Protein AF-0000000072555065 (afdb_homodimer)

Structure (mmCIF, N/CA/C/O backbone):
data_AF-0000000072555065-model_v1
#
loop_
_entity.id
_entity.type
_entity.pdbx_description
1 polymer 'Predicted protein'
#
loop_
_atom_site.group_PDB
_atom_site.id
_atom_site.type_symbol
_atom_site.label_atom_id
_atom_site.label_alt_id
_atom_site.label_comp_id
_atom_site.label_asym_id
_atom_site.label_entity_id
_atom_site.label_seq_id
_atom_site.pdbx_PDB_ins_code
_atom_site.Cartn_x
_atom_site.Cartn_y
_atom_site.Cartn_z
_atom_site.occupancy
_atom_site.B_iso_or_equiv
_atom_site.auth_seq_id
_atom_site.auth_comp_id
_atom_site.auth_asym_id
_atom_site.auth_atom_id
_atom_site.pdbx_PDB_model_num
ATOM 1 N N . MET A 1 1 ? -29.547 -49.969 9.492 1 29.7 1 MET A N 1
ATOM 2 C CA . MET A 1 1 ? -28.203 -49.469 9.82 1 29.7 1 MET A CA 1
ATOM 3 C C . MET A 1 1 ? -27.922 -48.156 9.117 1 29.7 1 MET A C 1
ATOM 5 O O . MET A 1 1 ? -27.906 -48.094 7.891 1 29.7 1 MET A O 1
ATOM 9 N N . SER A 1 2 ? -28.453 -47 9.68 1 33.16 2 SER A N 1
ATOM 10 C CA . SER A 1 2 ? -28.375 -45.625 9.211 1 33.16 2 SER A CA 1
ATOM 11 C C . SER A 1 2 ? -26.922 -45.219 8.969 1 33.16 2 SER A C 1
ATOM 13 O O . SER A 1 2 ? -26.094 -45.25 9.883 1 33.16 2 SER A O 1
ATOM 15 N N . SER A 1 3 ? -26.375 -45.531 7.781 1 35.72 3 SER A N 1
ATOM 16 C CA . SER A 1 3 ? -25.047 -45.031 7.395 1 35.72 3 SER A CA 1
ATOM 17 C C . SER A 1 3 ? -24.875 -43.562 7.793 1 35.72 3 SER A C 1
ATOM 19 O O . SER A 1 3 ? -2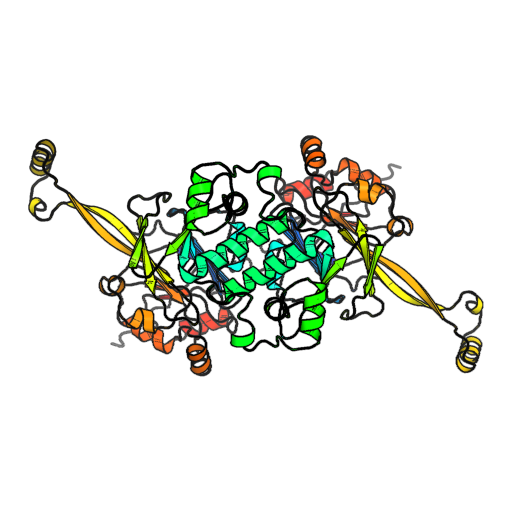5.594 -42.688 7.316 1 35.72 3 SER A O 1
ATOM 21 N N . SER A 1 4 ? -24.594 -43.312 9.031 1 38.88 4 SER A N 1
ATOM 22 C CA . SER A 1 4 ? -24.125 -42 9.461 1 38.88 4 SER A CA 1
ATOM 23 C C . SER A 1 4 ? -23.188 -41.375 8.438 1 38.88 4 SER A C 1
ATOM 25 O O . SER A 1 4 ? -22.078 -41.875 8.234 1 38.88 4 SER A O 1
ATOM 27 N N . SER A 1 5 ? -23.719 -41 7.32 1 40.94 5 SER A N 1
ATOM 28 C CA . SER A 1 5 ? -22.922 -40.219 6.375 1 40.94 5 SER A CA 1
ATOM 29 C C . SER A 1 5 ? -22.031 -39.219 7.102 1 40.94 5 SER A C 1
ATOM 31 O O . SER A 1 5 ? -22.516 -38.312 7.789 1 40.94 5 SER A O 1
ATOM 33 N N . SER A 1 6 ? -21.016 -39.562 7.793 1 44.91 6 SER A N 1
ATOM 34 C CA . SER A 1 6 ? -20 -38.719 8.391 1 44.91 6 SER A CA 1
ATOM 35 C C . SER A 1 6 ? -19.828 -37.438 7.586 1 44.91 6 SER A C 1
ATOM 37 O O . SER A 1 6 ? -19.406 -37.469 6.426 1 44.91 6 SER A O 1
ATOM 39 N N . SER A 1 7 ? -20.75 -36.469 7.691 1 54.56 7 SER A N 1
ATOM 40 C CA . SER A 1 7 ? -20.812 -35.156 7.035 1 54.56 7 SER A CA 1
ATOM 41 C C . SER A 1 7 ? -19.469 -34.438 7.098 1 54.56 7 SER A C 1
ATOM 43 O O . SER A 1 7 ? -18.969 -34.156 8.188 1 54.56 7 SER A O 1
ATOM 45 N N . SER A 1 8 ? -18.438 -34.594 6.215 1 71.56 8 SER A N 1
ATOM 46 C CA . SER A 1 8 ? -17.125 -34 6.102 1 71.56 8 SER A CA 1
ATOM 47 C C . SER A 1 8 ? -17.203 -32.469 6.211 1 71.56 8 SER A C 1
ATOM 49 O O . SER A 1 8 ? -18.125 -31.859 5.688 1 71.56 8 SER A O 1
ATOM 51 N N . LYS A 1 9 ? -16.656 -31.875 7.301 1 84.81 9 LYS A N 1
ATOM 52 C CA . LYS A 1 9 ? -16.578 -30.422 7.512 1 84.81 9 LYS A CA 1
ATOM 53 C C . LYS A 1 9 ? -15.555 -29.781 6.574 1 84.81 9 LYS A C 1
ATOM 55 O O . LYS A 1 9 ? -14.492 -30.359 6.324 1 84.81 9 LYS A O 1
ATOM 60 N N . PRO A 1 10 ? -15.945 -28.703 5.934 1 90.44 10 PRO A N 1
ATOM 61 C CA . PRO A 1 10 ? -14.984 -28 5.086 1 90.44 10 PRO A CA 1
ATOM 62 C C . PRO A 1 10 ? -13.727 -27.578 5.844 1 90.44 10 PRO A C 1
ATOM 64 O O . PRO A 1 10 ? -13.758 -27.438 7.066 1 90.44 10 PRO A O 1
ATOM 67 N N . ARG A 1 11 ? -12.648 -27.5 5.156 1 94.06 11 ARG A N 1
ATOM 68 C CA . ARG A 1 11 ? -11.391 -27.047 5.727 1 94.06 11 ARG A CA 1
ATOM 69 C C . ARG A 1 11 ? -11.219 -25.531 5.539 1 94.06 11 ARG A C 1
ATOM 71 O O . ARG A 1 11 ? -11.695 -24.969 4.555 1 94.06 11 ARG A O 1
ATOM 78 N N . PHE A 1 12 ? -10.594 -24.922 6.504 1 96.06 12 PHE A N 1
ATOM 79 C CA . PHE A 1 12 ? -10.328 -23.484 6.465 1 96.06 12 PHE A CA 1
ATOM 80 C C . PHE A 1 12 ? -8.844 -23.203 6.664 1 96.06 12 PHE A C 1
ATOM 82 O O . PHE A 1 12 ? -8.141 -23.984 7.316 1 96.06 12 PHE A O 1
ATOM 89 N N . ALA A 1 13 ? -8.344 -22.125 6.027 1 97 13 ALA A N 1
ATOM 90 C CA . ALA A 1 13 ? -7.02 -21.625 6.371 1 97 13 ALA A CA 1
ATOM 91 C C . ALA A 1 13 ? -6.977 -21.125 7.809 1 97 13 ALA A C 1
ATOM 93 O O . ALA A 1 13 ? -8.023 -20.906 8.43 1 97 13 ALA A O 1
ATOM 94 N N . THR A 1 14 ? -5.801 -20.938 8.32 1 96.12 14 THR A N 1
ATOM 95 C CA . THR A 1 14 ? -5.641 -20.625 9.734 1 96.12 14 THR A CA 1
ATOM 96 C C . THR A 1 14 ? -5.105 -19.203 9.914 1 96.12 14 THR A C 1
ATOM 98 O O . THR A 1 14 ? -4.102 -18.828 9.305 1 96.12 14 THR A O 1
ATOM 101 N N . PRO A 1 15 ? -5.816 -18.422 10.727 1 95.69 15 PRO A N 1
ATOM 102 C CA . PRO A 1 15 ? -5.258 -17.109 11.023 1 95.69 15 PRO A CA 1
ATOM 103 C C . PRO A 1 15 ? -3.918 -17.172 11.75 1 95.69 15 PRO A C 1
ATOM 105 O O . PRO A 1 15 ? -3.73 -18.031 12.625 1 95.69 15 PRO A O 1
ATOM 108 N N . LEU A 1 16 ? -3.027 -16.344 11.375 1 95.5 16 LEU A N 1
ATOM 109 C CA . LEU A 1 16 ? -1.791 -16.234 12.141 1 95.5 16 LEU A CA 1
ATOM 110 C C . LEU A 1 16 ? -2.055 -15.602 13.5 1 95.5 16 LEU A C 1
ATOM 112 O O . LEU A 1 16 ? -2.908 -14.719 13.633 1 95.5 16 LEU A O 1
ATOM 116 N N . PRO A 1 17 ? -1.352 -16.062 14.5 1 93.69 17 PRO A N 1
ATOM 117 C CA . PRO A 1 17 ? -1.475 -15.367 15.789 1 93.69 17 PRO A CA 1
ATOM 118 C C . PRO A 1 17 ? -0.908 -13.953 15.758 1 93.69 17 PRO A C 1
ATOM 120 O O . PRO A 1 17 ? 0.06 -13.688 15.039 1 93.69 17 PRO A O 1
ATOM 123 N N . GLN A 1 18 ? -1.598 -13.023 16.469 1 92.5 18 GLN A N 1
ATOM 124 C CA . GLN A 1 18 ? -1.058 -11.68 16.594 1 92.5 18 GLN A CA 1
ATOM 125 C C . GLN A 1 18 ? -1.424 -11.055 17.938 1 92.5 18 GLN A C 1
ATOM 127 O O . GLN A 1 18 ? -2.316 -11.539 18.625 1 92.5 18 GLN A O 1
ATOM 132 N N . SER A 1 19 ? -0.697 -9.977 18.297 1 91.44 19 SER A N 1
ATOM 133 C CA . SER A 1 19 ? -0.956 -9.242 19.531 1 91.44 19 SER A CA 1
ATOM 134 C C . SER A 1 19 ? -2.344 -8.609 19.516 1 91.44 19 SER A C 1
ATOM 136 O O . SER A 1 19 ? -2.779 -8.086 18.484 1 91.44 19 SER A O 1
ATOM 138 N N . PRO A 1 20 ? -3.033 -8.602 20.625 1 93.69 20 PRO A N 1
ATOM 139 C CA . PRO A 1 20 ? -4.309 -7.879 20.688 1 93.69 20 PRO A CA 1
ATOM 140 C C . PRO A 1 20 ? -4.125 -6.363 20.719 1 93.69 20 PRO A C 1
ATOM 142 O O . PRO A 1 20 ? -5.109 -5.621 20.688 1 93.69 20 PRO A O 1
ATOM 145 N N . ARG A 1 21 ? -2.871 -5.969 20.812 1 93.75 21 ARG A N 1
ATOM 146 C CA . ARG A 1 21 ? -2.521 -4.551 20.766 1 93.75 21 ARG A CA 1
ATOM 147 C C . ARG A 1 21 ? -2.037 -4.16 19.375 1 93.75 21 ARG A C 1
ATOM 149 O O . ARG A 1 21 ? -0.965 -4.59 18.938 1 93.75 21 ARG A O 1
ATOM 156 N N . SER A 1 22 ? -2.742 -3.318 18.766 1 94.44 22 SER A N 1
ATOM 157 C CA . SER A 1 22 ? -2.477 -2.955 17.375 1 94.44 22 SER A CA 1
ATOM 158 C C . SER A 1 22 ? -1.23 -2.086 17.25 1 94.44 22 SER A C 1
ATOM 160 O O . SER A 1 22 ? -0.883 -1.361 18.188 1 94.44 22 SER A O 1
ATOM 162 N N . ASP A 1 23 ? -0.651 -2.133 16.062 1 92.94 23 ASP A N 1
ATOM 163 C CA . ASP A 1 23 ? 0.418 -1.193 15.734 1 92.94 23 ASP A CA 1
ATOM 164 C C . ASP A 1 23 ? -0.148 0.177 15.367 1 92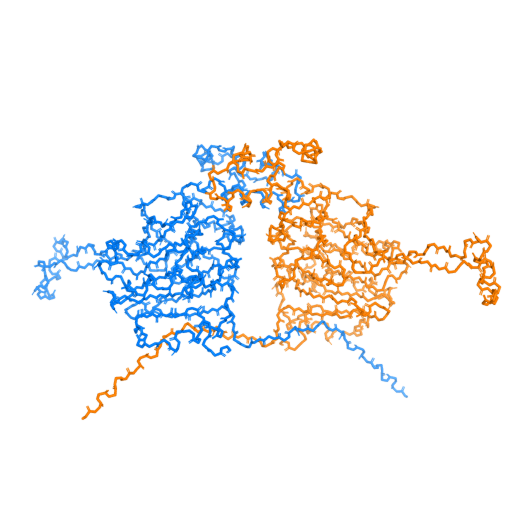.94 23 ASP A C 1
ATOM 166 O O . ASP A 1 23 ? 0.59 1.161 15.305 1 92.94 23 ASP A O 1
ATOM 170 N N . VAL A 1 24 ? -1.413 0.252 15.055 1 96.5 24 VAL A N 1
ATOM 171 C CA . VAL A 1 24 ? -2.098 1.531 14.898 1 96.5 24 VAL A CA 1
ATOM 172 C C . VAL A 1 24 ? -2.443 2.104 16.266 1 96.5 24 VAL A C 1
ATOM 174 O O . VAL A 1 24 ? -3.119 1.452 17.078 1 96.5 24 VAL A O 1
ATOM 177 N N . LEU A 1 25 ? -1.979 3.291 16.516 1 98 25 LEU A N 1
ATOM 178 C CA . LEU A 1 25 ? -2.166 3.926 17.812 1 98 25 LEU A CA 1
ATOM 179 C C . LEU A 1 25 ? -3.121 5.109 17.703 1 98 25 LEU A C 1
ATOM 181 O O . LEU A 1 25 ? -3.449 5.551 16.609 1 98 25 LEU A O 1
ATOM 185 N N . GLU A 1 26 ? -3.529 5.543 18.859 1 98.06 26 GLU A N 1
ATOM 186 C CA . GLU A 1 26 ? -4.441 6.676 18.953 1 98.06 26 GLU A CA 1
ATOM 187 C C . GLU A 1 26 ? -4.086 7.59 20.109 1 98.06 26 GLU A C 1
ATOM 189 O O . GLU A 1 26 ? -3.564 7.125 21.141 1 98.06 26 GLU A O 1
ATOM 194 N N . TRP A 1 27 ? -4.324 8.812 19.953 1 98.38 27 TRP A N 1
ATOM 195 C CA . TRP A 1 27 ? -4.137 9.805 21.016 1 98.38 27 TRP A CA 1
ATOM 196 C C . TRP A 1 27 ? -5.137 10.945 20.859 1 98.38 27 TRP A C 1
ATOM 198 O O . TRP A 1 27 ? -5.309 11.5 19.781 1 98.38 27 TRP A O 1
ATOM 208 N N . LYS A 1 28 ? -5.793 11.32 21.969 1 97.81 28 LYS A N 1
ATOM 209 C CA . LYS A 1 28 ? -6.773 12.406 22 1 97.81 28 LYS A CA 1
ATOM 210 C C . LYS A 1 28 ? -6.117 13.727 22.406 1 97.81 28 LYS A C 1
ATOM 212 O O . LYS A 1 28 ? -5.375 13.781 23.375 1 97.81 28 LYS A O 1
ATOM 217 N N . PHE A 1 29 ? -6.383 14.711 21.625 1 97.88 29 PHE A N 1
ATOM 218 C CA . PHE A 1 29 ? -5.832 16.031 21.922 1 97.88 29 PHE A CA 1
ATOM 219 C C . PHE A 1 29 ? -6.32 16.516 23.281 1 97.88 29 PHE A C 1
ATOM 221 O O . PHE A 1 29 ? -7.379 16.109 23.75 1 97.88 29 PHE A O 1
ATOM 228 N N . PRO A 1 30 ? -5.543 17.375 23.859 1 95.44 30 PRO A N 1
ATOM 229 C CA . PRO A 1 30 ? -5.992 17.953 25.125 1 95.44 30 PRO A CA 1
ATOM 230 C C . PRO A 1 30 ? -7.105 18.984 24.938 1 95.44 30 PRO A C 1
ATOM 232 O O . PRO A 1 30 ? -7.355 19.438 23.828 1 95.44 30 PRO A O 1
ATOM 235 N N . LYS A 1 31 ? -7.762 19.266 26.047 1 94 31 LYS A N 1
ATOM 236 C CA . LYS A 1 31 ? -8.727 20.359 26.016 1 94 31 LYS A CA 1
ATOM 237 C C . LYS A 1 31 ? -8.07 21.672 25.578 1 94 31 LYS A C 1
ATOM 239 O O . LYS A 1 31 ? -6.926 21.938 25.938 1 94 31 LYS A O 1
ATOM 244 N N . PRO A 1 32 ? -8.773 22.422 24.875 1 93.5 32 PRO A N 1
ATOM 245 C CA . PRO A 1 32 ? -10.18 22.375 24.453 1 93.5 32 PRO A CA 1
ATOM 246 C C . PRO A 1 32 ? -10.367 21.656 23.109 1 93.5 32 PRO A C 1
ATOM 248 O O . PRO A 1 32 ? -11.43 21.766 22.5 1 93.5 32 PRO A O 1
ATOM 251 N N . HIS A 1 33 ? -9.352 20.938 22.625 1 94.88 33 HIS A N 1
ATOM 252 C CA . HIS A 1 33 ? -9.398 20.297 21.312 1 94.88 33 HIS A CA 1
ATOM 253 C C . HIS A 1 33 ? -9.609 18.797 21.453 1 94.88 33 HIS A C 1
ATOM 255 O O . HIS A 1 33 ? -9.156 18.016 20.594 1 94.88 33 HIS A O 1
ATOM 261 N N . SER A 1 34 ? -10.281 18.328 22.453 1 94.88 34 SER A N 1
ATOM 262 C CA . SER A 1 34 ? -10.43 16.922 22.766 1 94.88 34 SER A CA 1
ATOM 263 C C . SER A 1 34 ? -11.289 16.203 21.719 1 94.88 34 SER A C 1
ATOM 265 O O . SER A 1 34 ? -11.344 14.977 21.672 1 94.88 34 SER A O 1
ATOM 267 N N . HIS A 1 35 ? -11.969 16.969 20.906 1 94.38 35 HIS A N 1
ATOM 268 C CA . HIS A 1 35 ? -12.742 16.359 19.812 1 94.38 35 HIS A CA 1
ATOM 269 C C . HIS A 1 35 ? -11.828 15.867 18.703 1 94.38 35 HIS A C 1
ATOM 271 O O . HIS A 1 35 ? -12.266 15.109 17.828 1 94.38 35 HIS A O 1
ATOM 277 N N . LEU A 1 36 ? -10.586 16.312 18.672 1 97.25 36 LEU A N 1
ATOM 278 C CA . LEU A 1 36 ? -9.602 15.844 17.703 1 97.25 36 LEU A CA 1
ATOM 279 C C . LEU A 1 36 ? -8.898 14.586 18.219 1 97.25 36 LEU A C 1
ATOM 281 O O . LEU A 1 36 ? -8.375 14.57 19.344 1 97.25 36 LEU A O 1
ATOM 285 N N . VAL A 1 37 ? -8.914 13.555 17.438 1 98.06 37 VAL A N 1
ATOM 286 C CA . VAL A 1 37 ? -8.25 12.297 17.734 1 98.06 37 VAL A CA 1
ATOM 287 C C . VAL A 1 37 ? -7.277 11.945 16.609 1 98.06 37 VAL A C 1
ATOM 289 O O . VAL A 1 37 ? -7.668 11.891 15.445 1 98.06 37 VAL A O 1
ATOM 292 N N . LEU A 1 38 ? -6.082 11.781 16.984 1 98.5 38 LEU A N 1
ATOM 293 C CA . LEU A 1 38 ? -5.059 11.328 16.047 1 98.5 38 LEU A CA 1
ATOM 294 C C . LEU A 1 38 ? -4.973 9.805 16.031 1 98.5 38 LEU A C 1
ATOM 296 O O . LEU A 1 38 ? -4.746 9.18 17.062 1 98.5 38 LEU A O 1
ATOM 300 N N . THR A 1 39 ? -5.191 9.195 14.883 1 98.62 39 THR A N 1
ATOM 301 C CA . THR A 1 39 ? -5.117 7.746 14.719 1 98.62 39 THR A CA 1
ATOM 302 C C . THR A 1 39 ? -4.188 7.375 13.562 1 98.62 39 THR A C 1
ATOM 304 O O . THR A 1 39 ? -4.348 7.871 12.453 1 98.62 39 THR A O 1
ATOM 307 N N . GLY A 1 40 ? -3.232 6.566 13.836 1 98.38 40 GLY A N 1
ATOM 308 C CA . GLY A 1 40 ? -2.355 6.203 12.734 1 98.38 40 GLY A CA 1
ATOM 309 C C . GLY A 1 40 ? -1.119 5.445 13.188 1 98.38 40 GLY A C 1
ATOM 310 O O . GLY A 1 40 ? -1.097 4.871 14.273 1 98.38 40 GLY A O 1
ATOM 311 N N . ARG A 1 41 ? -0.22 5.309 12.336 1 97.75 41 ARG A N 1
ATOM 312 C CA . ARG A 1 41 ? 1.065 4.648 12.539 1 97.75 41 ARG A CA 1
ATOM 313 C C . ARG A 1 41 ? 2.193 5.434 11.867 1 97.75 41 ARG A C 1
ATOM 315 O O . ARG A 1 41 ? 1.979 6.094 10.852 1 97.75 41 ARG A O 1
ATOM 322 N N . SER A 1 42 ? 3.314 5.348 12.5 1 98.06 42 SER A N 1
ATOM 323 C CA . SER A 1 42 ? 4.465 6.059 11.953 1 98.06 42 SER A CA 1
ATOM 324 C C . SER A 1 42 ? 5.773 5.395 12.367 1 98.06 42 SER A C 1
ATOM 326 O O . SER A 1 42 ? 6.129 5.398 13.547 1 98.06 42 SER A O 1
ATOM 328 N N . ARG A 1 43 ? 6.43 4.824 11.414 1 96.5 43 ARG A N 1
ATOM 329 C CA . ARG A 1 43 ? 7.766 4.25 11.562 1 96.5 43 ARG A CA 1
ATOM 330 C C . ARG A 1 43 ? 8.641 4.578 10.359 1 96.5 43 ARG A C 1
ATOM 332 O O . ARG A 1 43 ? 8.211 4.426 9.211 1 96.5 43 ARG A O 1
ATOM 339 N N . ALA A 1 44 ? 9.82 5.016 10.703 1 96 44 ALA A N 1
ATOM 340 C CA . ALA A 1 44 ? 10.734 5.426 9.641 1 96 44 ALA A CA 1
ATOM 341 C C . ALA A 1 44 ? 10.969 4.293 8.648 1 96 44 ALA A C 1
ATOM 343 O O . ALA A 1 44 ? 11.164 3.141 9.047 1 96 44 ALA A O 1
ATOM 344 N N . ALA A 1 45 ? 10.914 4.59 7.34 1 90.5 45 ALA A N 1
ATOM 345 C CA . ALA A 1 45 ? 11.195 3.695 6.219 1 90.5 45 ALA A CA 1
ATOM 346 C C . ALA A 1 45 ? 10.062 2.689 6.023 1 90.5 45 ALA A C 1
ATOM 348 O O . ALA A 1 45 ? 10.055 1.937 5.047 1 90.5 45 ALA A O 1
ATOM 349 N N . TRP A 1 46 ? 9.062 2.652 6.863 1 91.19 46 TRP A N 1
ATOM 350 C CA . TRP A 1 46 ? 7.938 1.733 6.703 1 91.19 46 TRP A CA 1
ATOM 351 C C . TRP A 1 46 ? 6.684 2.479 6.266 1 91.19 46 TRP A C 1
ATOM 353 O O . TRP A 1 46 ? 6.387 2.561 5.07 1 91.19 46 TRP A O 1
ATOM 363 N N . HIS A 1 47 ? 6.07 3.221 7.188 1 95.62 47 HIS A N 1
ATOM 364 C CA . HIS A 1 47 ? 4.934 4.035 6.77 1 95.62 47 HIS A CA 1
ATOM 365 C C . HIS A 1 47 ? 4.625 5.117 7.801 1 95.62 47 HIS A C 1
ATOM 367 O O . HIS A 1 47 ? 4.906 4.949 8.992 1 95.62 47 HIS A O 1
ATOM 373 N N . THR A 1 48 ? 4.145 6.211 7.383 1 98.44 48 THR A N 1
ATOM 374 C CA . THR A 1 48 ? 3.547 7.277 8.18 1 98.44 48 THR A CA 1
ATOM 375 C C . THR A 1 48 ? 2.188 7.684 7.609 1 98.44 48 THR A C 1
ATOM 377 O O . THR A 1 48 ? 2.086 8.062 6.441 1 98.44 48 THR A O 1
ATOM 380 N N . SER A 1 49 ? 1.215 7.492 8.359 1 98.69 49 SER A N 1
ATOM 381 C CA . SER A 1 49 ? -0.146 7.879 8.008 1 98.69 49 SER A CA 1
ATOM 382 C C . SER A 1 49 ? -0.997 8.117 9.25 1 98.69 49 SER A C 1
ATOM 384 O O . SER A 1 49 ? -1.019 7.285 10.156 1 98.69 49 SER A O 1
ATOM 386 N N . PHE A 1 50 ? -1.697 9.281 9.297 1 98.81 50 PHE A N 1
ATOM 387 C CA . PHE A 1 50 ? -2.6 9.609 10.398 1 98.81 50 PHE A CA 1
ATOM 388 C C . PHE A 1 50 ? -3.938 10.109 9.867 1 98.81 50 PHE A C 1
ATOM 390 O O . PHE A 1 50 ? -3.982 10.867 8.898 1 98.81 50 PHE A O 1
ATOM 397 N N . VAL A 1 51 ? -4.965 9.688 10.5 1 98.62 51 VAL A N 1
ATOM 398 C CA . VAL A 1 51 ? -6.297 10.219 10.219 1 98.62 51 VAL A CA 1
ATOM 399 C C . VAL A 1 51 ? -6.777 11.055 11.406 1 98.62 51 VAL A C 1
ATOM 401 O O . VAL A 1 51 ? -6.539 10.695 12.562 1 98.62 51 VAL A O 1
ATOM 404 N N . VAL A 1 52 ? -7.309 12.164 11.117 1 98.5 52 VAL A N 1
ATOM 405 C CA . VAL A 1 52 ? -8.086 12.969 12.055 1 98.5 52 VAL A CA 1
ATOM 406 C C . VAL A 1 52 ? -9.523 13.086 11.562 1 98.5 52 VAL A C 1
ATOM 408 O O . VAL A 1 52 ? -9.867 14.031 10.836 1 98.5 52 VAL A O 1
ATOM 411 N N . PRO A 1 53 ? -10.367 12.227 11.961 1 97.31 53 PRO A N 1
ATOM 412 C CA . PRO A 1 53 ? -11.695 12.07 11.359 1 97.31 53 PRO A CA 1
ATOM 413 C C . PRO A 1 53 ? -12.523 13.352 11.406 1 97.31 53 PRO A C 1
ATOM 415 O O . PRO A 1 53 ? -13.133 13.734 10.406 1 97.31 53 PRO A O 1
ATOM 418 N N . SER A 1 54 ? -12.523 14.07 12.508 1 96.5 54 SER A N 1
ATOM 419 C CA . SER A 1 54 ? -13.375 15.25 12.672 1 96.5 54 SER A CA 1
ATOM 420 C C . SER A 1 54 ? -12.992 16.344 11.695 1 96.5 54 SER A C 1
ATOM 422 O O . SER A 1 54 ? -13.773 17.266 11.445 1 96.5 54 SER A O 1
ATOM 424 N N . LEU A 1 55 ? -11.82 16.234 11.164 1 97.88 55 LEU A N 1
ATOM 425 C CA . LEU A 1 55 ? -11.359 17.219 10.195 1 97.88 55 LEU A CA 1
ATOM 426 C C . LEU A 1 55 ? -11.375 16.641 8.781 1 97.88 55 LEU A C 1
ATOM 428 O O . LEU A 1 55 ? -10.93 17.297 7.836 1 97.88 55 LEU A O 1
ATOM 432 N N . ASN A 1 56 ? -11.859 15.336 8.617 1 98.19 56 ASN A N 1
ATOM 433 C CA . ASN A 1 56 ? -11.805 14.664 7.316 1 98.19 56 ASN A CA 1
ATOM 434 C C . ASN A 1 56 ? -10.406 14.742 6.711 1 98.19 56 ASN A C 1
ATOM 436 O O . ASN A 1 56 ? -10.258 15.086 5.535 1 98.19 56 ASN A O 1
ATOM 440 N N . LEU A 1 57 ? -9.43 14.461 7.586 1 98.69 57 LEU A N 1
ATOM 441 C CA . LEU A 1 57 ? -8.039 14.805 7.297 1 98.69 57 LEU A CA 1
ATOM 442 C C . LEU A 1 57 ? -7.152 13.562 7.312 1 98.69 57 LEU A C 1
ATOM 444 O O . LEU A 1 57 ? -7.223 12.758 8.242 1 98.69 57 LEU A O 1
ATOM 448 N N . LEU A 1 58 ? -6.426 13.375 6.238 1 98.88 58 LEU A N 1
ATOM 449 C CA . LEU A 1 58 ? -5.328 12.414 6.172 1 98.88 58 LEU A CA 1
ATOM 450 C C . LEU A 1 58 ? -3.982 13.133 6.141 1 98.88 58 LEU A C 1
ATOM 452 O O . LEU A 1 58 ? -3.773 14.031 5.324 1 98.88 58 LEU A O 1
ATOM 456 N N . LEU A 1 59 ? -3.145 12.812 7.074 1 98.94 59 LEU A N 1
ATOM 457 C CA . LEU A 1 59 ? -1.767 13.297 7.102 1 98.94 59 LEU A CA 1
ATOM 458 C C . LEU A 1 59 ? -0.805 12.219 6.613 1 98.94 59 LEU A C 1
ATOM 460 O O . LEU A 1 59 ? -0.624 11.195 7.281 1 98.94 59 LEU A O 1
ATOM 464 N N . ASP A 1 60 ? -0.201 12.43 5.426 1 98.88 60 ASP A N 1
ATOM 465 C CA . ASP A 1 60 ? 0.624 11.469 4.699 1 98.88 60 ASP A CA 1
ATOM 466 C C . ASP A 1 60 ? -0.152 10.188 4.41 1 98.88 60 ASP A C 1
ATOM 468 O O . ASP A 1 60 ? -1.168 9.914 5.051 1 98.88 60 ASP A O 1
ATOM 472 N N . ALA A 1 61 ? 0.32 9.461 3.406 1 98.62 61 ALA A N 1
ATOM 473 C CA . ALA A 1 61 ? -0.423 8.328 2.869 1 98.62 61 ALA A CA 1
ATOM 474 C C . ALA A 1 61 ? 0.49 7.117 2.672 1 98.62 61 ALA A C 1
ATOM 476 O O . ALA A 1 61 ? 0.493 6.504 1.602 1 98.62 61 ALA A O 1
ATOM 477 N N . GLY A 1 62 ? 1.209 6.777 3.729 1 98 62 GLY A N 1
ATOM 478 C CA . GLY A 1 62 ? 2.092 5.625 3.658 1 98 62 GLY A CA 1
ATOM 479 C C . GLY A 1 62 ? 1.401 4.324 4.023 1 98 62 GLY A C 1
ATOM 480 O O . GLY A 1 62 ? 1.927 3.24 3.754 1 98 62 GLY A O 1
ATOM 481 N N . LEU A 1 63 ? 0.236 4.449 4.598 1 96.62 63 LEU A N 1
ATOM 482 C CA . LEU A 1 63 ? -0.534 3.314 5.094 1 96.62 63 LEU A CA 1
ATOM 483 C C . LEU A 1 63 ? -2.031 3.594 5.012 1 96.62 63 LEU A C 1
ATOM 485 O O . LEU A 1 63 ? -2.463 4.734 5.188 1 96.62 63 LEU A O 1
ATOM 489 N N . ILE A 1 64 ? -2.771 2.6 4.648 1 95.69 64 ILE A N 1
ATOM 490 C CA . ILE A 1 64 ? -4.215 2.67 4.863 1 95.69 64 ILE A CA 1
ATOM 491 C C . ILE A 1 64 ? -4.543 2.271 6.297 1 95.69 64 ILE A C 1
ATOM 493 O O . ILE A 1 64 ? -4.535 1.086 6.637 1 95.69 64 ILE A O 1
ATOM 497 N N . VAL A 1 65 ? -4.859 3.193 7.102 1 94.81 65 VAL A N 1
ATOM 498 C CA . VAL A 1 65 ? -5.012 3.012 8.539 1 94.81 65 VAL A CA 1
ATOM 499 C C . VAL A 1 65 ? -6.324 2.291 8.836 1 94.81 65 VAL A C 1
ATOM 501 O O . VAL A 1 65 ? -6.391 1.445 9.727 1 94.81 65 VAL A O 1
ATOM 504 N N . ASN A 1 66 ? -7.309 2.623 8.18 1 93.38 66 ASN A N 1
ATOM 505 C CA . ASN A 1 66 ? -8.656 2.08 8.352 1 93.38 66 ASN A CA 1
ATOM 506 C C . ASN A 1 66 ? -9.516 2.32 7.113 1 93.38 66 ASN A C 1
ATOM 508 O O . ASN A 1 66 ? -8.992 2.572 6.027 1 93.38 66 ASN A O 1
ATOM 512 N N . ASN A 1 67 ? -10.812 2.262 7.273 1 91.44 67 ASN A N 1
ATOM 513 C CA . ASN A 1 67 ? -11.688 2.297 6.105 1 91.44 67 ASN A CA 1
ATOM 514 C C . ASN A 1 67 ? -12.094 3.725 5.754 1 91.44 67 ASN A C 1
ATOM 516 O O . ASN A 1 67 ? -12.82 3.945 4.781 1 91.44 67 ASN A O 1
ATOM 520 N N . GLN A 1 68 ? -11.609 4.68 6.523 1 94.25 68 GLN A N 1
ATOM 521 C CA . GLN A 1 68 ? -11.938 6.07 6.227 1 94.25 68 GLN A CA 1
ATOM 522 C C . GLN A 1 68 ? -11.227 6.543 4.957 1 94.25 68 GLN A C 1
ATOM 524 O O . GLN A 1 68 ? -10.109 6.113 4.668 1 94.25 68 GLN A O 1
ATOM 529 N N . ARG A 1 69 ? -11.867 7.379 4.238 1 96.31 69 ARG A N 1
ATOM 530 C CA . ARG A 1 69 ? -11.352 7.996 3.023 1 96.31 69 ARG A CA 1
ATOM 531 C C . ARG A 1 69 ? -11.469 9.516 3.086 1 96.31 69 ARG A C 1
ATOM 533 O O . ARG A 1 69 ? -12.305 10.109 2.398 1 96.31 69 ARG A O 1
ATOM 540 N N . PRO A 1 70 ? -10.586 10.062 3.891 1 97.94 70 PRO A N 1
ATOM 541 C CA . PRO A 1 70 ? -10.664 11.508 4.113 1 97.94 70 PRO A CA 1
ATOM 542 C C . PRO A 1 70 ? -10.562 12.305 2.816 1 97.94 70 PRO A C 1
ATOM 544 O O . PRO A 1 70 ? -9.977 11.844 1.841 1 97.94 70 PRO A O 1
ATOM 547 N N . LYS A 1 71 ? -11.078 13.531 2.908 1 98.06 71 LYS A N 1
ATOM 548 C CA . LYS A 1 71 ? -11.195 14.344 1.704 1 98.06 71 LYS A CA 1
ATOM 549 C C . LYS A 1 71 ? -10.141 15.453 1.684 1 98.06 71 LYS A C 1
ATOM 551 O O . LYS A 1 71 ? -9.945 16.109 0.659 1 98.06 71 LYS A O 1
ATOM 556 N N . HIS A 1 72 ? -9.5 15.703 2.787 1 98.69 72 HIS A N 1
ATOM 557 C CA . HIS A 1 72 ? -8.32 16.547 2.861 1 98.69 72 HIS A CA 1
ATOM 558 C C . HIS A 1 72 ? -7.055 15.727 3.082 1 98.69 72 HIS A C 1
ATOM 560 O O . HIS A 1 72 ? -6.809 15.25 4.191 1 98.69 72 HIS A O 1
ATOM 566 N N . ILE A 1 73 ? -6.285 15.594 2.068 1 98.88 73 ILE A N 1
ATOM 567 C CA . ILE A 1 73 ? -5.059 14.812 2.166 1 98.88 73 ILE A CA 1
ATOM 568 C C . ILE A 1 73 ? -3.848 15.734 2.109 1 98.88 73 ILE A C 1
ATOM 570 O O . ILE A 1 73 ? -3.648 16.453 1.124 1 98.88 73 ILE A O 1
ATOM 574 N N . PHE A 1 74 ? -3.107 15.789 3.16 1 98.94 74 PHE A N 1
ATOM 575 C CA . PHE A 1 74 ? -1.896 16.594 3.213 1 98.94 74 PHE A CA 1
ATOM 576 C C . PHE A 1 74 ? -0.653 15.711 3.205 1 98.94 74 PHE A C 1
ATOM 578 O O . PHE A 1 74 ? -0.416 14.961 4.148 1 98.94 74 PHE A O 1
ATOM 585 N N . LEU A 1 75 ? 0.129 15.797 2.162 1 98.94 75 LEU A N 1
ATOM 586 C CA . LEU A 1 75 ? 1.378 15.055 2.02 1 98.94 75 LEU A CA 1
ATOM 587 C C . LEU A 1 75 ? 2.576 15.953 2.312 1 98.94 75 LEU A C 1
ATOM 589 O O . LEU A 1 75 ? 2.672 17.062 1.784 1 98.94 75 LEU A O 1
ATOM 593 N N . THR A 1 76 ? 3.477 15.453 3.133 1 98.88 76 THR A N 1
ATOM 594 C CA . THR A 1 76 ? 4.609 16.281 3.545 1 98.88 76 THR A CA 1
ATOM 595 C C . THR A 1 76 ? 5.703 16.266 2.48 1 98.88 76 THR A C 1
ATOM 597 O O . THR A 1 76 ? 6.309 17.297 2.197 1 98.88 76 THR A O 1
ATOM 600 N N . HIS A 1 77 ? 6.031 15.102 1.968 1 98.81 77 HIS A N 1
ATOM 601 C CA . HIS A 1 77 ? 7.062 14.953 0.946 1 98.81 77 HIS A CA 1
ATOM 602 C C . HIS A 1 77 ? 6.902 13.641 0.19 1 98.81 77 HIS A C 1
ATOM 604 O O . HIS A 1 77 ? 6.012 12.844 0.498 1 98.81 77 HIS A O 1
ATOM 610 N N . GLY A 1 78 ? 7.73 13.422 -0.771 1 98.69 78 GLY A N 1
ATOM 611 C CA . GLY A 1 78 ? 7.453 12.414 -1.788 1 98.69 78 GLY A CA 1
ATOM 612 C C . GLY A 1 78 ? 7.965 11.039 -1.42 1 98.69 78 GLY A C 1
ATOM 613 O O . GLY A 1 78 ? 7.684 10.055 -2.115 1 98.69 78 GLY A O 1
ATOM 614 N N . HIS A 1 79 ? 8.672 10.828 -0.302 1 98.62 79 HIS A N 1
ATOM 615 C CA . HIS A 1 79 ? 9.203 9.516 0.053 1 98.62 79 HIS A CA 1
ATOM 616 C C . HIS A 1 79 ? 8.094 8.477 0.141 1 98.62 79 HIS A C 1
ATOM 618 O O . HIS A 1 79 ? 6.965 8.797 0.526 1 98.62 79 HIS A O 1
ATOM 624 N N . SER A 1 80 ? 8.43 7.285 -0.122 1 97.69 80 SER A N 1
ATOM 625 C CA . SER A 1 80 ? 7.477 6.188 -0.24 1 97.69 80 SER A CA 1
ATOM 626 C C . SER A 1 80 ? 6.734 5.957 1.071 1 97.69 80 SER A C 1
ATOM 628 O O . SER A 1 80 ? 5.527 5.711 1.072 1 97.69 80 SER A O 1
ATOM 630 N N . ASP A 1 81 ? 7.441 6.02 2.168 1 97.5 81 ASP A N 1
ATOM 631 C CA . ASP A 1 81 ? 6.797 5.727 3.443 1 97.5 81 ASP A CA 1
ATOM 632 C C . ASP A 1 81 ? 5.812 6.832 3.828 1 97.5 81 ASP A C 1
ATOM 634 O O . ASP A 1 81 ? 5.105 6.719 4.832 1 97.5 81 ASP A O 1
ATOM 638 N N . HIS A 1 82 ? 5.66 7.848 3.02 1 98.69 82 HIS A N 1
ATOM 639 C CA . HIS A 1 82 ? 4.711 8.93 3.268 1 98.69 82 HIS A CA 1
ATOM 640 C C . HIS A 1 82 ? 3.686 9.023 2.145 1 98.69 82 HIS A C 1
ATOM 642 O O . HIS A 1 82 ? 2.658 9.695 2.295 1 98.69 82 HIS A O 1
ATOM 648 N N . THR A 1 83 ? 3.934 8.344 0.961 1 98.62 83 THR A N 1
ATOM 649 C CA . THR A 1 83 ? 3.072 8.633 -0.178 1 98.62 83 THR A CA 1
ATOM 650 C C . THR A 1 83 ? 2.705 7.352 -0.922 1 98.62 83 THR A C 1
ATOM 652 O O . THR A 1 83 ? 1.887 7.375 -1.844 1 98.62 83 THR A O 1
ATOM 655 N N . LEU A 1 84 ? 3.262 6.223 -0.583 1 98.25 84 LEU A N 1
ATOM 656 C CA . LEU A 1 84 ? 3.174 5.008 -1.388 1 98.25 84 LEU A CA 1
ATOM 657 C C . LEU A 1 84 ? 1.719 4.629 -1.646 1 98.25 84 LEU A C 1
ATOM 659 O O . LEU A 1 84 ? 1.386 4.121 -2.719 1 98.25 84 LEU A O 1
ATOM 663 N N . LEU A 1 85 ? 0.824 4.883 -0.705 1 98.19 85 LEU A N 1
ATOM 664 C CA . LEU A 1 85 ? -0.556 4.43 -0.84 1 98.19 85 LEU A CA 1
ATOM 665 C C . LEU A 1 85 ? -1.474 5.586 -1.219 1 98.19 85 LEU A C 1
ATOM 667 O O . LEU A 1 85 ? -2.697 5.449 -1.194 1 98.19 85 LEU A O 1
ATOM 671 N N . ALA A 1 86 ? -0.92 6.711 -1.629 1 98.44 86 ALA A N 1
ATOM 672 C CA . ALA A 1 86 ? -1.699 7.871 -2.051 1 98.44 86 ALA A CA 1
ATOM 673 C C . ALA A 1 86 ? -2.73 7.488 -3.107 1 98.44 86 ALA A C 1
ATOM 675 O O . ALA A 1 86 ? -3.889 7.898 -3.033 1 98.44 86 ALA A O 1
ATOM 676 N N . PRO A 1 87 ? -2.416 6.59 -4.109 1 97.94 87 PRO A N 1
ATOM 677 C CA . PRO A 1 87 ? -3.4 6.254 -5.145 1 97.94 87 PRO A CA 1
ATOM 678 C C . PRO A 1 87 ? -4.633 5.551 -4.578 1 97.94 87 PRO A C 1
ATOM 680 O O . PRO A 1 87 ? -5.676 5.5 -5.234 1 97.94 87 PRO A O 1
ATOM 683 N N . ALA A 1 88 ? -4.527 4.988 -3.42 1 97.12 88 ALA A N 1
ATOM 684 C CA . ALA A 1 88 ? -5.645 4.254 -2.83 1 97.12 88 ALA A CA 1
ATOM 685 C C . ALA A 1 88 ? -6.703 5.211 -2.293 1 97.12 88 ALA A C 1
ATOM 687 O O . ALA A 1 88 ? -7.82 4.793 -1.97 1 97.12 88 ALA A O 1
ATOM 688 N N . PHE A 1 89 ? -6.406 6.512 -2.209 1 97.94 89 PHE A N 1
ATOM 689 C CA . PHE A 1 89 ? -7.305 7.449 -1.549 1 97.94 89 PHE A CA 1
ATOM 690 C C . PHE A 1 89 ? -8.016 8.336 -2.57 1 97.94 89 PHE A C 1
ATOM 692 O O . PHE A 1 89 ? -8.727 9.266 -2.201 1 97.94 89 PHE A O 1
ATOM 699 N N . VAL A 1 90 ? -7.832 8.078 -3.879 1 97.44 90 VAL A N 1
ATOM 700 C CA . VAL A 1 90 ? -8.469 8.914 -4.891 1 97.44 90 VAL A CA 1
ATOM 701 C C . VAL A 1 90 ? -9.672 8.188 -5.484 1 97.44 90 VAL A C 1
ATOM 703 O O . VAL A 1 90 ? -9.68 6.957 -5.566 1 97.44 90 VAL A O 1
ATOM 706 N N . LYS A 1 91 ? -10.656 8.953 -5.867 1 95.31 91 LYS A N 1
ATOM 707 C CA . LYS A 1 91 ? -11.883 8.406 -6.441 1 95.31 91 LYS A CA 1
ATOM 708 C C . LYS A 1 91 ? -12.586 9.438 -7.316 1 95.31 91 LYS A C 1
ATOM 710 O O . LYS A 1 91 ? -12.609 10.625 -6.988 1 95.31 91 LYS A O 1
ATOM 715 N N . ARG A 1 92 ? -13.234 9.023 -8.359 1 93.25 92 ARG A N 1
ATOM 716 C CA . ARG A 1 92 ? -13.812 9.906 -9.359 1 93.25 92 ARG A CA 1
ATOM 717 C C . ARG A 1 92 ? -15.117 10.523 -8.867 1 93.25 92 ARG A C 1
ATOM 719 O O . ARG A 1 92 ? -15.391 11.695 -9.117 1 93.25 92 ARG A O 1
ATOM 726 N N . ASP A 1 93 ? -15.938 9.734 -8.18 1 93.56 93 ASP A N 1
ATOM 727 C CA . ASP A 1 93 ? -17.281 10.188 -7.844 1 93.56 93 ASP A CA 1
ATOM 728 C C . ASP A 1 93 ? -17.234 11.273 -6.773 1 93.56 93 ASP A C 1
ATOM 730 O O . ASP A 1 93 ? -18.141 12.102 -6.691 1 93.56 93 ASP A O 1
ATOM 734 N N . ASP A 1 94 ? -16.266 11.273 -5.855 1 96 94 ASP A N 1
ATOM 735 C CA . ASP A 1 94 ? -16.062 12.258 -4.805 1 96 94 ASP A CA 1
ATOM 736 C C . ASP A 1 94 ? -14.578 12.531 -4.578 1 96 94 ASP A C 1
ATOM 738 O O . ASP A 1 94 ? -14.016 12.133 -3.559 1 96 94 ASP A O 1
ATOM 742 N N . PRO A 1 95 ? -14 13.242 -5.555 1 97.5 95 PRO A N 1
ATOM 743 C CA . PRO A 1 95 ? -12.547 13.414 -5.551 1 97.5 95 PRO A CA 1
ATOM 744 C C . PRO A 1 95 ? -12.055 14.219 -4.355 1 97.5 95 PRO A C 1
ATOM 746 O O . PRO A 1 95 ? -12.586 15.297 -4.066 1 97.5 95 PRO A O 1
ATOM 749 N N . PRO A 1 96 ? -11.055 13.758 -3.598 1 98.44 96 PRO A N 1
ATOM 750 C CA . PRO A 1 96 ? -10.461 14.539 -2.512 1 98.44 96 PRO A CA 1
ATOM 751 C C . PRO A 1 96 ? -9.531 15.641 -3.016 1 98.44 96 PRO A C 1
ATOM 753 O O . PRO A 1 96 ? -9.117 15.625 -4.18 1 98.44 96 PRO A O 1
ATOM 756 N N . ASP A 1 97 ? -9.281 16.609 -2.107 1 98.31 97 ASP A N 1
ATOM 757 C CA . ASP A 1 97 ? -8.18 17.547 -2.289 1 98.31 97 ASP A CA 1
ATOM 758 C C . ASP A 1 97 ? -6.871 16.984 -1.743 1 98.31 97 ASP A C 1
ATOM 760 O O . ASP A 1 97 ? -6.809 16.547 -0.591 1 98.31 97 ASP A O 1
ATOM 764 N N . VAL A 1 98 ? -5.871 16.969 -2.572 1 98.75 98 VAL A N 1
ATOM 765 C CA . VAL A 1 98 ? -4.547 16.516 -2.16 1 98.75 98 VAL A CA 1
ATOM 766 C C . VAL A 1 98 ? -3.574 17.703 -2.166 1 98.75 98 VAL A C 1
ATOM 768 O O . VAL A 1 98 ? -3.338 18.312 -3.209 1 98.75 98 VAL A O 1
ATOM 771 N N . PHE A 1 99 ? -3.076 18.031 -1.014 1 98.88 99 PHE A N 1
ATOM 772 C CA . PHE A 1 99 ? -2.111 19.109 -0.853 1 98.88 99 PHE A CA 1
ATOM 773 C C . PHE A 1 99 ? -0.703 18.562 -0.676 1 98.88 99 PHE A C 1
ATOM 775 O O . PHE A 1 99 ? -0.489 17.625 0.097 1 98.88 99 PHE A O 1
ATOM 782 N N . CYS A 1 100 ? 0.259 19.094 -1.405 1 98.88 100 CYS A N 1
ATOM 783 C CA . CYS A 1 100 ? 1.638 18.609 -1.361 1 98.88 100 CYS A CA 1
ATOM 784 C C . CYS A 1 100 ? 2.607 19.719 -1.759 1 98.88 100 CYS A C 1
ATOM 786 O O . CYS A 1 100 ? 2.189 20.781 -2.223 1 98.88 100 CYS A O 1
ATOM 788 N N . PRO A 1 101 ? 3.916 19.547 -1.445 1 98.81 101 PRO A N 1
ATOM 789 C CA . PRO A 1 101 ? 4.871 20.516 -1.974 1 98.81 101 PRO A CA 1
ATOM 790 C C . PRO A 1 101 ? 4.734 20.719 -3.48 1 98.81 101 PRO A C 1
ATOM 792 O O . PRO A 1 101 ? 4.543 19.75 -4.223 1 98.81 101 PRO A O 1
ATOM 795 N N . ALA A 1 102 ? 4.812 21.969 -3.881 1 98.5 102 ALA A N 1
ATOM 796 C CA . ALA A 1 102 ? 4.629 22.312 -5.289 1 98.5 102 ALA A CA 1
ATOM 797 C C . ALA A 1 102 ? 5.602 21.547 -6.176 1 98.5 102 ALA A C 1
ATOM 799 O O . ALA A 1 102 ? 5.258 21.156 -7.293 1 98.5 102 ALA A O 1
ATOM 800 N N . GLN A 1 103 ? 6.797 21.281 -5.688 1 98.12 103 GLN A N 1
ATOM 801 C CA . GLN A 1 103 ? 7.867 20.656 -6.453 1 98.12 103 GLN A CA 1
ATOM 802 C C . GLN A 1 103 ? 7.52 19.203 -6.812 1 98.12 103 GLN A C 1
ATOM 804 O O . GLN A 1 103 ? 8.055 18.656 -7.777 1 98.12 103 GLN A O 1
ATOM 809 N N . MET A 1 104 ? 6.566 18.547 -6.066 1 98.19 104 MET A N 1
ATOM 810 C CA . MET A 1 104 ? 6.305 17.141 -6.32 1 98.19 104 MET A CA 1
ATOM 811 C C . MET A 1 104 ? 4.926 16.938 -6.941 1 98.19 104 MET A C 1
ATOM 813 O O . MET A 1 104 ? 4.496 15.805 -7.164 1 98.19 104 MET A O 1
ATOM 817 N N . ARG A 1 105 ? 4.242 18 -7.219 1 97.75 105 ARG A N 1
ATOM 818 C CA . ARG A 1 105 ? 2.861 17.938 -7.691 1 97.75 105 ARG A CA 1
ATOM 819 C C . ARG A 1 105 ? 2.76 17.078 -8.953 1 97.75 105 ARG A C 1
ATOM 821 O O . ARG A 1 105 ? 1.946 16.156 -9.023 1 97.75 105 ARG A O 1
ATOM 828 N N . ASP A 1 106 ? 3.621 17.359 -9.953 1 96.88 106 ASP A N 1
ATOM 829 C CA . ASP A 1 106 ? 3.568 16.656 -11.227 1 96.88 106 ASP A CA 1
ATOM 830 C C . ASP A 1 106 ? 3.924 15.172 -11.047 1 96.88 106 ASP A C 1
ATOM 832 O O . ASP A 1 106 ? 3.281 14.297 -11.633 1 96.88 106 ASP A O 1
ATOM 836 N N . ALA A 1 107 ? 4.949 14.93 -10.258 1 97.94 107 ALA A N 1
ATOM 837 C CA . ALA A 1 107 ? 5.359 13.547 -10.016 1 97.94 107 ALA A CA 1
ATOM 838 C C . ALA A 1 107 ? 4.254 12.758 -9.32 1 97.94 107 ALA A C 1
ATOM 840 O O . ALA A 1 107 ? 4.051 11.578 -9.602 1 97.94 107 ALA A O 1
ATOM 841 N N . LEU A 1 108 ? 3.547 13.391 -8.375 1 98.62 108 LEU A N 1
ATOM 842 C CA . LEU A 1 108 ? 2.43 12.75 -7.695 1 98.62 108 LEU A CA 1
ATOM 843 C C . LEU A 1 108 ? 1.324 12.391 -8.688 1 98.62 108 LEU A C 1
ATOM 845 O O . LEU A 1 108 ? 0.811 11.273 -8.672 1 98.62 108 LEU A O 1
ATOM 849 N N . ASP A 1 109 ? 0.954 13.32 -9.555 1 98.25 109 ASP A N 1
ATOM 850 C CA . ASP A 1 109 ? -0.071 13.07 -10.562 1 98.25 109 ASP A CA 1
ATOM 851 C C . ASP A 1 109 ? 0.363 11.969 -11.523 1 98.25 109 ASP A C 1
ATOM 853 O O . ASP A 1 109 ? -0.454 11.148 -11.945 1 98.25 109 ASP A O 1
ATOM 857 N N . ASP A 1 110 ? 1.661 11.992 -11.922 1 98 110 ASP A N 1
ATOM 858 C CA . ASP A 1 110 ? 2.18 10.93 -12.781 1 98 110 ASP A CA 1
ATOM 859 C C . ASP A 1 110 ? 2.039 9.57 -12.109 1 98 110 ASP A C 1
ATOM 861 O O . ASP A 1 110 ? 1.707 8.578 -12.766 1 98 110 ASP A O 1
ATOM 865 N N . PHE A 1 111 ? 2.314 9.516 -10.836 1 98.62 111 PHE A N 1
ATOM 866 C CA . PHE A 1 111 ? 2.203 8.289 -10.062 1 98.62 111 PHE A CA 1
ATOM 867 C C . PHE A 1 111 ? 0.767 7.777 -10.062 1 98.62 111 PHE A C 1
ATOM 869 O O . PHE A 1 111 ? 0.519 6.609 -10.375 1 98.62 111 PHE A O 1
ATOM 876 N N . VAL A 1 112 ? -0.184 8.656 -9.812 1 98.56 112 VAL A N 1
ATOM 877 C CA . VAL A 1 112 ? -1.598 8.289 -9.797 1 98.56 112 VAL A CA 1
ATOM 878 C C . VAL A 1 112 ? -2.043 7.883 -11.203 1 98.56 112 VAL A C 1
ATOM 880 O O . VAL A 1 112 ? -2.77 6.898 -11.367 1 98.56 112 VAL A O 1
ATOM 883 N N . LEU A 1 113 ? -1.617 8.617 -12.203 1 98.19 113 LEU A N 1
ATOM 884 C CA . LEU A 1 113 ? -1.991 8.32 -13.586 1 98.19 113 LEU A CA 1
ATOM 885 C C . LEU A 1 113 ? -1.484 6.938 -13.992 1 98.19 113 LEU A C 1
ATOM 887 O O . LEU A 1 113 ? -2.232 6.145 -14.57 1 98.19 113 LEU A O 1
ATOM 891 N N . ALA A 1 114 ? -0.192 6.652 -13.688 1 98.38 114 ALA A N 1
ATOM 892 C CA . ALA A 1 114 ? 0.384 5.359 -14.047 1 98.38 114 ALA A CA 1
ATOM 893 C C . ALA A 1 114 ? -0.375 4.219 -13.375 1 98.38 114 ALA A C 1
ATOM 895 O O . ALA A 1 114 ? -0.654 3.195 -14 1 98.38 114 ALA A O 1
ATOM 896 N N . LYS A 1 115 ? -0.665 4.426 -12.117 1 98.31 115 LYS A N 1
ATOM 897 C CA . LYS A 1 115 ? -1.464 3.438 -11.398 1 98.31 115 LYS A CA 1
ATOM 898 C C . LYS A 1 115 ? -2.816 3.229 -12.07 1 98.31 115 LYS A C 1
ATOM 900 O O . LYS A 1 115 ? -3.271 2.094 -12.227 1 98.31 115 LYS A O 1
ATOM 905 N N . THR A 1 116 ? -3.467 4.301 -12.469 1 97.62 116 THR A N 1
ATOM 906 C CA . THR A 1 116 ? -4.777 4.254 -13.102 1 97.62 116 THR A CA 1
ATOM 907 C C . THR A 1 116 ? -4.723 3.457 -14.398 1 97.62 116 THR A C 1
ATOM 909 O O . THR A 1 116 ? -5.57 2.594 -14.641 1 97.62 116 THR A O 1
ATOM 912 N N . LEU A 1 117 ? -3.734 3.682 -15.211 1 97.88 117 LEU A N 1
ATOM 913 C CA . LEU A 1 117 ? -3.604 3.004 -16.5 1 97.88 117 LEU A CA 1
ATOM 914 C C . LEU A 1 117 ? -3.277 1.526 -16.297 1 97.88 117 LEU A C 1
ATOM 916 O O . LEU A 1 117 ? -3.762 0.674 -17.047 1 97.88 117 LEU A O 1
ATOM 920 N N . LEU A 1 118 ? -2.469 1.238 -15.273 1 98.56 118 LEU A N 1
ATOM 921 C CA . LEU A 1 118 ? -2.193 -0.152 -14.93 1 98.56 118 LEU A CA 1
ATOM 922 C C . LEU A 1 118 ? -3.471 -0.869 -14.5 1 98.56 118 LEU A C 1
ATOM 924 O O . LEU A 1 118 ? -3.727 -1.997 -14.93 1 98.56 118 LEU A O 1
ATOM 928 N N . ASN A 1 119 ? -4.285 -0.166 -13.734 1 97.81 119 ASN A N 1
ATOM 929 C CA . ASN A 1 119 ? -5.543 -0.717 -13.242 1 97.81 119 ASN A CA 1
ATOM 930 C C . ASN A 1 119 ? -6.488 -1.057 -14.391 1 97.81 119 ASN A C 1
ATOM 932 O O . ASN A 1 119 ? -7.344 -1.934 -14.258 1 97.81 119 ASN A O 1
ATOM 936 N N . LEU A 1 120 ? -6.309 -0.418 -15.516 1 96.81 120 LEU A N 1
ATOM 937 C CA . LEU A 1 120 ? -7.148 -0.64 -16.688 1 96.81 120 LEU A CA 1
ATOM 938 C C . LEU A 1 120 ? -6.562 -1.73 -17.578 1 96.81 120 LEU A C 1
ATOM 940 O O . LEU A 1 120 ? -7.027 -1.939 -18.703 1 96.81 120 LEU A O 1
ATOM 944 N N . GLY A 1 121 ? -5.477 -2.367 -17.156 1 96.19 121 GLY A N 1
ATOM 945 C CA . GLY A 1 121 ? -4.961 -3.533 -17.859 1 96.19 121 GLY A CA 1
ATOM 946 C C . GLY A 1 121 ? -3.678 -3.25 -18.625 1 96.19 121 GLY A C 1
ATOM 947 O O . GLY A 1 121 ? -3.051 -4.168 -19.156 1 96.19 121 GLY A O 1
ATOM 948 N N . GLY A 1 122 ? -3.352 -1.952 -18.797 1 94.75 122 GLY A N 1
ATOM 949 C CA . GLY A 1 122 ? -2.059 -1.593 -19.359 1 94.75 122 GLY A CA 1
ATOM 950 C C . GLY A 1 122 ? -2.1 -1.348 -20.844 1 94.75 122 GLY A C 1
ATOM 951 O O . GLY A 1 122 ? -1.104 -0.93 -21.438 1 94.75 122 GLY A O 1
ATOM 952 N N . GLU A 1 123 ? -3.229 -1.597 -21.469 1 94.62 123 GLU A N 1
ATOM 953 C CA . GLU A 1 123 ? -3.316 -1.397 -22.906 1 94.62 123 GLU A CA 1
ATOM 954 C C . GLU A 1 123 ? -3.932 -0.041 -23.25 1 94.62 123 GLU A C 1
ATOM 956 O O . GLU A 1 123 ? -3.852 0.419 -24.391 1 94.62 123 GLU A O 1
ATOM 961 N N . ILE A 1 124 ? -4.496 0.523 -22.266 1 93.75 124 ILE A N 1
ATOM 962 C CA . ILE A 1 124 ? -5.059 1.862 -22.406 1 93.75 124 ILE A CA 1
ATOM 963 C C . ILE A 1 124 ? -3.973 2.906 -22.156 1 93.75 124 ILE A C 1
ATOM 965 O O . ILE A 1 124 ? -3.176 2.77 -21.219 1 93.75 124 ILE A O 1
ATOM 969 N N . ARG A 1 125 ? -3.996 3.941 -23.109 1 94.19 125 ARG A N 1
ATOM 970 C CA . ARG A 1 125 ? -2.996 5 -22.984 1 94.19 125 ARG A CA 1
ATOM 971 C C . ARG A 1 125 ? -3.629 6.301 -22.516 1 94.19 125 ARG A C 1
ATOM 973 O O . ARG A 1 125 ? -4.852 6.438 -22.516 1 94.19 125 ARG A O 1
ATOM 980 N N . ALA A 1 126 ? -2.748 7.242 -22.125 1 93.75 126 ALA A N 1
ATOM 981 C CA . ALA A 1 126 ? -3.189 8.523 -21.578 1 93.75 126 ALA A CA 1
ATOM 982 C C . ALA A 1 126 ? -4.051 9.281 -22.578 1 93.75 126 ALA A C 1
ATOM 984 O O . ALA A 1 126 ? -4.84 10.148 -22.203 1 93.75 126 ALA A O 1
ATOM 985 N N . ASP A 1 127 ? -3.955 8.898 -23.859 1 94.62 127 ASP A N 1
ATOM 986 C CA . ASP A 1 127 ? -4.691 9.609 -24.906 1 94.62 127 ASP A CA 1
ATOM 987 C C . ASP A 1 127 ? -6.016 8.914 -25.203 1 94.62 127 ASP A C 1
ATOM 989 O O . ASP A 1 127 ? -6.781 9.383 -26.047 1 94.62 127 ASP A O 1
ATOM 993 N N . ASP A 1 128 ? -6.367 7.906 -24.438 1 96.5 128 ASP A N 1
ATOM 994 C CA . ASP A 1 128 ? -7.523 7.086 -24.781 1 96.5 128 ASP A CA 1
ATOM 995 C C . ASP A 1 128 ? -8.719 7.434 -23.906 1 96.5 128 ASP A C 1
ATOM 997 O O . ASP A 1 128 ? -9.672 6.652 -23.797 1 96.5 128 ASP A O 1
ATOM 1001 N N . ALA A 1 129 ? -8.734 8.547 -23.281 1 96.12 129 ALA A N 1
ATOM 1002 C CA . ALA A 1 129 ? -9.773 8.898 -22.312 1 96.12 129 ALA A CA 1
ATOM 1003 C C . ALA A 1 129 ? -11.141 8.953 -22.969 1 96.12 129 ALA A C 1
ATOM 1005 O O . ALA A 1 129 ? -12.141 8.508 -22.391 1 96.12 129 ALA A O 1
ATOM 1006 N N . GLU A 1 130 ? -11.219 9.438 -24.188 1 94.56 130 GLU A N 1
ATOM 1007 C CA . GLU A 1 130 ? -12.492 9.539 -24.891 1 94.56 130 GLU A CA 1
ATOM 1008 C C . GLU A 1 130 ? -13.086 8.164 -25.172 1 94.56 130 GLU A C 1
ATOM 1010 O O . GLU A 1 130 ? -14.289 7.953 -25.016 1 94.56 130 GLU A O 1
ATOM 1015 N N . ALA A 1 131 ? -12.258 7.332 -25.594 1 93.44 131 ALA A N 1
ATOM 1016 C CA . ALA A 1 131 ? -12.688 5.969 -25.891 1 93.44 131 ALA A CA 1
ATOM 1017 C C . ALA A 1 131 ? -13.203 5.273 -24.641 1 93.44 131 ALA A C 1
ATOM 1019 O O . ALA A 1 131 ? -13.992 4.328 -24.719 1 93.44 131 ALA A O 1
ATOM 1020 N N . ARG A 1 132 ? -12.836 5.801 -23.484 1 93.69 132 ARG A N 1
ATOM 1021 C CA . ARG A 1 132 ? -13.25 5.223 -22.203 1 93.69 132 ARG A CA 1
ATOM 1022 C C . ARG A 1 132 ? -14.461 5.957 -21.641 1 93.69 132 ARG A C 1
ATOM 1024 O O . ARG A 1 132 ? -14.875 5.707 -20.516 1 93.69 132 ARG A O 1
ATOM 1031 N N . GLY A 1 133 ? -14.906 6.941 -22.422 1 94.25 133 GLY A N 1
ATOM 1032 C CA . GLY A 1 133 ? -16.109 7.648 -22.016 1 94.25 133 GLY A CA 1
ATOM 1033 C C . GLY A 1 133 ? -15.844 8.766 -21.016 1 94.25 133 GLY A C 1
ATOM 1034 O O . GLY A 1 133 ? -16.766 9.234 -20.344 1 94.25 133 GLY A O 1
ATOM 1035 N N . LEU A 1 134 ? -14.625 9.133 -20.906 1 95.31 134 LEU A N 1
ATOM 1036 C CA . LEU A 1 134 ? -14.289 10.219 -19.984 1 95.31 134 LEU A CA 1
ATOM 1037 C C . LEU A 1 134 ? -14.5 11.57 -20.656 1 95.31 134 LEU A C 1
ATOM 1039 O O . LEU A 1 134 ? -14.375 11.695 -21.875 1 95.31 134 LEU A O 1
ATOM 1043 N N . ALA A 1 135 ? -14.781 12.586 -19.875 1 92.25 135 ALA A N 1
ATOM 1044 C CA . ALA A 1 135 ? -15.133 13.914 -20.359 1 92.25 135 ALA A CA 1
ATOM 1045 C C . ALA A 1 135 ? -13.883 14.727 -20.688 1 92.25 135 ALA A C 1
ATOM 1047 O O . ALA A 1 135 ? -13.492 15.609 -19.922 1 92.25 135 ALA A O 1
ATOM 1048 N N . VAL A 1 136 ? -13.438 14.617 -21.875 1 95.06 136 VAL A N 1
ATOM 1049 C CA . VAL A 1 136 ? -12.195 15.273 -22.266 1 95.06 136 VAL A CA 1
ATOM 1050 C C . VAL A 1 136 ? -12.477 16.719 -22.672 1 95.06 136 VAL A C 1
ATOM 1052 O O . VAL A 1 136 ? -11.586 17.578 -22.625 1 95.06 136 VAL A O 1
ATOM 1055 N N . ASP A 1 137 ? -13.797 17.047 -22.938 1 94.56 137 ASP A N 1
ATOM 1056 C CA . ASP A 1 137 ? -14.156 18.359 -23.453 1 94.56 137 ASP A CA 1
ATOM 1057 C C . ASP A 1 137 ? -14.797 19.219 -22.359 1 94.56 137 ASP A C 1
ATOM 1059 O O . ASP A 1 137 ? -15.156 20.375 -22.594 1 94.56 137 ASP A O 1
ATOM 1063 N N . ASP A 1 138 ? -14.883 18.656 -21.25 1 94.62 138 ASP A N 1
ATOM 1064 C CA . ASP A 1 138 ? -15.422 19.406 -20.125 1 94.62 138 ASP A CA 1
ATOM 1065 C C . ASP A 1 138 ? -14.547 20.625 -19.812 1 94.62 138 ASP A C 1
ATOM 1067 O O . ASP A 1 138 ? -13.32 20.531 -19.844 1 94.62 138 ASP A O 1
ATOM 1071 N N . GLU A 1 139 ? -15.172 21.719 -19.547 1 95.62 139 GLU A N 1
ATOM 1072 C CA . GLU A 1 139 ? -14.477 22.969 -19.312 1 95.62 139 GLU A CA 1
ATOM 1073 C C . GLU A 1 139 ? -13.508 22.859 -18.141 1 95.62 139 GLU A C 1
ATOM 1075 O O . GLU A 1 139 ? -12.406 23.406 -18.172 1 95.62 139 GLU A O 1
ATOM 1080 N N . ALA A 1 140 ? -13.945 22.234 -17.141 1 92.69 140 ALA A N 1
ATOM 1081 C CA . ALA A 1 140 ? -13.094 22.062 -15.969 1 92.69 140 ALA A CA 1
ATOM 1082 C C . ALA A 1 140 ? -11.844 21.266 -16.312 1 92.69 140 ALA A C 1
ATOM 1084 O O . ALA A 1 140 ? -10.75 21.578 -15.836 1 92.69 140 ALA A O 1
ATOM 1085 N N . VAL A 1 141 ? -12 20.219 -17.078 1 95.25 141 VAL A N 1
ATOM 1086 C CA . VAL A 1 141 ? -10.883 19.391 -17.5 1 95.25 141 VAL A CA 1
ATOM 1087 C C . VAL A 1 141 ? -9.938 20.188 -18.391 1 95.25 141 VAL A C 1
ATOM 1089 O O . VAL A 1 141 ? -8.719 20.125 -18.219 1 95.25 141 VAL A O 1
ATOM 1092 N N . LEU A 1 142 ? -10.492 20.938 -19.266 1 96.06 142 LEU A N 1
ATOM 1093 C CA . LEU A 1 142 ? -9.68 21.75 -20.172 1 96.06 142 LEU A CA 1
ATOM 1094 C C . LEU A 1 142 ? -8.883 22.797 -19.406 1 96.06 142 LEU A C 1
ATOM 1096 O O . LEU A 1 142 ? -7.703 23 -19.672 1 96.06 142 LEU A O 1
ATOM 1100 N N . ALA A 1 143 ? -9.539 23.422 -18.531 1 95.25 143 ALA A N 1
ATOM 1101 C CA . ALA A 1 143 ? -8.859 24.422 -17.703 1 95.25 143 ALA A CA 1
ATOM 1102 C C . ALA A 1 143 ? -7.715 23.797 -16.922 1 95.25 143 ALA A C 1
ATOM 1104 O O . ALA A 1 143 ? -6.609 24.359 -16.875 1 95.25 143 ALA A O 1
ATOM 1105 N N . ARG A 1 144 ? -7.949 22.719 -16.359 1 93.69 144 ARG A N 1
ATOM 1106 C CA . ARG A 1 144 ? -6.938 22.016 -15.578 1 93.69 144 ARG A CA 1
ATOM 1107 C C . ARG A 1 144 ? -5.797 21.531 -16.469 1 93.69 144 ARG A C 1
ATOM 1109 O O . ARG A 1 144 ? -4.633 21.547 -16.062 1 93.69 144 ARG A O 1
ATOM 1116 N N . SER A 1 145 ? -6.215 21.016 -17.594 1 95.12 145 SER A N 1
ATOM 1117 C CA . SER A 1 145 ? -5.211 20.578 -18.547 1 95.12 145 SER A CA 1
ATOM 1118 C C . SER A 1 145 ? -4.219 21.688 -18.875 1 95.12 145 SER A C 1
ATOM 1120 O O . SER A 1 145 ? -3.01 21.453 -18.922 1 95.12 145 SER A O 1
ATOM 1122 N N . ARG A 1 146 ? -4.703 22.844 -19.047 1 94.81 146 ARG A N 1
ATOM 1123 C CA . ARG A 1 146 ? -3.852 24 -19.312 1 94.81 146 ARG A CA 1
ATOM 1124 C C . ARG A 1 146 ? -2.965 24.312 -18.109 1 94.81 146 ARG A C 1
ATOM 1126 O O . ARG A 1 146 ? -1.771 24.594 -18.266 1 94.81 146 ARG A O 1
ATOM 1133 N N . GLN A 1 147 ? -3.525 24.188 -16.984 1 90.12 147 GLN A N 1
ATOM 1134 C CA . GLN A 1 147 ? -2.799 24.484 -15.75 1 90.12 147 GLN A CA 1
ATOM 1135 C C . GLN A 1 147 ? -1.671 23.484 -15.523 1 90.12 147 GLN A C 1
ATOM 1137 O O . GLN A 1 147 ? -0.574 23.859 -15.102 1 90.12 147 GLN A O 1
ATOM 1142 N N . LEU A 1 148 ? -1.896 22.234 -15.867 1 89.69 148 LEU A N 1
ATOM 1143 C CA . LEU A 1 148 ? -0.965 21.141 -15.57 1 89.69 148 LEU A CA 1
ATOM 1144 C C . LEU A 1 148 ? 0.021 20.953 -16.719 1 89.69 148 LEU A C 1
ATOM 1146 O O . LEU A 1 148 ? 1.043 20.281 -16.562 1 89.69 148 LEU A O 1
ATOM 1150 N N . GLY A 1 149 ? -0.329 21.562 -17.859 1 92.38 149 GLY A N 1
ATOM 1151 C CA . GLY A 1 149 ? 0.471 21.281 -19.031 1 92.38 149 GLY A CA 1
ATOM 1152 C C . GLY A 1 149 ? 0.35 19.844 -19.516 1 92.38 149 GLY A C 1
ATOM 1153 O O . GLY A 1 149 ? 1.346 19.219 -19.891 1 92.38 149 GLY A O 1
ATOM 1154 N N . ARG A 1 150 ? -0.843 19.281 -19.344 1 94.31 150 ARG A N 1
ATOM 1155 C CA . ARG A 1 150 ? -1.153 17.906 -19.766 1 94.31 150 ARG A CA 1
ATOM 1156 C C . ARG A 1 150 ? -2.254 17.906 -20.812 1 94.31 150 ARG A C 1
ATOM 1158 O O . ARG A 1 150 ? -2.986 18.891 -20.969 1 94.31 150 ARG A O 1
ATOM 1165 N N . THR A 1 151 ? -2.33 16.844 -21.578 1 96.44 151 THR A N 1
ATOM 1166 C CA . THR A 1 151 ? -3.43 16.719 -22.531 1 96.44 151 THR A CA 1
ATOM 1167 C C . THR A 1 151 ? -4.766 16.609 -21.797 1 96.44 151 THR A C 1
ATOM 1169 O O . THR A 1 151 ? -4.824 16.125 -20.672 1 96.44 151 THR A O 1
ATOM 1172 N N . PRO A 1 152 ? -5.824 17.062 -22.438 1 96.75 152 PRO A N 1
ATOM 1173 C CA . PRO A 1 152 ? -7.148 16.875 -21.844 1 96.75 152 PRO A CA 1
ATOM 1174 C C . PRO A 1 152 ? -7.453 15.414 -21.516 1 96.75 152 PRO A C 1
ATOM 1176 O O . PRO A 1 152 ? -8.078 15.125 -20.484 1 96.75 152 PRO A O 1
ATOM 1179 N N . SER A 1 153 ? -7.02 14.602 -22.344 1 97.12 153 SER A N 1
ATOM 1180 C CA . SER A 1 153 ? -7.246 13.172 -22.125 1 97.12 153 SER A CA 1
ATOM 1181 C C . SER A 1 153 ? -6.574 12.688 -20.844 1 97.12 153 SER A C 1
ATOM 1183 O O . SER A 1 153 ? -7.227 12.102 -19.984 1 97.12 153 SER A O 1
ATOM 1185 N N . ALA A 1 154 ? -5.27 12.961 -20.672 1 96.69 154 ALA A N 1
ATOM 1186 C CA . ALA A 1 154 ? -4.555 12.594 -19.453 1 96.69 154 ALA A CA 1
ATOM 1187 C C . ALA A 1 154 ? -5.207 13.219 -18.219 1 96.69 154 ALA A C 1
ATOM 1189 O O . ALA A 1 154 ? -5.336 12.578 -17.172 1 96.69 154 ALA A O 1
ATOM 1190 N N . THR A 1 155 ? -5.617 14.477 -18.391 1 96.81 155 THR A N 1
ATOM 1191 C CA . THR A 1 155 ? -6.262 15.203 -17.312 1 96.81 155 THR A CA 1
ATOM 1192 C C . THR A 1 155 ? -7.586 14.547 -16.938 1 96.81 155 THR A C 1
ATOM 1194 O O . THR A 1 155 ? -7.938 14.484 -15.75 1 96.81 155 THR A O 1
ATOM 1197 N N . ALA A 1 156 ? -8.266 14.031 -17.922 1 97.44 156 ALA A N 1
ATOM 1198 C CA . ALA A 1 156 ? -9.539 13.359 -17.656 1 97.44 156 ALA A CA 1
ATOM 1199 C C . ALA A 1 156 ? -9.344 12.125 -16.781 1 97.44 156 ALA A C 1
ATOM 1201 O O . ALA A 1 156 ? -10.148 11.859 -15.891 1 97.44 156 ALA A O 1
ATOM 1202 N N . PHE A 1 157 ? -8.281 11.391 -17 1 97.25 157 PHE A N 1
ATOM 1203 C CA . PHE A 1 157 ? -7.977 10.227 -16.172 1 97.25 157 PHE A CA 1
ATOM 1204 C C . PHE A 1 157 ? -7.672 10.641 -14.75 1 97.25 157 PHE A C 1
ATOM 1206 O O . PHE A 1 157 ? -7.934 9.891 -13.805 1 97.25 157 PHE A O 1
ATOM 1213 N N . LEU A 1 158 ? -7.191 11.852 -14.523 1 96.88 158 LEU A N 1
ATOM 1214 C CA . LEU A 1 158 ? -6.762 12.352 -13.219 1 96.88 158 LEU A CA 1
ATOM 1215 C C . LEU A 1 158 ? -7.926 13 -12.469 1 96.88 158 LEU A C 1
ATOM 1217 O O . LEU A 1 158 ? -7.754 13.492 -11.352 1 96.88 158 LEU A O 1
ATOM 1221 N N . SER A 1 159 ? -9.164 12.969 -13.039 1 96.25 159 SER A N 1
ATOM 1222 C CA . SER A 1 159 ? -10.312 13.586 -12.383 1 96.25 159 SER A CA 1
ATOM 1223 C C . SER A 1 159 ? -10.766 12.766 -11.18 1 96.25 159 SER A C 1
ATOM 1225 O O . SER A 1 159 ? -11.953 12.758 -10.836 1 96.25 159 SER A O 1
ATOM 1227 N N . THR A 1 160 ? -9.867 12.07 -10.57 1 97.19 160 THR A N 1
ATOM 1228 C CA . THR A 1 160 ? -10.102 11.266 -9.375 1 97.19 160 THR A CA 1
ATOM 1229 C C . THR A 1 160 ? -9.688 12.031 -8.117 1 97.19 160 THR A C 1
ATOM 1231 O O . THR A 1 160 ? -10.008 11.617 -7 1 97.19 160 THR A O 1
ATOM 1234 N N . HIS A 1 161 ? -9.008 13.125 -8.203 1 98 161 HIS A N 1
ATOM 1235 C CA . HIS A 1 161 ? -8.523 14.008 -7.148 1 98 161 HIS A CA 1
ATOM 1236 C C . HIS A 1 161 ? -8.172 15.391 -7.695 1 98 161 HIS A C 1
ATOM 1238 O O . HIS A 1 161 ? -8.109 15.578 -8.914 1 98 161 HIS A O 1
ATOM 1244 N N . ILE A 1 162 ? -8.039 16.328 -6.785 1 96.75 162 ILE A N 1
ATOM 1245 C CA . ILE A 1 162 ? -7.52 17.641 -7.137 1 96.75 162 ILE A CA 1
ATOM 1246 C C . ILE A 1 162 ? -6.219 17.906 -6.383 1 96.75 162 ILE A C 1
ATOM 1248 O O . ILE A 1 162 ? -6.223 18.062 -5.16 1 96.75 162 ILE A O 1
ATOM 1252 N N . THR A 1 163 ? -5.129 17.938 -7.094 1 97.5 163 THR A N 1
ATOM 1253 C CA . THR A 1 163 ? -3.822 18.156 -6.48 1 97.5 163 THR A CA 1
ATOM 1254 C C . THR A 1 163 ? -3.516 19.656 -6.391 1 97.5 163 THR A C 1
ATOM 1256 O O . THR A 1 163 ? -3.639 20.375 -7.383 1 97.5 163 THR A O 1
ATOM 1259 N N . HIS A 1 164 ? -3.121 20.094 -5.227 1 97.69 164 HIS A N 1
ATOM 1260 C CA . HIS A 1 164 ? -2.715 21.469 -4.961 1 97.69 164 HIS A CA 1
ATOM 1261 C C . HIS A 1 164 ? -1.257 21.531 -4.52 1 97.69 164 HIS A C 1
ATOM 1263 O O . HIS A 1 164 ? -0.912 21.078 -3.43 1 97.69 164 HIS A O 1
ATOM 1269 N N . GLY A 1 165 ? -0.414 22.078 -5.383 1 98.25 165 GLY A N 1
ATOM 1270 C CA . GLY A 1 165 ? 0.959 22.344 -4.984 1 98.25 165 GLY A CA 1
ATOM 1271 C C . GLY A 1 165 ? 1.097 23.562 -4.09 1 98.25 165 GLY A C 1
ATOM 1272 O O . GLY A 1 165 ? 0.681 24.672 -4.465 1 98.25 165 GLY A O 1
ATOM 1273 N N . LEU A 1 166 ? 1.673 23.344 -2.941 1 98.81 166 LEU A N 1
ATOM 1274 C CA . LEU A 1 166 ? 1.812 24.438 -1.987 1 98.81 166 LEU A CA 1
ATOM 1275 C C . LEU A 1 166 ? 3.277 24.844 -1.823 1 98.81 166 LEU A C 1
ATOM 1277 O O . LEU A 1 166 ? 4.172 24.016 -2.057 1 98.81 166 LEU A O 1
ATOM 1281 N N . ARG A 1 167 ? 3.486 26.062 -1.514 1 98.62 167 ARG A N 1
ATOM 1282 C CA . ARG A 1 167 ? 4.766 26.594 -1.052 1 98.62 167 ARG A CA 1
ATOM 1283 C C . ARG A 1 167 ? 4.668 27.078 0.39 1 98.62 167 ARG A C 1
ATOM 1285 O O . ARG A 1 167 ? 3.568 27.297 0.904 1 98.62 167 ARG A O 1
ATOM 1292 N N . ALA A 1 168 ? 5.836 27.156 1.03 1 98.56 168 ALA A N 1
ATOM 1293 C CA . ALA A 1 168 ? 5.832 27.703 2.389 1 98.56 168 ALA A CA 1
ATOM 1294 C C . ALA A 1 168 ? 5.09 29.031 2.451 1 98.56 168 ALA A C 1
ATOM 1296 O O . ALA A 1 168 ? 5.281 29.906 1.597 1 98.56 168 ALA A O 1
ATOM 1297 N N . GLY A 1 169 ? 4.211 29.125 3.371 1 98.44 169 GLY A N 1
ATOM 1298 C CA . GLY A 1 169 ? 3.451 30.359 3.545 1 98.44 169 GLY A CA 1
ATOM 1299 C C . GLY A 1 169 ? 2.051 30.281 2.967 1 98.44 169 GLY A C 1
ATOM 1300 O O . GLY A 1 169 ? 1.182 31.078 3.32 1 98.44 169 GLY A O 1
ATOM 1301 N N . ASP A 1 170 ? 1.815 29.328 1.984 1 98.75 170 ASP A N 1
ATOM 1302 C CA . ASP A 1 170 ? 0.486 29.156 1.405 1 98.75 170 ASP A CA 1
ATOM 1303 C C . ASP A 1 170 ? -0.516 28.688 2.453 1 98.75 170 ASP A C 1
ATOM 1305 O O . ASP A 1 170 ? -0.195 27.828 3.279 1 98.75 170 ASP A O 1
ATOM 1309 N N . THR A 1 171 ? -1.706 29.25 2.469 1 98.62 171 THR A N 1
ATOM 1310 C CA . THR A 1 171 ? -2.785 28.859 3.369 1 98.62 171 THR A CA 1
ATOM 1311 C C . THR A 1 171 ? -3.994 28.359 2.582 1 98.62 171 THR A C 1
ATOM 1313 O O . THR A 1 171 ? -4.379 28.969 1.581 1 98.62 171 THR A O 1
ATOM 1316 N N . VAL A 1 172 ? -4.555 27.203 3.014 1 98.62 172 VAL A N 1
ATOM 1317 C CA . VAL A 1 172 ? -5.719 26.641 2.336 1 98.62 172 VAL A CA 1
ATOM 1318 C C . VAL A 1 172 ? -6.781 26.266 3.365 1 98.62 172 VAL A C 1
ATOM 1320 O O . VAL A 1 172 ? -6.461 25.797 4.461 1 98.62 172 VAL A O 1
ATOM 1323 N N . PRO A 1 173 ? -8.039 26.438 3.029 1 97.69 173 PRO A N 1
ATOM 1324 C CA . PRO A 1 173 ? -9.109 26.047 3.953 1 97.69 173 PRO A CA 1
ATOM 1325 C C . PRO A 1 173 ? -9.43 24.562 3.893 1 97.69 173 PRO A C 1
ATOM 1327 O O . PRO A 1 173 ? -9.25 23.938 2.848 1 97.69 173 PRO A O 1
ATOM 1330 N N . LEU A 1 174 ? -9.797 23.969 4.953 1 98 174 LEU A N 1
ATOM 1331 C CA . LEU A 1 174 ? -10.398 22.656 4.977 1 98 174 LEU A CA 1
ATOM 1332 C C . LEU A 1 174 ? -11.914 22.734 4.84 1 98 174 LEU A C 1
ATOM 1334 O O . LEU A 1 174 ? -12.641 22.672 5.836 1 98 174 LEU A O 1
ATOM 1338 N N . ARG A 1 175 ? -12.383 22.766 3.656 1 94.62 175 ARG A N 1
ATOM 1339 C CA . ARG A 1 175 ? -13.766 23.125 3.348 1 94.62 175 ARG A CA 1
ATOM 1340 C C . ARG A 1 175 ? -14.719 22 3.742 1 94.62 175 ARG A C 1
ATOM 1342 O O . ARG A 1 175 ? -15.914 22.234 3.936 1 94.62 175 ARG A O 1
ATOM 1349 N N . ARG A 1 176 ? -14.195 20.812 3.846 1 94.25 176 ARG A N 1
ATOM 1350 C CA . ARG A 1 176 ? -15.062 19.656 4.074 1 94.25 176 ARG A CA 1
ATOM 1351 C C . ARG A 1 176 ? -14.898 19.109 5.488 1 94.25 176 ARG A C 1
ATOM 1353 O O . ARG A 1 176 ? -15.266 17.969 5.77 1 94.25 176 ARG A O 1
ATOM 1360 N N . ALA A 1 177 ? -14.297 19.906 6.344 1 94 177 ALA A N 1
ATOM 1361 C CA . ALA A 1 177 ? -14.195 19.547 7.754 1 94 177 ALA A CA 1
ATOM 1362 C C . ALA A 1 177 ? -15.523 19.766 8.469 1 94 177 ALA A C 1
ATOM 1364 O O . ALA A 1 177 ? -16.344 20.578 8.047 1 94 177 ALA A O 1
ATOM 1365 N N . GLN A 1 178 ? -15.758 19.016 9.523 1 88.81 178 GLN A N 1
ATOM 1366 C CA . GLN A 1 178 ? -16.969 19.172 10.312 1 88.81 178 GLN A CA 1
ATOM 1367 C C . GLN A 1 178 ? -17.031 20.547 10.961 1 88.81 178 GLN A C 1
ATOM 1369 O O . GLN A 1 178 ? -18.078 21.203 10.945 1 88.81 178 GLN A O 1
ATOM 1374 N N . ALA A 1 179 ? -15.867 20.922 11.531 1 87.19 179 ALA A N 1
ATOM 1375 C CA . ALA A 1 179 ? -15.781 22.25 12.133 1 87.19 179 ALA A CA 1
ATOM 1376 C C . ALA A 1 179 ? -15.508 23.312 11.078 1 87.19 179 ALA A C 1
ATOM 1378 O O . ALA A 1 179 ? -14.727 23.094 10.156 1 87.19 179 ALA A O 1
ATOM 1379 N N . GLN A 1 180 ? -16.109 24.391 11.25 1 89.38 180 GLN A N 1
ATOM 1380 C CA . GLN A 1 180 ? -15.898 25.516 10.336 1 89.38 180 GLN A CA 1
ATOM 1381 C C . GLN A 1 180 ? -14.688 26.344 10.742 1 89.38 180 GLN A C 1
ATOM 1383 O O . GLN A 1 180 ? -14.266 26.312 11.898 1 89.38 180 GLN A O 1
ATOM 1388 N N . GLY A 1 181 ? -14.094 26.984 9.82 1 94.31 181 GLY A N 1
ATOM 1389 C CA . GLY A 1 181 ? -13.055 27.969 10.102 1 94.31 181 GLY A CA 1
ATOM 1390 C C . GLY A 1 181 ? -11.68 27.344 10.25 1 94.31 181 GLY A C 1
ATOM 1391 O O . GLY A 1 181 ? -10.766 27.969 10.812 1 94.31 181 GLY A O 1
ATOM 1392 N N . ILE A 1 182 ? -11.57 26.078 9.805 1 97.19 182 ILE A N 1
ATOM 1393 C CA . ILE A 1 182 ? -10.266 25.438 9.891 1 97.19 182 ILE A CA 1
ATOM 1394 C C . ILE A 1 182 ? -9.484 25.672 8.602 1 97.19 182 ILE A C 1
ATOM 1396 O O . ILE A 1 182 ? -10.039 25.562 7.5 1 97.19 182 ILE A O 1
ATOM 1400 N N . ALA A 1 183 ? -8.242 26.047 8.758 1 98.44 183 ALA A N 1
ATOM 1401 C CA . ALA A 1 183 ? -7.332 26.219 7.625 1 98.44 183 ALA A CA 1
ATOM 1402 C C . ALA A 1 183 ? -5.957 25.625 7.941 1 98.44 183 ALA A C 1
ATOM 1404 O O . ALA A 1 183 ? -5.652 25.344 9.102 1 98.44 183 ALA A O 1
ATOM 1405 N N . ALA A 1 184 ? -5.195 25.359 6.918 1 98.81 184 ALA A N 1
ATOM 1406 C CA . ALA A 1 184 ? -3.824 24.875 7.051 1 98.81 184 ALA A CA 1
ATOM 1407 C C . ALA A 1 184 ? -2.838 25.812 6.359 1 98.81 184 ALA A C 1
ATOM 1409 O O . ALA A 1 184 ? -3.086 26.266 5.246 1 98.81 184 ALA A O 1
ATOM 1410 N N . THR A 1 185 ? -1.809 26.125 7.023 1 98.81 185 THR A N 1
ATOM 1411 C CA . THR A 1 185 ? -0.714 26.891 6.438 1 98.81 185 THR A CA 1
ATOM 1412 C C . THR A 1 185 ? 0.546 26.047 6.328 1 98.81 185 THR A C 1
ATOM 1414 O O . THR A 1 185 ? 0.97 25.422 7.309 1 98.81 185 THR A O 1
ATOM 1417 N N . ALA A 1 186 ? 1.097 26.031 5.125 1 98.81 186 ALA A N 1
ATOM 1418 C CA . ALA A 1 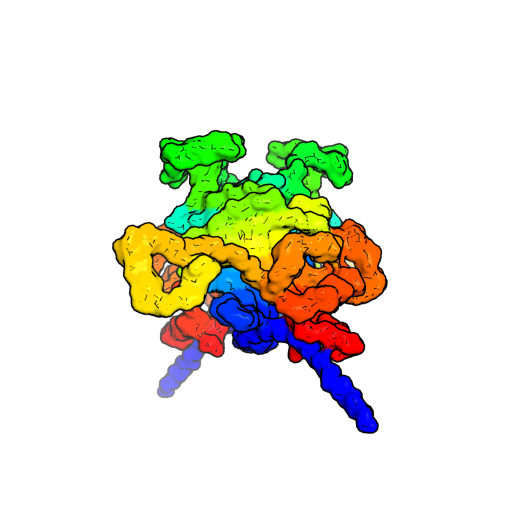186 ? 2.309 25.25 4.883 1 98.81 186 ALA A CA 1
ATOM 1419 C C . ALA A 1 186 ? 3.547 26 5.371 1 98.81 186 ALA A C 1
ATOM 1421 O O . ALA A 1 186 ? 3.604 27.234 5.305 1 98.81 186 ALA A O 1
ATOM 1422 N N . PHE A 1 187 ? 4.523 25.297 5.879 1 98.62 187 PHE A N 1
ATOM 1423 C CA . PHE A 1 187 ? 5.828 25.844 6.211 1 98.62 187 PHE A CA 1
ATOM 1424 C C . PHE A 1 187 ? 6.945 24.906 5.797 1 98.62 187 PHE A C 1
ATOM 1426 O O . PHE A 1 187 ? 6.723 23.703 5.652 1 98.62 187 PHE A O 1
ATOM 1433 N N . ALA A 1 188 ? 8.141 25.406 5.586 1 98.19 188 ALA A N 1
ATOM 1434 C CA . ALA A 1 188 ? 9.266 24.625 5.082 1 98.19 188 ALA A CA 1
ATOM 1435 C C . ALA A 1 188 ? 9.859 23.75 6.176 1 98.19 188 ALA A C 1
ATOM 1437 O O . ALA A 1 188 ? 9.984 24.172 7.324 1 98.19 188 ALA A O 1
ATOM 1438 N N . CYS A 1 189 ? 10.172 22.516 5.824 1 98.25 189 CYS A N 1
ATOM 1439 C CA . CYS A 1 189 ? 10.906 21.609 6.691 1 98.25 189 CYS A CA 1
ATOM 1440 C C . CYS A 1 189 ? 12.281 21.297 6.113 1 98.25 189 CYS A C 1
ATOM 1442 O O . CYS A 1 189 ? 12.445 21.219 4.895 1 98.25 189 CYS A O 1
ATOM 1444 N N . ASP A 1 190 ? 13.242 21.156 6.953 1 97.94 190 ASP A N 1
ATOM 1445 C CA . ASP A 1 190 ? 14.617 20.828 6.57 1 97.94 190 ASP A CA 1
ATOM 1446 C C . ASP A 1 190 ? 14.773 19.344 6.293 1 97.94 190 ASP A C 1
ATOM 1448 O O . ASP A 1 190 ? 14.906 18.531 7.219 1 97.94 190 ASP A O 1
ATOM 1452 N N . HIS A 1 191 ? 14.805 18.906 5.051 1 98.19 191 HIS A N 1
ATOM 1453 C CA . HIS A 1 191 ? 14.883 17.516 4.641 1 98.19 191 HIS A CA 1
ATOM 1454 C C . HIS A 1 191 ? 15.625 17.359 3.318 1 98.19 191 HIS A C 1
ATOM 1456 O O . HIS A 1 191 ? 16.031 18.359 2.713 1 98.19 191 HIS A O 1
ATOM 1462 N N . THR A 1 192 ? 15.93 16.156 2.898 1 97.44 192 THR A N 1
ATOM 1463 C CA . THR A 1 192 ? 16.781 15.883 1.748 1 97.44 192 THR A CA 1
ATOM 1464 C C . THR A 1 192 ? 16.031 16.141 0.444 1 97.44 192 THR A C 1
ATOM 1466 O O . THR A 1 192 ? 16.656 16.328 -0.607 1 97.44 192 THR A O 1
ATOM 1469 N N . VAL A 1 193 ? 14.719 16.188 0.442 1 98.12 193 VAL A N 1
ATOM 1470 C CA . VAL A 1 193 ? 13.852 16.516 -0.682 1 98.12 193 VAL A CA 1
ATOM 1471 C C . VAL A 1 193 ? 12.883 17.625 -0.277 1 98.12 193 VAL A C 1
ATOM 1473 O O . VAL A 1 193 ? 12.758 17.938 0.908 1 98.12 193 VAL A O 1
ATOM 1476 N N . PRO A 1 194 ? 12.211 18.266 -1.266 1 98.31 194 PRO A N 1
ATOM 1477 C CA . PRO A 1 194 ? 11.203 19.266 -0.871 1 98.31 194 PRO A CA 1
ATOM 1478 C C . PRO A 1 194 ? 10.203 18.719 0.142 1 98.31 194 PRO A C 1
ATOM 1480 O O . PRO A 1 194 ? 9.609 17.656 -0.084 1 98.31 194 PRO A O 1
ATOM 1483 N N . CYS A 1 195 ? 10.07 19.375 1.219 1 98.75 195 CYS A N 1
ATOM 1484 C CA . CYS A 1 195 ? 9.273 18.906 2.338 1 98.75 195 CYS A CA 1
ATOM 1485 C C . CYS A 1 195 ? 8.547 20.047 3.027 1 98.75 195 CYS A C 1
ATOM 1487 O O . CYS A 1 195 ? 9.141 21.109 3.275 1 98.75 195 CYS A O 1
ATOM 1489 N N . LEU A 1 196 ? 7.297 19.859 3.254 1 98.81 196 LEU A N 1
ATOM 1490 C CA . LEU A 1 196 ? 6.484 20.844 3.965 1 98.81 196 LEU A CA 1
ATOM 1491 C C . LEU A 1 196 ? 5.91 20.25 5.246 1 98.81 196 LEU A C 1
ATOM 1493 O O . LEU A 1 196 ? 5.613 19.047 5.301 1 98.81 196 LEU A O 1
ATOM 1497 N N . GLY A 1 197 ? 5.805 21.062 6.297 1 98.81 197 GLY A N 1
ATOM 1498 C CA . GLY A 1 197 ? 4.879 20.844 7.395 1 98.81 197 GLY A CA 1
ATOM 1499 C C . GLY A 1 197 ? 3.613 21.672 7.277 1 98.81 197 GLY A C 1
ATOM 1500 O O . GLY A 1 197 ? 3.514 22.547 6.406 1 98.81 197 GLY A O 1
ATOM 1501 N N . TYR A 1 198 ? 2.678 21.406 8.094 1 98.94 198 TYR A N 1
ATOM 1502 C CA . TYR A 1 198 ? 1.391 22.094 8.031 1 98.94 198 TYR A CA 1
ATOM 1503 C C . TYR A 1 198 ? 0.926 22.5 9.43 1 98.94 198 TYR A C 1
ATOM 1505 O O . TYR A 1 198 ? 0.93 21.688 10.352 1 98.94 198 TYR A O 1
ATOM 1513 N N . VAL A 1 199 ? 0.592 23.75 9.57 1 98.75 199 VAL A N 1
ATOM 1514 C CA . VAL A 1 199 ? -0.038 24.234 10.789 1 98.75 199 VAL A CA 1
ATOM 1515 C C . VAL A 1 199 ? -1.537 24.422 10.562 1 98.75 199 VAL A C 1
ATOM 1517 O O . VAL A 1 199 ? -1.948 25.125 9.641 1 98.75 199 VAL A O 1
ATOM 1520 N N . PHE A 1 200 ? -2.279 23.75 11.336 1 98.62 200 PHE A N 1
ATOM 1521 C CA . PHE A 1 200 ? -3.73 23.859 11.273 1 98.62 200 PHE A CA 1
ATOM 1522 C C . PHE A 1 200 ? -4.234 24.875 12.297 1 98.62 200 PHE A C 1
ATOM 1524 O O . PHE A 1 200 ? -3.832 24.844 13.469 1 98.62 200 PHE A O 1
ATOM 1531 N N . HIS A 1 201 ? -5.051 25.797 11.891 1 97.25 201 HIS A N 1
ATOM 1532 C CA . HIS A 1 201 ? -5.566 26.859 12.75 1 97.25 201 HIS A CA 1
ATOM 1533 C C . HIS A 1 201 ? -7.082 26.984 12.617 1 97.25 201 HIS A C 1
ATOM 1535 O O . HIS A 1 201 ? -7.664 26.516 11.633 1 97.25 201 HIS A O 1
ATOM 1541 N N . LYS A 1 202 ? -7.648 27.547 13.547 1 96.44 202 LYS A N 1
ATOM 1542 C CA . LYS A 1 202 ? -9.086 27.781 13.586 1 96.44 202 LYS A CA 1
ATOM 1543 C C . LYS A 1 202 ? -9.398 29.266 13.75 1 96.44 202 LYS A C 1
ATOM 1545 O O . LYS A 1 202 ? -8.82 29.938 14.602 1 96.44 202 LYS A O 1
ATOM 1550 N N . THR A 1 203 ? -10.25 29.734 12.93 1 95.94 203 THR A N 1
ATOM 1551 C CA . THR A 1 203 ? -10.742 31.109 13.039 1 95.94 203 THR A CA 1
ATOM 1552 C C . THR A 1 203 ? -12.133 31.125 13.664 1 95.94 203 THR A C 1
ATOM 1554 O O . THR A 1 203 ? -13.039 30.438 13.203 1 95.94 203 THR A O 1
ATOM 1557 N N . THR A 1 204 ? -12.227 31.875 14.711 1 93.25 204 THR A N 1
ATOM 1558 C CA . THR A 1 204 ? -13.5 32.062 15.391 1 93.25 204 THR A CA 1
ATOM 1559 C C . THR A 1 204 ? -13.828 33.562 15.5 1 93.25 204 THR A C 1
ATOM 1561 O O . THR A 1 204 ? -12.969 34.406 15.273 1 93.25 204 THR A O 1
ATOM 1564 N N . GLN A 1 205 ? -15.094 33.844 15.695 1 91.62 205 GLN A N 1
ATOM 1565 C CA . GLN A 1 205 ? -15.531 35.219 15.945 1 91.62 205 GLN A CA 1
ATOM 1566 C C . GLN A 1 205 ? -15.492 35.531 17.438 1 91.62 205 GLN A C 1
ATOM 1568 O O . GLN A 1 205 ? -16.109 34.844 18.25 1 91.62 205 GLN A O 1
ATOM 1573 N N . ARG A 1 206 ? -14.75 36.531 17.703 1 91.5 206 ARG A N 1
ATOM 1574 C CA . ARG A 1 206 ? -14.641 36.906 19.109 1 91.5 206 ARG A CA 1
ATOM 1575 C C . ARG A 1 206 ? -15.094 38.344 19.297 1 91.5 206 ARG A C 1
ATOM 1577 O O . ARG A 1 206 ? -14.938 39.188 18.406 1 91.5 206 ARG A O 1
ATOM 1584 N N . LEU A 1 207 ? -15.695 38.562 20.484 1 91.62 207 LEU A N 1
ATOM 1585 C CA . LEU A 1 207 ? -16.109 39.906 20.828 1 91.62 207 LEU A CA 1
ATOM 1586 C C . LEU A 1 207 ? -14.938 40.875 20.781 1 91.62 207 LEU A C 1
ATOM 1588 O O . LEU A 1 207 ? -13.867 40.562 21.312 1 91.62 207 LEU A O 1
ATOM 1592 N N . ARG A 1 208 ? -15.258 41.906 20.156 1 92.62 208 ARG A N 1
ATOM 1593 C CA . ARG A 1 208 ? -14.219 42.938 20.109 1 92.62 208 ARG A CA 1
ATOM 1594 C C . ARG A 1 208 ? -13.93 43.469 21.516 1 92.62 208 ARG A C 1
ATOM 1596 O O . ARG A 1 208 ? -14.844 43.625 22.312 1 92.62 208 ARG A O 1
ATOM 1603 N N . PRO A 1 209 ? -12.648 43.75 21.688 1 89.75 209 PRO A N 1
ATOM 1604 C CA . PRO A 1 209 ? -12.258 44.219 23.031 1 89.75 209 PRO A CA 1
ATOM 1605 C C . PRO A 1 209 ? -12.992 45.469 23.469 1 89.75 209 PRO A C 1
ATOM 1607 O O . PRO A 1 209 ? -13.289 45.656 24.656 1 89.75 209 PRO A O 1
ATOM 1610 N N . GLU A 1 210 ? -13.383 46.312 22.516 1 90.44 210 GLU A N 1
ATOM 1611 C CA . GLU A 1 210 ? -14.016 47.594 22.844 1 90.44 210 GLU A CA 1
ATOM 1612 C C . GLU A 1 210 ? -15.414 47.375 23.422 1 90.44 210 GLU A C 1
ATOM 1614 O O . GLU A 1 210 ? -15.945 48.25 24.094 1 90.44 210 GLU A O 1
ATOM 1619 N N . PHE A 1 211 ? -15.844 46.156 23.172 1 91.38 211 PHE A N 1
ATOM 1620 C CA . PHE A 1 211 ? -17.203 45.906 23.641 1 91.38 211 PHE A CA 1
ATOM 1621 C C . PHE A 1 211 ? -17.188 44.938 24.828 1 91.38 211 PHE A C 1
ATOM 1623 O O . PHE A 1 211 ? -18.25 44.562 25.328 1 91.38 211 PHE A O 1
ATOM 1630 N N . ALA A 1 212 ? -16.016 44.438 25.266 1 87.44 212 ALA A N 1
ATOM 1631 C CA . ALA A 1 212 ? -15.852 43.344 26.234 1 87.44 212 ALA A CA 1
ATOM 1632 C C . ALA A 1 212 ? -16.469 43.719 27.578 1 87.44 212 ALA A C 1
ATOM 1634 O O . ALA A 1 212 ? -16.922 42.844 28.312 1 87.44 212 ALA A O 1
ATOM 1635 N N . SER A 1 213 ? -16.578 45.031 27.828 1 90.06 213 SER A N 1
ATOM 1636 C CA . SER A 1 213 ? -17.047 45.469 29.125 1 90.06 213 SER A CA 1
ATOM 1637 C C . SER A 1 213 ? -18.531 45.781 29.109 1 90.06 213 SER A C 1
ATOM 1639 O O . SER A 1 213 ? -19.141 46 30.156 1 90.06 213 SER A O 1
ATOM 1641 N N . LEU A 1 214 ? -19.047 45.688 27.969 1 90.12 214 LEU A N 1
ATOM 1642 C CA . LEU A 1 214 ? -20.453 46.062 27.859 1 90.12 214 LEU A CA 1
ATOM 1643 C C . LEU A 1 214 ? -21.359 44.938 28.312 1 90.12 214 LEU A C 1
ATOM 1645 O O . LEU A 1 214 ? -21.094 43.781 28.062 1 90.12 214 LEU A O 1
ATOM 1649 N N . PRO A 1 215 ? -22.406 45.344 29.094 1 90.69 215 PRO A N 1
ATOM 1650 C CA . PRO A 1 215 ? -23.359 44.312 29.547 1 90.69 215 PRO A CA 1
ATOM 1651 C C . PRO A 1 215 ? -24.172 43.75 28.391 1 90.69 215 PRO A C 1
ATOM 1653 O O . PRO A 1 215 ? -24.25 44.344 27.312 1 90.69 215 PRO A O 1
ATOM 1656 N N . GLY A 1 216 ? -24.75 42.594 28.5 1 88.62 216 GLY A N 1
ATOM 1657 C CA . GLY A 1 216 ? -25.5 41.812 27.531 1 88.62 216 GLY A CA 1
ATOM 1658 C C . GLY A 1 216 ? -26.547 42.625 26.781 1 88.62 216 GLY A C 1
ATOM 1659 O O . GLY A 1 216 ? -26.531 42.656 25.562 1 88.62 216 GLY A O 1
ATOM 1660 N N . PRO A 1 217 ? -27.406 43.25 27.531 1 90.69 217 PRO A N 1
ATOM 1661 C CA . PRO A 1 217 ? -28.469 44.031 26.875 1 90.69 217 PRO A CA 1
ATOM 1662 C C . PRO A 1 217 ? -27.906 45.094 25.953 1 90.69 217 PRO A C 1
ATOM 1664 O O . PRO A 1 217 ? -28.484 45.375 24.906 1 90.69 217 PRO A O 1
ATOM 1667 N N . GLU A 1 218 ? -26.828 45.688 26.375 1 91.69 218 GLU A N 1
ATOM 1668 C CA . GLU A 1 218 ? -26.203 46.688 25.547 1 91.69 218 GLU A CA 1
ATOM 1669 C C . GLU A 1 218 ? -25.578 46.094 24.297 1 91.69 218 GLU A C 1
ATOM 1671 O O . GLU A 1 218 ? -25.656 46.688 23.219 1 91.69 218 GLU A O 1
ATOM 1676 N N . LEU A 1 219 ? -24.953 44.969 24.5 1 91.44 219 LEU A N 1
ATOM 1677 C CA . LEU A 1 219 ? -24.391 44.25 23.359 1 91.44 219 LEU A CA 1
ATOM 1678 C C . LEU A 1 219 ? -25.469 43.906 22.344 1 91.44 219 LEU A C 1
ATOM 1680 O O . LEU A 1 219 ? -25.266 44.031 21.141 1 91.44 219 LEU A O 1
ATOM 1684 N N . GLN A 1 220 ? -26.594 43.531 22.844 1 91.38 220 GLN A N 1
ATOM 1685 C CA . GLN A 1 220 ? -27.734 43.188 21.984 1 91.38 220 GLN A CA 1
ATOM 1686 C C . GLN A 1 220 ? -28.234 44.406 21.203 1 91.38 220 GLN A C 1
ATOM 1688 O O . GLN A 1 220 ? -28.578 44.312 20.031 1 91.38 220 GLN A O 1
ATOM 1693 N N . ALA A 1 221 ? -28.281 45.438 21.891 1 90.94 221 ALA A N 1
ATOM 1694 C CA . ALA A 1 221 ? -28.719 46.688 21.25 1 90.94 221 ALA A CA 1
ATOM 1695 C C . ALA A 1 221 ? -27.766 47.094 20.125 1 90.94 221 ALA A C 1
ATOM 1697 O O . ALA A 1 221 ? -28.203 47.531 19.062 1 90.94 221 ALA A O 1
ATOM 1698 N N . LEU A 1 222 ? -26.547 46.969 20.438 1 91.5 222 LEU A N 1
ATOM 1699 C CA . LEU A 1 222 ? -25.531 47.312 19.438 1 91.5 222 LEU A CA 1
ATOM 1700 C C . LEU A 1 222 ? -25.625 46.406 18.234 1 91.5 222 LEU A C 1
ATOM 1702 O O . LEU A 1 222 ? -25.5 46.844 17.094 1 91.5 222 LEU A O 1
ATOM 1706 N N . ARG A 1 223 ? -25.812 45.062 18.516 1 90.19 223 ARG A N 1
ATOM 1707 C CA . ARG A 1 223 ? -25.969 44.094 17.438 1 90.19 223 ARG A CA 1
ATOM 1708 C C . ARG A 1 223 ? -27.172 44.438 16.562 1 90.19 223 ARG A C 1
ATOM 1710 O O . ARG A 1 223 ? -27.094 44.375 15.336 1 90.19 223 ARG A O 1
ATOM 1717 N N . ARG A 1 224 ? -28.234 44.938 17.125 1 91.25 224 ARG A N 1
ATOM 1718 C CA . ARG A 1 224 ? -29.453 45.312 16.422 1 91.25 224 ARG A CA 1
ATOM 1719 C C . ARG A 1 224 ? -29.219 46.562 15.57 1 91.25 224 ARG A C 1
ATOM 1721 O O . ARG A 1 224 ? -29.844 46.719 14.516 1 91.25 224 ARG A O 1
ATOM 1728 N N . ALA A 1 225 ? -28.328 47.312 16.016 1 92.44 225 ALA A N 1
ATOM 1729 C CA . ALA A 1 225 ? -28.031 48.562 15.312 1 92.44 225 ALA A CA 1
ATOM 1730 C C . ALA A 1 225 ? -27.078 48.312 14.141 1 92.44 225 ALA A C 1
ATOM 1732 O O . ALA A 1 225 ? -26.766 49.25 13.383 1 92.44 225 ALA A O 1
ATOM 1733 N N . GLY A 1 226 ? -26.562 47.062 14.047 1 90.25 226 GLY A N 1
ATOM 1734 C CA . GLY A 1 226 ? -25.734 46.688 12.906 1 90.25 226 GLY A CA 1
ATOM 1735 C C . GLY A 1 226 ? -24.25 46.812 13.18 1 90.25 226 GLY A C 1
ATOM 1736 O O . GLY A 1 226 ? -23.438 46.75 12.25 1 90.25 226 GLY A O 1
ATOM 1737 N N . THR A 1 227 ? -23.969 47.062 14.461 1 89.88 227 THR A N 1
ATOM 1738 C CA . THR A 1 227 ? -22.562 47.188 14.828 1 89.88 227 THR A CA 1
ATOM 1739 C C . THR A 1 227 ? -21.875 45.812 14.828 1 89.88 227 THR A C 1
ATOM 1741 O O . THR A 1 227 ? -22.406 44.844 15.375 1 89.88 227 THR A O 1
ATOM 1744 N N . ALA A 1 228 ? -20.703 45.75 14.172 1 89.75 228 ALA A N 1
ATOM 1745 C CA . ALA A 1 228 ? -19.922 44.531 14.188 1 89.75 228 ALA A CA 1
ATOM 1746 C C . ALA A 1 228 ? -19.266 44.312 15.555 1 89.75 228 ALA A C 1
ATOM 1748 O O . ALA A 1 228 ? -18.203 44.875 15.828 1 89.75 228 ALA A O 1
ATOM 1749 N N . LEU A 1 229 ? -19.906 43.438 16.375 1 91 229 LEU A N 1
ATOM 1750 C CA . LEU A 1 229 ? -19.469 43.25 17.75 1 91 229 LEU A CA 1
ATOM 1751 C C . LEU A 1 229 ? -18.281 42.281 17.812 1 91 229 LEU A C 1
ATOM 1753 O O . LEU A 1 229 ? -17.516 42.281 18.766 1 91 229 LEU A O 1
ATOM 1757 N N . THR A 1 230 ? -18.203 41.469 16.766 1 91.5 230 THR A N 1
ATOM 1758 C CA . THR A 1 230 ? -17.172 40.406 16.812 1 91.5 230 THR A CA 1
ATOM 1759 C C . THR A 1 230 ? -16.141 40.625 15.711 1 91.5 230 THR A C 1
ATOM 1761 O O . THR A 1 230 ? -16.391 41.375 14.75 1 91.5 230 THR A O 1
ATOM 1764 N N . ALA A 1 231 ? -14.922 40.219 15.984 1 92.69 231 ALA A N 1
ATOM 1765 C CA . ALA A 1 231 ? -13.844 40.188 15.008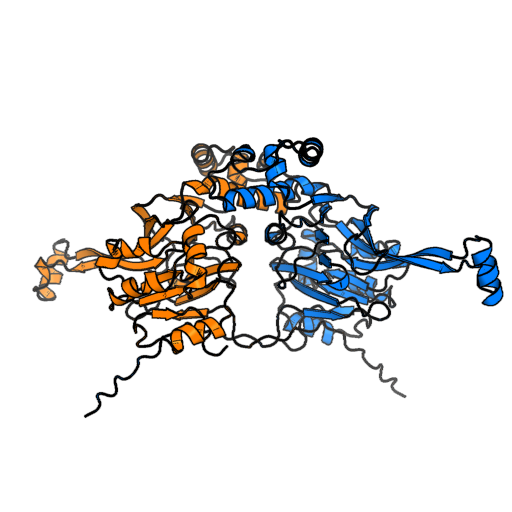 1 92.69 231 ALA A CA 1
ATOM 1766 C C . ALA A 1 231 ? -13.258 38.781 14.883 1 92.69 231 ALA A C 1
ATOM 1768 O O . ALA A 1 231 ? -13.289 38 15.836 1 92.69 231 ALA A O 1
ATOM 1769 N N . PRO A 1 232 ? -12.758 38.469 13.672 1 93.12 232 PRO A N 1
ATOM 1770 C CA . PRO A 1 232 ? -12.141 37.156 13.508 1 93.12 232 PRO A CA 1
ATOM 1771 C C . PRO A 1 232 ? -10.859 37 14.328 1 93.12 232 PRO A C 1
ATOM 1773 O O . PRO A 1 232 ? -10.062 37.938 14.414 1 93.12 232 PRO A O 1
ATOM 1776 N N . PHE A 1 233 ? -10.812 35.875 15.031 1 93.88 233 PHE A N 1
ATOM 1777 C CA . PHE A 1 233 ? -9.609 35.5 15.766 1 93.88 233 PHE A CA 1
ATOM 1778 C C . PHE A 1 233 ? -9.094 34.156 15.305 1 93.88 233 PHE A C 1
ATOM 1780 O O . PHE A 1 233 ? -9.828 33.156 15.352 1 93.88 233 PHE A O 1
ATOM 1787 N N . THR A 1 234 ? -7.824 34.125 14.859 1 95.31 234 THR A N 1
ATOM 1788 C CA . THR A 1 234 ? -7.227 32.906 14.375 1 95.31 234 THR A CA 1
ATOM 1789 C C . THR A 1 234 ? -6.199 32.375 15.367 1 95.31 234 THR A C 1
ATOM 1791 O O . THR A 1 234 ? -5.273 33.094 15.758 1 95.31 234 THR A O 1
ATOM 1794 N N . ALA A 1 235 ? -6.355 31.188 15.828 1 95.25 235 ALA A N 1
ATOM 1795 C CA . ALA A 1 235 ? -5.43 30.547 16.75 1 95.25 235 ALA A CA 1
ATOM 1796 C C . ALA A 1 235 ? -4.895 29.234 16.172 1 95.25 235 ALA A C 1
ATOM 1798 O O . ALA A 1 235 ? -5.641 28.484 15.555 1 95.25 235 ALA A O 1
ATOM 1799 N N . PRO A 1 236 ? -3.611 29.016 16.359 1 97 236 PRO A N 1
ATOM 1800 C CA . PRO A 1 236 ? -3.096 27.719 15.93 1 97 236 PRO A CA 1
ATOM 1801 C C . PRO A 1 236 ? -3.631 26.562 16.781 1 97 236 PRO A C 1
ATOM 1803 O O . PRO A 1 236 ? -3.818 26.719 17.984 1 97 236 PRO A O 1
ATOM 1806 N N . VAL A 1 237 ? -3.904 25.453 16.156 1 97.5 237 VAL A N 1
ATOM 1807 C CA . VAL A 1 237 ? -4.457 24.281 16.844 1 97.5 237 VAL A CA 1
ATOM 1808 C C . VAL A 1 237 ? -3.391 23.203 16.953 1 97.5 237 VAL A C 1
ATOM 1810 O O . VAL A 1 237 ? -3.07 22.75 18.047 1 97.5 237 VAL A O 1
ATOM 1813 N N . PHE A 1 238 ? -2.832 22.75 15.828 1 98.62 238 PHE A N 1
ATOM 1814 C CA . PHE A 1 238 ? -1.735 21.797 15.852 1 98.62 238 PHE A CA 1
ATOM 1815 C C . PHE A 1 238 ? -0.897 21.891 14.586 1 98.62 238 PHE A C 1
ATOM 1817 O O . PHE A 1 238 ? -1.348 22.438 13.578 1 98.62 238 PHE A O 1
ATOM 1824 N N . ALA A 1 239 ? 0.312 21.438 14.672 1 98.88 239 ALA A N 1
ATOM 1825 C CA . ALA A 1 239 ? 1.234 21.375 13.539 1 98.88 239 ALA A CA 1
ATOM 1826 C C . ALA A 1 239 ? 1.675 19.938 13.273 1 98.88 239 ALA A C 1
ATOM 1828 O O . ALA A 1 239 ? 1.814 19.141 14.203 1 98.88 239 ALA A O 1
ATOM 1829 N N . PHE A 1 240 ? 1.887 19.641 12.008 1 98.88 240 PHE A N 1
ATOM 1830 C CA . PHE A 1 240 ? 2.402 18.359 11.555 1 98.88 240 PHE A CA 1
ATOM 1831 C C . PHE A 1 240 ? 3.641 18.547 10.688 1 98.88 240 PHE A C 1
ATOM 1833 O O . PHE A 1 240 ? 3.576 19.188 9.633 1 98.88 240 PHE A O 1
ATOM 1840 N N . LEU A 1 241 ? 4.848 18.109 10.992 1 97.31 241 LEU A N 1
ATOM 1841 C CA . LEU A 1 241 ? 6.094 18.359 10.281 1 97.31 241 LEU A CA 1
ATOM 1842 C C . LEU A 1 241 ? 6.508 17.141 9.453 1 97.31 241 LEU A C 1
ATOM 1844 O O . LEU A 1 241 ? 7.227 17.281 8.461 1 97.31 241 LEU A O 1
ATOM 1848 N N . GLY A 1 242 ? 6.066 16.047 9.445 1 90.62 242 GLY A N 1
ATOM 1849 C CA . GLY A 1 242 ? 6.66 14.906 8.781 1 90.62 242 GLY A CA 1
ATOM 1850 C C . GLY A 1 242 ? 8.141 14.742 9.078 1 90.62 242 GLY A C 1
ATOM 1851 O O . GLY A 1 242 ? 8.562 14.883 10.227 1 90.62 242 GLY A O 1
ATOM 1852 N N . ASP A 1 243 ? 9.047 14.469 7.969 1 98 243 ASP A N 1
ATOM 1853 C CA . ASP A 1 243 ? 10.484 14.258 8.125 1 98 243 ASP A CA 1
ATOM 1854 C C . ASP A 1 243 ? 11.234 15.594 8.117 1 98 243 ASP A C 1
ATOM 1856 O O . ASP A 1 243 ? 11.039 16.406 7.219 1 98 243 ASP A O 1
ATOM 1860 N N . THR A 1 244 ? 12.055 15.812 9.086 1 98.56 244 THR A N 1
ATOM 1861 C CA . THR A 1 244 ? 12.82 17.047 9.203 1 98.56 244 THR A CA 1
ATOM 1862 C C . THR A 1 244 ? 13.875 16.938 10.297 1 98.56 244 THR A C 1
ATOM 1864 O O . THR A 1 244 ? 13.969 15.914 10.969 1 98.56 244 THR A O 1
ATOM 1867 N N . THR A 1 245 ? 14.68 17.969 10.422 1 98.19 245 THR A N 1
ATOM 1868 C CA . THR A 1 245 ? 15.602 18.078 11.539 1 98.19 245 THR A CA 1
ATOM 1869 C C . THR A 1 245 ? 15 18.922 12.656 1 98.19 245 THR A C 1
ATOM 1871 O O . THR A 1 245 ? 13.961 19.562 12.469 1 98.19 245 THR A O 1
ATOM 1874 N N . ALA A 1 246 ? 15.648 18.906 13.797 1 97.62 246 ALA A N 1
ATOM 1875 C CA . ALA A 1 246 ? 15.195 19.703 14.93 1 97.62 246 ALA A CA 1
ATOM 1876 C C . ALA A 1 246 ? 15.312 21.203 14.633 1 97.62 246 ALA A C 1
ATOM 1878 O O . ALA A 1 246 ? 14.727 22.031 15.336 1 97.62 246 ALA A O 1
ATOM 1879 N N . ARG A 1 247 ? 16.078 21.516 13.594 1 97.25 247 ARG A N 1
ATOM 1880 C CA . ARG A 1 247 ? 16.312 22.906 13.242 1 97.25 247 ARG A CA 1
ATOM 1881 C C . ARG A 1 247 ? 15 23.625 12.922 1 97.25 247 ARG A C 1
ATOM 1883 O O . ARG A 1 247 ? 14.844 24.812 13.203 1 97.25 247 ARG A O 1
ATOM 1890 N N . THR A 1 248 ? 14.094 22.922 12.305 1 98.12 248 THR A N 1
ATOM 1891 C CA . THR A 1 248 ? 12.812 23.5 11.922 1 98.12 248 THR A CA 1
ATOM 1892 C C . THR A 1 248 ? 12.086 24.062 13.148 1 98.12 248 THR A C 1
ATOM 1894 O O . THR A 1 248 ? 11.594 25.188 13.125 1 98.12 248 THR A O 1
ATOM 1897 N N . LEU A 1 249 ? 12.086 23.328 14.227 1 98.5 249 LEU A N 1
ATOM 1898 C CA . LEU A 1 249 ? 11.422 23.766 15.445 1 98.5 249 LEU A CA 1
ATOM 1899 C C . LEU A 1 249 ? 12.312 24.703 16.234 1 98.5 249 LEU A C 1
ATOM 1901 O O . LEU A 1 249 ? 11.828 25.641 16.891 1 98.5 249 LEU A O 1
ATOM 1905 N N . ALA A 1 250 ? 13.609 24.484 16.156 1 97.94 250 ALA A N 1
ATOM 1906 C CA . ALA A 1 250 ? 14.555 25.328 16.875 1 97.94 250 ALA A CA 1
ATOM 1907 C C . ALA A 1 250 ? 14.531 26.75 16.344 1 97.94 250 ALA A C 1
ATOM 1909 O O . ALA A 1 250 ? 14.906 27.688 17.062 1 97.94 250 ALA A O 1
ATOM 1910 N N . ALA A 1 251 ? 14.07 26.875 15.125 1 98 251 ALA A N 1
ATOM 1911 C CA . ALA A 1 251 ? 13.945 28.203 14.531 1 98 251 ALA A CA 1
ATOM 1912 C C . ALA A 1 251 ? 12.781 28.984 15.148 1 98 251 ALA A C 1
ATOM 1914 O O . ALA A 1 251 ? 12.609 30.172 14.875 1 98 251 ALA A O 1
ATOM 1915 N N . GLU A 1 252 ? 12 28.391 15.945 1 97.75 252 GLU A N 1
ATOM 1916 C CA . GLU A 1 252 ? 10.914 29 16.703 1 97.75 252 GLU A CA 1
ATOM 1917 C C . GLU A 1 252 ? 9.922 29.703 15.789 1 97.75 252 GLU A C 1
ATOM 1919 O O . GLU A 1 252 ? 9.672 30.906 15.953 1 97.75 252 GLU A O 1
ATOM 1924 N N . PRO A 1 253 ? 9.367 28.969 14.852 1 97.56 253 PRO A N 1
ATOM 1925 C CA . PRO A 1 253 ? 8.359 29.594 13.992 1 97.56 253 PRO A CA 1
ATOM 1926 C C . PRO A 1 253 ? 7.27 30.297 14.797 1 97.56 253 PRO A C 1
ATOM 1928 O O . PRO A 1 253 ? 7.059 29.984 15.969 1 97.56 253 PRO A O 1
ATOM 1931 N N . GLU A 1 254 ? 6.57 31.234 14.211 1 96.75 254 GLU A N 1
ATOM 1932 C CA . GLU A 1 254 ? 5.605 32.094 14.883 1 96.75 254 GLU A CA 1
ATOM 1933 C C . GLU A 1 254 ? 4.547 31.281 15.617 1 96.75 254 GLU A C 1
ATOM 1935 O O . GLU A 1 254 ? 4.18 31.609 16.75 1 96.75 254 GLU A O 1
ATOM 1940 N N . TRP A 1 255 ? 4.074 30.25 14.961 1 96.81 255 TRP A N 1
ATOM 1941 C CA . TRP A 1 255 ? 3.02 29.453 15.586 1 96.81 255 TRP A CA 1
ATOM 1942 C C . TRP A 1 255 ? 3.525 28.766 16.844 1 96.81 255 TRP A C 1
ATOM 1944 O O . TRP A 1 255 ? 2.752 28.516 17.781 1 96.81 255 TRP A O 1
ATOM 1954 N N . LEU A 1 256 ? 4.766 28.375 16.891 1 97.44 256 LEU A N 1
ATOM 1955 C CA . LEU A 1 256 ? 5.34 27.812 18.109 1 97.44 256 LEU A CA 1
ATOM 1956 C C . LEU A 1 256 ? 5.516 28.891 19.172 1 97.44 256 LEU A C 1
ATOM 1958 O O . LEU A 1 256 ? 5.234 28.656 20.344 1 97.44 256 LEU A O 1
ATOM 1962 N N . ARG A 1 257 ? 5.914 30.078 18.797 1 96.81 257 ARG A N 1
ATOM 1963 C CA . ARG A 1 257 ? 6.047 31.203 19.719 1 96.81 257 ARG A CA 1
ATOM 1964 C C . ARG A 1 257 ? 4.695 31.562 20.328 1 96.81 257 ARG A C 1
ATOM 1966 O O . ARG A 1 257 ? 4.633 32.062 21.453 1 96.81 257 ARG A O 1
ATOM 1973 N N . ARG A 1 258 ? 3.73 31.312 19.578 1 94.94 258 ARG A N 1
ATOM 1974 C CA . ARG A 1 258 ? 2.379 31.578 20.047 1 94.94 258 ARG A CA 1
ATOM 1975 C C . ARG A 1 258 ? 1.847 30.438 20.891 1 94.94 258 ARG A C 1
ATOM 1977 O O . ARG A 1 258 ? 0.662 30.391 21.219 1 94.94 258 ARG A O 1
ATOM 1984 N N . GLU A 1 259 ? 2.639 29.469 21.141 1 95 259 GLU A N 1
ATOM 1985 C CA . GLU A 1 259 ? 2.371 28.344 22.031 1 95 259 GLU A CA 1
ATOM 1986 C C . GLU A 1 259 ? 1.257 27.469 21.484 1 95 259 GLU A C 1
ATOM 1988 O O . GLU A 1 259 ? 0.29 27.156 22.188 1 95 259 GLU A O 1
ATOM 1993 N N . ILE A 1 260 ? 1.412 27.031 20.312 1 97.94 260 ILE A N 1
ATOM 1994 C CA . ILE A 1 260 ? 0.491 26.094 19.703 1 97.94 260 ILE A CA 1
ATOM 1995 C C . ILE A 1 260 ? 0.27 24.906 20.641 1 97.94 260 ILE A C 1
ATOM 1997 O O . ILE A 1 260 ? 1.208 24.438 21.281 1 97.94 260 ILE A O 1
ATOM 2001 N N . PRO A 1 261 ? -0.94 24.422 20.781 1 98.25 261 PRO A N 1
ATOM 2002 C CA . PRO A 1 261 ? -1.249 23.375 21.75 1 98.25 261 PRO A CA 1
ATOM 2003 C C . PRO A 1 261 ? -0.525 22.062 21.453 1 98.25 261 PRO A C 1
ATOM 2005 O O . PRO A 1 261 ? -0.037 21.406 22.375 1 98.25 261 PRO A O 1
ATOM 2008 N N . VAL A 1 262 ? -0.448 21.641 20.156 1 98.75 262 VAL A N 1
ATOM 2009 C CA . VAL A 1 262 ? 0.078 20.328 19.828 1 98.75 262 VAL A CA 1
ATOM 2010 C C . VAL A 1 262 ? 1.004 20.422 18.625 1 98.75 262 VAL A C 1
ATOM 2012 O O . VAL A 1 262 ? 0.697 21.125 17.656 1 98.75 262 VAL A O 1
ATOM 2015 N N . VAL A 1 263 ? 2.096 19.797 18.703 1 98.81 263 VAL A N 1
ATOM 2016 C CA . VAL A 1 263 ? 3.025 19.641 17.594 1 98.81 263 VAL A CA 1
ATOM 2017 C C . VAL A 1 263 ? 3.32 18.156 17.375 1 98.81 263 VAL A C 1
ATOM 2019 O O . VAL A 1 263 ? 3.791 17.469 18.297 1 98.81 263 VAL A O 1
ATOM 2022 N N . VAL A 1 264 ? 3.006 17.609 16.203 1 98.88 264 VAL A N 1
ATOM 2023 C CA . VAL A 1 264 ? 3.398 16.25 15.812 1 98.88 264 VAL A CA 1
ATOM 2024 C C . VAL A 1 264 ? 4.703 16.312 15.023 1 98.88 264 VAL A C 1
ATOM 2026 O O . VAL A 1 264 ? 4.773 16.938 13.969 1 98.88 264 VAL A O 1
ATOM 2029 N N . THR A 1 265 ? 5.719 15.68 15.508 1 98.69 265 THR A N 1
ATOM 2030 C CA . THR A 1 265 ? 7.027 15.773 14.875 1 98.69 265 THR A CA 1
ATOM 2031 C C . THR A 1 265 ? 7.754 14.43 14.938 1 98.69 265 THR A C 1
ATOM 2033 O O . THR A 1 265 ? 7.41 13.57 15.75 1 98.69 265 THR A O 1
ATOM 2036 N N . GLU A 1 266 ? 8.742 14.281 14.094 1 98.56 266 GLU A N 1
ATOM 2037 C CA . GLU A 1 266 ? 9.523 13.047 14.109 1 98.56 266 GLU A CA 1
ATOM 2038 C C . GLU A 1 266 ? 10.578 13.086 15.219 1 98.56 266 GLU A C 1
ATOM 2040 O O . GLU A 1 266 ? 10.953 14.156 15.688 1 98.56 266 GLU A O 1
ATOM 2045 N N . CYS A 1 267 ? 10.938 11.961 15.672 1 98.06 267 CYS A N 1
ATOM 2046 C CA . CYS A 1 267 ? 12.078 11.672 16.531 1 98.06 267 CYS A CA 1
ATOM 2047 C C . CYS A 1 267 ? 12.766 10.375 16.094 1 98.06 267 CYS A C 1
ATOM 2049 O O . CYS A 1 267 ? 12.766 9.391 16.844 1 98.06 267 CYS A O 1
ATOM 2051 N N . SER A 1 268 ? 13.391 10.383 14.992 1 98.38 268 SER A N 1
ATOM 2052 C CA . SER A 1 268 ? 13.844 9.195 14.289 1 98.38 268 SER A CA 1
ATOM 2053 C C . SER A 1 268 ? 14.969 8.492 15.039 1 98.38 268 SER A C 1
ATOM 2055 O O . SER A 1 268 ? 14.977 7.262 15.148 1 98.38 268 SER A O 1
ATOM 2057 N N . PHE A 1 269 ? 15.859 9.344 15.625 1 98.69 269 PHE A N 1
ATOM 2058 C CA . PHE A 1 269 ? 17.047 8.727 16.219 1 98.69 269 PHE A CA 1
ATOM 2059 C C . PHE A 1 269 ? 17.156 9.07 17.688 1 98.69 269 PHE A C 1
ATOM 2061 O O . PHE A 1 269 ? 17.031 10.234 18.078 1 98.69 269 PHE A O 1
ATOM 2068 N N . LEU A 1 270 ? 17.453 8.07 18.531 1 98.19 270 LEU A N 1
ATOM 2069 C CA . LEU A 1 270 ? 17.422 8.227 19.969 1 98.19 270 LEU A CA 1
ATOM 2070 C C . LEU A 1 270 ? 18.828 8.273 20.547 1 98.19 270 LEU A C 1
ATOM 2072 O O . LEU A 1 270 ? 19.094 9.008 21.5 1 98.19 270 LEU A O 1
ATOM 2076 N N . TYR A 1 271 ? 19.734 7.582 19.906 1 97.62 271 TYR A N 1
ATOM 2077 C CA . TYR A 1 271 ? 21.016 7.34 20.562 1 97.62 271 TYR A CA 1
ATOM 2078 C C . TYR A 1 271 ? 22.125 8.117 19.875 1 97.62 271 TYR A C 1
ATOM 2080 O O . TYR A 1 271 ? 22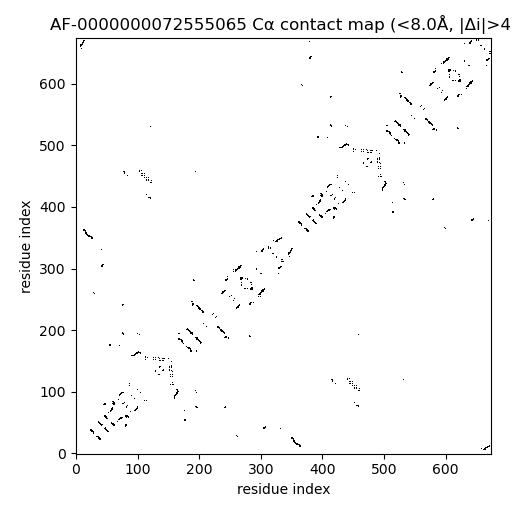.094 8.336 18.656 1 97.62 271 TYR A O 1
ATOM 2088 N N . ALA A 1 272 ? 23.172 8.391 20.609 1 97.44 272 ALA A N 1
ATOM 2089 C CA . ALA A 1 272 ? 24.281 9.219 20.156 1 97.44 272 ALA A CA 1
ATOM 2090 C C . ALA A 1 272 ? 25 8.562 18.969 1 97.44 272 ALA A C 1
ATOM 2092 O O . ALA A 1 272 ? 25.469 9.258 18.062 1 97.44 272 ALA A O 1
ATOM 2093 N N . GLU A 1 273 ? 25.062 7.266 18.938 1 97.5 273 GLU A N 1
ATOM 2094 C CA . GLU A 1 273 ? 25.766 6.543 17.875 1 97.5 273 GLU A CA 1
ATOM 2095 C C . GLU A 1 273 ? 25.094 6.758 16.531 1 97.5 273 GLU A C 1
ATOM 2097 O O . GLU A 1 273 ? 25.703 6.539 15.484 1 97.5 273 GLU A O 1
ATOM 2102 N N . HIS A 1 274 ? 23.812 7.262 16.531 1 97.44 274 HIS A N 1
ATOM 2103 C CA . HIS A 1 274 ? 23.078 7.422 15.281 1 97.44 274 HIS A CA 1
ATOM 2104 C C . HIS A 1 274 ? 23.047 8.883 14.844 1 97.44 274 HIS A C 1
ATOM 2106 O O . HIS A 1 274 ? 22.406 9.219 13.844 1 97.44 274 HIS A O 1
ATOM 2112 N N . GLU A 1 275 ? 23.719 9.75 15.555 1 97.12 275 GLU A N 1
ATOM 2113 C CA . GLU A 1 275 ? 23.734 11.18 15.25 1 97.12 275 GLU A CA 1
ATOM 2114 C C . GLU A 1 275 ? 24.281 11.445 13.852 1 97.12 275 GLU A C 1
ATOM 2116 O O . GLU A 1 275 ? 23.688 12.211 13.086 1 97.12 275 GLU A O 1
ATOM 2121 N N . PRO A 1 276 ? 25.391 10.758 13.406 1 97.69 276 PRO A N 1
ATOM 2122 C CA . PRO A 1 276 ? 25.875 11.008 12.047 1 97.69 276 PRO A CA 1
ATOM 2123 C C . PRO A 1 276 ? 24.859 10.641 10.977 1 97.69 276 PRO A C 1
ATOM 2125 O O . PRO A 1 276 ? 24.719 11.344 9.977 1 97.69 276 PRO A O 1
ATOM 2128 N N . GLN A 1 277 ? 24.141 9.578 11.203 1 97.19 277 GLN A N 1
ATOM 2129 C CA . GLN A 1 277 ? 23.109 9.164 10.266 1 97.19 277 GLN A CA 1
ATOM 2130 C C . GLN A 1 277 ? 21.969 10.172 10.234 1 97.19 277 GLN A C 1
ATOM 2132 O O . GLN A 1 277 ? 21.422 10.469 9.164 1 97.19 277 GLN A O 1
ATOM 2137 N N . ALA A 1 278 ? 21.562 10.625 11.391 1 97.94 278 ALA A N 1
ATOM 2138 C CA . ALA A 1 278 ? 20.516 11.648 11.484 1 97.94 278 ALA A CA 1
ATOM 2139 C C . ALA A 1 278 ? 20.891 12.883 10.672 1 97.94 278 ALA A C 1
ATOM 2141 O O . ALA A 1 278 ? 20.062 13.406 9.922 1 97.94 278 ALA A O 1
ATOM 2142 N N . ALA A 1 279 ? 22.125 13.312 10.805 1 97.69 279 ALA A N 1
ATOM 2143 C CA . ALA A 1 279 ? 22.609 14.492 10.094 1 97.69 279 ALA A CA 1
ATOM 2144 C C . ALA A 1 279 ? 22.641 14.242 8.586 1 97.69 279 ALA A C 1
ATOM 2146 O O . ALA A 1 279 ? 22.172 15.078 7.805 1 97.69 279 ALA A O 1
ATOM 2147 N N . LYS A 1 280 ? 23.109 13.117 8.203 1 97.5 280 LYS A N 1
ATOM 2148 C CA . LYS A 1 280 ? 23.266 12.766 6.789 1 97.5 280 LYS A CA 1
ATOM 2149 C C . LYS A 1 280 ? 21.906 12.688 6.102 1 97.5 280 LYS A C 1
ATOM 2151 O O . LYS A 1 280 ? 21.734 13.164 4.977 1 97.5 280 LYS A O 1
ATOM 2156 N N . THR A 1 281 ? 20.922 12.133 6.77 1 97.38 281 THR A N 1
ATOM 2157 C CA . THR A 1 281 ? 19.625 11.875 6.156 1 97.38 281 THR A CA 1
ATOM 2158 C C . THR A 1 281 ? 18.641 12.977 6.5 1 97.38 281 THR A C 1
ATOM 2160 O O . THR A 1 281 ? 17.484 12.961 6.039 1 97.38 281 THR A O 1
ATOM 2163 N N . LYS A 1 282 ? 19.062 13.953 7.359 1 98.38 282 LYS A N 1
ATOM 2164 C CA . LYS A 1 282 ? 18.266 15.102 7.781 1 98.38 282 LYS A CA 1
ATOM 2165 C C . LYS A 1 282 ? 17 14.656 8.492 1 98.38 282 LYS A C 1
ATOM 2167 O O . LYS A 1 282 ? 15.898 15.086 8.141 1 98.38 282 LYS A O 1
ATOM 2172 N N . HIS A 1 283 ? 17.172 13.852 9.477 1 98.69 283 HIS A N 1
ATOM 2173 C CA . HIS A 1 283 ? 16.125 13.438 10.398 1 98.69 283 HIS A CA 1
ATOM 2174 C C . HIS A 1 283 ? 16.406 13.922 11.812 1 98.69 283 HIS A C 1
ATOM 2176 O O . HIS A 1 283 ? 17.547 14.25 12.148 1 98.69 283 HIS A O 1
ATOM 2182 N N . THR A 1 284 ? 15.422 14.008 12.633 1 98.62 284 THR A N 1
ATOM 2183 C CA . THR A 1 284 ? 15.523 14.547 13.984 1 98.62 284 THR A CA 1
ATOM 2184 C C . THR A 1 284 ? 16.234 13.555 14.906 1 98.62 284 THR A C 1
ATOM 2186 O O . THR A 1 284 ? 15.93 12.359 14.898 1 98.62 284 THR A O 1
ATOM 2189 N N . PHE A 1 285 ? 17.188 14.102 15.609 1 98.19 285 PHE A N 1
ATOM 2190 C CA . PHE A 1 285 ? 17.906 13.414 16.672 1 98.19 285 PHE A CA 1
ATOM 2191 C C . PHE A 1 285 ? 17.438 13.891 18.047 1 98.19 285 PHE A C 1
ATOM 2193 O O . PHE A 1 285 ? 17.359 15.102 18.297 1 98.19 285 PHE A O 1
ATOM 2200 N N . TRP A 1 286 ? 17.141 12.969 18.953 1 98.12 286 TRP A N 1
ATOM 2201 C CA . TRP A 1 286 ? 16.5 13.25 20.234 1 98.12 286 TRP A CA 1
ATOM 2202 C C . TRP A 1 286 ? 17.234 14.344 20.984 1 98.12 286 TRP A C 1
ATOM 2204 O O . TRP A 1 286 ? 16.625 15.289 21.5 1 98.12 286 TRP A O 1
ATOM 2214 N N . ARG A 1 287 ? 18.5 14.297 21.094 1 97.44 287 ARG A N 1
ATOM 2215 C CA . ARG A 1 287 ? 19.281 15.234 21.891 1 97.44 287 ARG A CA 1
ATOM 2216 C C . ARG A 1 287 ? 19.094 16.672 21.391 1 97.44 287 ARG A C 1
ATOM 2218 O O . ARG A 1 287 ? 19.25 17.625 22.156 1 97.44 287 ARG A O 1
ATOM 2225 N N . GLU A 1 288 ? 18.828 16.766 20.109 1 98.06 288 GLU A N 1
ATOM 2226 C CA . GLU A 1 288 ? 18.609 18.094 19.531 1 98.06 288 GLU A CA 1
ATOM 2227 C C . GLU A 1 288 ? 17.156 18.547 19.734 1 98.06 288 GLU A C 1
ATOM 2229 O O . GLU A 1 288 ? 16.875 19.734 19.719 1 98.06 288 GLU A O 1
ATOM 2234 N N . LEU A 1 289 ? 16.266 17.641 19.891 1 98.25 289 LEU A N 1
ATOM 2235 C CA . LEU A 1 289 ? 14.852 17.922 20 1 98.25 289 LEU A CA 1
ATOM 2236 C C . LEU A 1 289 ? 14.477 18.25 21.438 1 98.25 289 LEU A C 1
ATOM 2238 O O . LEU A 1 289 ? 13.625 19.109 21.688 1 98.25 289 LEU A O 1
ATOM 2242 N N . GLU A 1 290 ? 15.109 17.609 22.391 1 97.94 290 GLU A N 1
ATOM 2243 C CA . GLU A 1 290 ? 14.766 17.719 23.812 1 97.94 290 GLU A CA 1
ATOM 2244 C C . GLU A 1 290 ? 14.781 19.172 24.281 1 97.94 290 GLU A C 1
ATOM 2246 O O . GLU A 1 290 ? 13.828 19.641 24.906 1 97.94 290 GLU A O 1
ATOM 2251 N N . PRO A 1 291 ? 15.828 19.891 23.953 1 98 291 PRO A N 1
ATOM 2252 C CA . PRO A 1 291 ? 15.844 21.281 24.406 1 98 291 PRO A CA 1
ATOM 2253 C C . PRO A 1 291 ? 14.672 22.094 23.844 1 98 291 PRO A C 1
ATOM 2255 O O . PRO A 1 291 ? 14.18 23 24.516 1 98 291 PRO A O 1
ATOM 2258 N N . VAL A 1 292 ? 14.25 21.797 22.625 1 98.19 292 VAL A N 1
ATOM 2259 C CA . VAL A 1 292 ? 13.109 22.484 22.031 1 98.19 292 VAL A CA 1
ATOM 2260 C C . VAL A 1 292 ? 11.844 22.188 22.828 1 98.19 292 VAL A C 1
ATOM 2262 O O . VAL A 1 292 ? 11.086 23.094 23.172 1 98.19 292 VAL A O 1
ATOM 2265 N N . ILE A 1 293 ? 11.641 20.969 23.172 1 98.06 293 ILE A N 1
ATOM 2266 C CA . ILE A 1 29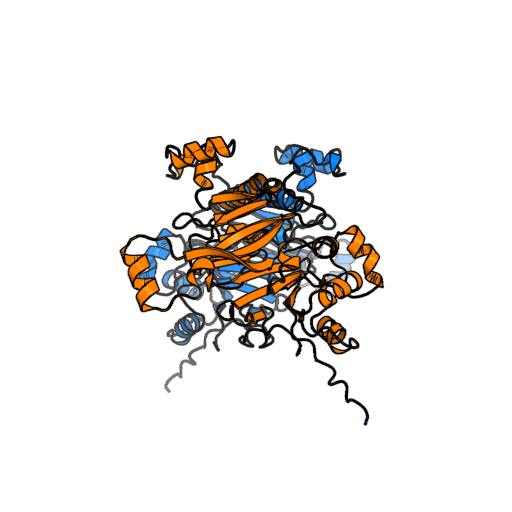3 ? 10.461 20.531 23.906 1 98.06 293 ILE A CA 1
ATOM 2267 C C . ILE A 1 293 ? 10.43 21.219 25.281 1 98.06 293 ILE A C 1
ATOM 2269 O O . ILE A 1 293 ? 9.391 21.75 25.688 1 98.06 293 ILE A O 1
ATOM 2273 N N . ARG A 1 294 ? 11.531 21.297 25.953 1 97.62 294 ARG A N 1
ATOM 2274 C CA . ARG A 1 294 ? 11.625 21.891 27.281 1 97.62 294 ARG A CA 1
ATOM 2275 C C . ARG A 1 294 ? 11.391 23.391 27.234 1 97.62 294 ARG A C 1
ATOM 2277 O O . ARG A 1 294 ? 10.867 23.984 28.203 1 97.62 294 ARG A O 1
ATOM 2284 N N . LYS A 1 295 ? 11.695 23.984 26.141 1 97.88 295 LYS A N 1
ATOM 2285 C CA . LYS A 1 295 ? 11.555 25.422 25.984 1 97.88 295 LYS A CA 1
ATOM 2286 C C . LYS A 1 295 ? 10.086 25.828 25.891 1 97.88 295 LYS A C 1
ATOM 2288 O O . LYS A 1 295 ? 9.719 26.953 26.203 1 97.88 295 LYS A O 1
ATOM 2293 N N . TRP A 1 296 ? 9.266 24.938 25.406 1 97.88 296 TRP A N 1
ATOM 2294 C CA . TRP A 1 296 ? 7.852 25.25 25.188 1 97.88 296 TRP A CA 1
ATOM 2295 C C . TRP A 1 296 ? 6.965 24.328 26.016 1 97.88 296 TRP A C 1
ATOM 2297 O O . TRP A 1 296 ? 6.23 23.5 25.469 1 97.88 296 TRP A O 1
ATOM 2307 N N . PRO A 1 297 ? 6.898 24.5 27.312 1 96.25 297 PRO A N 1
ATOM 2308 C CA . PRO A 1 297 ? 6.246 23.547 28.219 1 96.25 297 PRO A CA 1
ATOM 2309 C C . PRO A 1 297 ? 4.727 23.516 28.047 1 96.25 297 PRO A C 1
ATOM 2311 O O . PRO A 1 297 ? 4.07 22.578 28.484 1 96.25 297 PRO A O 1
ATOM 2314 N N . ARG A 1 298 ? 4.145 24.531 27.391 1 96.5 298 ARG A N 1
ATOM 2315 C CA . ARG A 1 298 ? 2.695 24.578 27.234 1 96.5 298 ARG A CA 1
ATOM 2316 C C . ARG A 1 298 ? 2.262 23.859 25.969 1 96.5 298 ARG A C 1
ATOM 2318 O O . ARG A 1 298 ? 1.069 23.625 25.75 1 96.5 298 ARG A O 1
ATOM 2325 N N . THR A 1 299 ? 3.174 23.562 25.109 1 98.06 299 THR A N 1
ATOM 2326 C CA . THR A 1 299 ? 2.928 22.828 23.875 1 98.06 299 THR A CA 1
ATOM 2327 C C . THR A 1 299 ? 3.164 21.328 24.094 1 98.06 299 THR A C 1
ATOM 2329 O O . THR A 1 299 ? 4.172 20.938 24.688 1 98.06 299 THR A O 1
ATOM 2332 N N . THR A 1 300 ? 2.227 20.484 23.703 1 98.38 300 THR A N 1
ATOM 2333 C CA . THR A 1 300 ? 2.426 19.031 23.75 1 98.38 300 THR A CA 1
ATOM 2334 C C . THR A 1 300 ? 3.086 18.547 22.453 1 98.38 300 THR A C 1
ATOM 2336 O O . THR A 1 300 ? 2.586 18.812 21.359 1 98.38 300 THR A O 1
ATOM 2339 N N . PHE A 1 301 ? 4.184 17.891 22.547 1 98.44 301 PHE A N 1
ATOM 2340 C CA . PHE A 1 301 ? 4.895 17.359 21.406 1 98.44 301 PHE A CA 1
ATOM 2341 C C . PHE A 1 301 ? 4.633 15.859 21.25 1 98.44 301 PHE A C 1
ATOM 2343 O O . PHE A 1 301 ? 4.938 15.078 22.156 1 98.44 301 PHE A O 1
ATOM 2350 N N . VAL A 1 302 ? 4.047 15.445 20.156 1 98.75 302 VAL A N 1
ATOM 2351 C CA . VAL A 1 302 ? 3.84 14.039 19.812 1 98.75 302 VAL A CA 1
ATOM 2352 C C . VAL A 1 302 ? 5.008 13.531 18.969 1 98.75 302 VAL A C 1
ATOM 2354 O O . VAL A 1 302 ? 5.219 14 17.844 1 98.75 302 VAL A O 1
ATOM 2357 N N . LEU A 1 303 ? 5.723 12.586 19.484 1 98.5 303 LEU A N 1
ATOM 2358 C CA . LEU A 1 303 ? 6.941 12.094 18.844 1 98.5 303 LEU A CA 1
ATOM 2359 C C . LEU A 1 303 ? 6.652 10.859 18 1 98.5 303 LEU A C 1
ATOM 2361 O O . LEU A 1 303 ? 6.191 9.836 18.516 1 98.5 303 LEU A O 1
ATOM 2365 N N . THR A 1 304 ? 6.988 10.93 16.703 1 98.38 304 THR A N 1
ATOM 2366 C CA . THR A 1 304 ? 6.656 9.875 15.75 1 98.38 304 THR A CA 1
ATOM 2367 C C . THR A 1 304 ? 7.871 9.5 14.906 1 98.38 304 THR A C 1
ATOM 2369 O O . THR A 1 304 ? 8.984 9.945 15.188 1 98.38 304 THR A O 1
ATOM 2372 N N . HIS A 1 305 ? 7.695 8.57 13.945 1 98.62 305 HIS A N 1
ATOM 2373 C CA . HIS A 1 305 ? 8.641 8.234 12.891 1 98.62 305 HIS A CA 1
ATOM 2374 C C . HIS A 1 305 ? 9.953 7.711 13.469 1 98.62 305 HIS A C 1
ATOM 2376 O O . HIS A 1 305 ? 11.031 8.094 13.016 1 98.62 305 HIS A O 1
ATOM 2382 N N . PHE A 1 306 ? 9.891 6.957 14.555 1 98.38 306 PHE A N 1
ATOM 2383 C CA . PHE A 1 306 ? 11.07 6.332 15.133 1 98.38 306 PHE A CA 1
ATOM 2384 C C . PHE A 1 306 ? 11.711 5.363 14.141 1 98.38 306 PHE A C 1
ATOM 2386 O O . PHE A 1 306 ? 11 4.648 13.422 1 98.38 306 PHE A O 1
ATOM 2393 N N . SER A 1 307 ? 12.977 5.27 14.195 1 97.5 307 SER A N 1
ATOM 2394 C CA . SER A 1 307 ? 13.734 4.387 13.312 1 97.5 307 SER A CA 1
ATOM 2395 C C . SER A 1 307 ? 13.312 2.932 13.492 1 97.5 307 SER A C 1
ATOM 2397 O O . SER A 1 307 ? 13.078 2.479 14.617 1 97.5 307 SER A O 1
ATOM 2399 N N . MET A 1 308 ? 13.297 2.203 12.406 1 94.06 308 MET A N 1
ATOM 2400 C CA . MET A 1 308 ? 12.945 0.787 12.43 1 94.06 308 MET A CA 1
ATOM 2401 C C . MET A 1 308 ? 14.016 -0.026 13.148 1 94.06 308 MET A C 1
ATOM 2403 O O . MET A 1 308 ? 13.797 -1.192 13.484 1 94.06 308 MET A O 1
ATOM 2407 N N . ARG A 1 309 ? 15.07 0.608 13.406 1 94.44 309 ARG A N 1
ATOM 2408 C CA . ARG A 1 309 ? 16.125 -0.046 14.172 1 94.44 309 ARG A CA 1
ATOM 2409 C C . ARG A 1 309 ? 15.672 -0.344 15.594 1 94.44 309 ARG A C 1
ATOM 2411 O O . ARG A 1 309 ? 16.234 -1.213 16.266 1 94.44 309 ARG A O 1
ATOM 2418 N N . TYR A 1 310 ? 14.68 0.473 16.062 1 95.75 310 TYR A N 1
ATOM 2419 C CA . TYR A 1 310 ? 14.156 0.308 17.406 1 95.75 310 TYR A CA 1
ATOM 2420 C C . TYR A 1 310 ? 12.82 -0.417 17.391 1 95.75 310 TYR A C 1
ATOM 2422 O O . TYR A 1 310 ? 11.953 -0.111 16.578 1 95.75 310 TYR A O 1
ATOM 2430 N N . ASP A 1 311 ? 12.656 -1.362 18.219 1 92.56 311 ASP A N 1
ATOM 2431 C CA . ASP A 1 311 ? 11.297 -1.854 18.438 1 92.56 311 ASP A CA 1
ATOM 2432 C C . ASP A 1 311 ? 10.57 -1.019 19.484 1 92.56 311 ASP A C 1
ATOM 2434 O O . ASP A 1 311 ? 11.156 -0.112 20.078 1 92.56 311 ASP A O 1
ATOM 2438 N N . ASP A 1 312 ? 9.367 -1.232 19.641 1 93.38 312 ASP A N 1
ATOM 2439 C CA . ASP A 1 312 ? 8.555 -0.421 20.547 1 93.38 312 ASP A CA 1
ATOM 2440 C C . ASP A 1 312 ? 9.047 -0.529 21.984 1 93.38 312 ASP A C 1
ATOM 2442 O O . ASP A 1 312 ? 9 0.447 22.734 1 93.38 312 ASP A O 1
ATOM 2446 N N . ALA A 1 313 ? 9.469 -1.681 22.375 1 93.81 313 ALA A N 1
ATOM 2447 C CA . ALA A 1 313 ? 9.969 -1.882 23.734 1 93.81 313 ALA A CA 1
ATOM 2448 C C . ALA A 1 313 ? 11.203 -1.028 24 1 93.81 313 ALA A C 1
ATOM 2450 O O . ALA A 1 313 ? 11.344 -0.44 25.078 1 93.81 313 ALA A O 1
ATOM 2451 N N . GLU A 1 314 ? 12.016 -0.992 23.031 1 95.81 314 GLU A N 1
ATOM 2452 C CA . GLU A 1 314 ? 13.227 -0.189 23.156 1 95.81 314 GLU A CA 1
ATOM 2453 C C . GLU A 1 314 ? 12.898 1.3 23.234 1 95.81 314 GLU A C 1
ATOM 2455 O O . GLU A 1 314 ? 13.477 2.031 24.031 1 95.81 314 GLU A O 1
ATOM 2460 N N . ILE A 1 315 ? 11.992 1.767 22.406 1 97.06 315 ILE A N 1
ATOM 2461 C CA . ILE A 1 315 ? 11.562 3.162 22.422 1 97.06 315 ILE A CA 1
ATOM 2462 C C . ILE A 1 315 ? 10.969 3.508 23.781 1 97.06 315 ILE A C 1
ATOM 2464 O O . ILE A 1 315 ? 11.328 4.52 24.391 1 97.06 315 ILE A O 1
ATOM 2468 N N . ALA A 1 316 ? 10.117 2.627 24.25 1 94.5 316 ALA A N 1
ATOM 2469 C CA . ALA A 1 316 ? 9.477 2.84 25.547 1 94.5 316 ALA A CA 1
ATOM 2470 C C . ALA A 1 316 ? 10.516 2.891 26.672 1 94.5 316 ALA A C 1
ATOM 2472 O O . ALA A 1 316 ? 10.461 3.764 27.531 1 94.5 316 ALA A O 1
ATOM 2473 N N . ARG A 1 317 ? 11.414 1.994 26.625 1 95.06 317 ARG A N 1
ATOM 2474 C CA . ARG A 1 317 ? 12.461 1.942 27.641 1 95.06 317 ARG A CA 1
ATOM 2475 C C . ARG A 1 317 ? 13.289 3.221 27.641 1 95.06 317 ARG A C 1
ATOM 2477 O O . ARG A 1 317 ? 13.609 3.76 28.703 1 95.06 317 ARG A O 1
ATOM 2484 N N . PHE A 1 318 ? 13.633 3.68 26.5 1 96.62 318 PHE A N 1
ATOM 2485 C CA . PHE A 1 318 ? 14.438 4.887 26.391 1 96.62 318 PHE A CA 1
ATOM 2486 C C . PHE A 1 318 ? 13.789 6.051 27.125 1 96.62 318 PHE A C 1
ATOM 2488 O O . PHE A 1 318 ? 14.438 6.711 27.938 1 96.62 318 PHE A O 1
ATOM 2495 N N . PHE A 1 319 ? 12.516 6.277 26.891 1 96.38 319 PHE A N 1
ATOM 2496 C CA . PHE A 1 319 ? 11.844 7.441 27.453 1 96.38 319 PHE A CA 1
ATOM 2497 C C . PHE A 1 319 ? 11.445 7.195 28.906 1 96.38 319 PHE A C 1
ATOM 2499 O O . PHE A 1 319 ? 11.438 8.125 29.719 1 96.38 319 PHE A O 1
ATOM 2506 N N . ASN A 1 320 ? 11.141 5.961 29.281 1 92.25 320 ASN A N 1
ATOM 2507 C CA . ASN A 1 320 ? 10.773 5.625 30.656 1 92.25 320 ASN A CA 1
ATOM 2508 C C . ASN A 1 320 ? 11.969 5.75 31.594 1 92.25 320 ASN A C 1
ATOM 2510 O O . ASN A 1 320 ? 11.805 6.062 32.781 1 92.25 320 ASN A O 1
ATOM 2514 N N . GLU A 1 321 ? 13.062 5.492 31.094 1 92.38 321 GLU A N 1
ATOM 2515 C CA . GLU A 1 321 ? 14.25 5.492 31.938 1 92.38 321 GLU A CA 1
ATOM 2516 C C . GLU A 1 321 ? 14.969 6.84 31.891 1 92.38 321 GLU A C 1
ATOM 2518 O O . GLU A 1 321 ? 15.961 7.047 32.594 1 92.38 321 GLU A O 1
ATOM 2523 N N . MET A 1 322 ? 14.469 7.668 31.047 1 91.06 322 MET A N 1
ATOM 2524 C CA . MET A 1 322 ? 15.039 9.008 30.953 1 91.06 322 MET A CA 1
ATOM 2525 C C . MET A 1 322 ? 14.93 9.742 32.281 1 91.06 322 MET A C 1
ATOM 2527 O O . MET A 1 322 ? 13.875 9.75 32.906 1 91.06 322 MET A O 1
ATOM 2531 N N . PRO A 1 323 ? 16.047 10.344 32.719 1 90.31 323 PRO A N 1
ATOM 2532 C CA . PRO A 1 323 ? 15.945 11.18 33.906 1 90.31 323 PRO A CA 1
ATOM 2533 C C . PRO A 1 323 ? 15.141 12.453 33.656 1 90.31 323 PRO A C 1
ATOM 2535 O O . PRO A 1 323 ? 15.344 13.141 32.656 1 90.31 323 PRO A O 1
ATOM 2538 N N . ASP A 1 324 ? 14.172 12.734 34.438 1 91.56 324 ASP A N 1
ATOM 2539 C CA . ASP A 1 324 ? 13.383 13.961 34.375 1 91.56 324 ASP A CA 1
ATOM 2540 C C . ASP A 1 324 ? 12.719 14.148 33.031 1 91.56 324 ASP A C 1
ATOM 2542 O O . ASP A 1 324 ? 12.938 15.164 32.344 1 91.56 324 ASP A O 1
ATOM 2546 N N . PRO A 1 325 ? 12.078 13.188 32.531 1 93.25 325 PRO A N 1
ATOM 2547 C CA . PRO A 1 325 ? 11.43 13.328 31.219 1 93.25 325 PRO A CA 1
ATOM 2548 C C . PRO A 1 325 ? 10.492 14.523 31.156 1 93.25 325 PRO A C 1
ATOM 2550 O O . PRO A 1 325 ? 9.773 14.805 32.125 1 93.25 325 PRO A O 1
ATOM 2553 N N . PRO A 1 326 ? 10.555 15.273 30.016 1 95 326 PRO A N 1
ATOM 2554 C CA . PRO A 1 326 ? 9.578 16.359 29.875 1 95 326 PRO A CA 1
ATOM 2555 C C . PRO A 1 326 ? 8.133 15.875 30 1 95 326 PRO A C 1
ATOM 2557 O O . PRO A 1 326 ? 7.781 14.828 29.453 1 95 326 PRO A O 1
ATOM 2560 N N . ALA A 1 327 ? 7.301 16.656 30.641 1 94.62 327 ALA A N 1
ATOM 2561 C CA . ALA A 1 327 ? 5.918 16.25 30.891 1 94.62 327 ALA A CA 1
ATOM 2562 C C . ALA A 1 327 ? 5.035 16.516 29.672 1 94.62 327 ALA A C 1
ATOM 2564 O O . ALA A 1 327 ? 3.918 16 29.594 1 94.62 327 ALA A O 1
ATOM 2565 N N . ASN A 1 328 ? 5.508 17.312 28.75 1 97.19 328 ASN A N 1
ATOM 2566 C CA . ASN A 1 328 ? 4.672 17.75 27.641 1 97.19 328 ASN A CA 1
ATOM 2567 C C . ASN A 1 328 ? 5.004 17 26.359 1 97.19 328 ASN A C 1
ATOM 2569 O O . ASN A 1 328 ? 5.035 17.578 25.281 1 97.19 328 ASN A O 1
ATOM 2573 N N . MET A 1 329 ? 5.301 15.719 26.422 1 97 329 MET A N 1
ATOM 2574 C CA . MET A 1 329 ? 5.535 14.906 25.234 1 97 329 MET A CA 1
ATOM 2575 C C . MET A 1 329 ? 4.652 13.664 25.234 1 97 329 MET A C 1
ATOM 2577 O O . MET A 1 329 ? 4.262 13.18 26.297 1 97 329 MET A O 1
ATOM 2581 N N . VAL A 1 330 ? 4.27 13.203 24.156 1 98 330 VAL A N 1
ATOM 2582 C CA . VAL A 1 330 ? 3.572 11.945 23.906 1 98 330 VAL A CA 1
ATOM 2583 C C . VAL A 1 330 ? 4.379 11.086 22.938 1 98 330 VAL A C 1
ATOM 2585 O O . VAL A 1 330 ? 4.66 11.5 21.812 1 98 330 VAL A O 1
ATOM 2588 N N . VAL A 1 331 ? 4.785 9.93 23.406 1 97.88 331 VAL A N 1
ATOM 2589 C CA . VAL A 1 331 ? 5.586 9.023 22.594 1 97.88 331 VAL A CA 1
ATOM 2590 C C . VAL A 1 331 ? 4.668 8.117 21.766 1 97.88 331 VAL A C 1
ATOM 2592 O O . VAL A 1 331 ? 3.814 7.422 22.328 1 97.88 331 VAL A O 1
ATOM 2595 N N . TRP A 1 332 ? 4.852 8.117 20.469 1 97.75 332 TRP A N 1
ATOM 2596 C CA . TRP A 1 332 ? 4.012 7.309 19.594 1 97.75 332 TRP A CA 1
ATOM 2597 C C . TRP A 1 332 ? 4.539 5.883 19.484 1 97.75 332 TRP A C 1
ATOM 2599 O O . TRP A 1 332 ? 4.949 5.445 18.406 1 97.75 332 TRP A O 1
ATOM 2609 N N . ALA A 1 333 ? 4.512 5.211 20.484 1 95.81 333 ALA A N 1
ATOM 2610 C CA . ALA A 1 333 ? 4.902 3.811 20.641 1 95.81 333 ALA A CA 1
ATOM 2611 C C . ALA A 1 333 ? 4.082 3.119 21.719 1 95.81 333 ALA A C 1
ATOM 2613 O O . ALA A 1 333 ? 3.57 3.773 22.625 1 95.81 333 ALA A O 1
ATOM 2614 N N . ASP A 1 334 ? 4.008 1.818 21.562 1 91.88 334 ASP A N 1
ATOM 2615 C CA . ASP A 1 334 ? 3.295 1.038 22.578 1 91.88 334 ASP A CA 1
ATOM 2616 C C . ASP A 1 334 ? 4.148 0.852 23.828 1 91.88 334 ASP A C 1
ATOM 2618 O O . ASP A 1 334 ? 5.223 0.25 23.781 1 91.88 334 ASP A O 1
ATOM 2622 N N . LEU A 1 335 ? 3.605 1.292 24.953 1 82.31 335 LEU A N 1
ATOM 2623 C CA . LEU A 1 335 ? 4.324 1.179 26.219 1 82.31 335 LEU A CA 1
ATOM 2624 C C . LEU A 1 335 ? 4.402 -0.275 26.672 1 82.31 335 LEU A C 1
ATOM 2626 O O . LEU A 1 335 ? 5.395 -0.688 27.281 1 82.31 335 LEU A O 1
ATOM 2630 N N . GLU A 1 336 ? 3.32 -1.029 26.562 1 73.75 336 GLU A N 1
ATOM 2631 C CA . GLU A 1 336 ? 3.219 -2.383 27.109 1 73.75 336 GLU A CA 1
ATOM 2632 C C . GLU A 1 336 ? 3.639 -3.422 26.062 1 73.75 336 GLU A C 1
ATOM 2634 O O . GLU A 1 336 ? 3.248 -4.586 26.156 1 73.75 336 GLU A O 1
ATOM 2639 N N . CYS A 1 337 ? 4.555 -3.037 25.203 1 66.62 337 CYS A N 1
ATOM 2640 C CA . CYS A 1 337 ? 4.91 -4.066 24.234 1 66.62 337 CYS A CA 1
ATOM 2641 C C . CYS A 1 337 ? 5.879 -5.078 24.844 1 66.62 337 CYS A C 1
ATOM 2643 O O . CYS A 1 337 ? 6.625 -4.746 25.766 1 66.62 337 CYS A O 1
ATOM 2645 N N . MET B 1 1 ? 13.359 17.281 54.594 1 29.16 1 MET B N 1
ATOM 2646 C CA . MET B 1 1 ? 12.117 17.016 53.875 1 29.16 1 MET B CA 1
ATOM 2647 C C . MET B 1 1 ? 12.391 16.781 52.406 1 29.16 1 MET B C 1
ATOM 2649 O O . MET B 1 1 ? 12.875 17.688 51.719 1 29.16 1 MET B O 1
ATOM 2653 N N . SER B 1 2 ? 12.844 15.578 52.031 1 32.56 2 SER B N 1
ATOM 2654 C CA . SER B 1 2 ? 13.234 15.102 50.688 1 32.56 2 SER B CA 1
ATOM 2655 C C . SER B 1 2 ? 12.117 15.328 49.688 1 32.56 2 SER B C 1
ATOM 2657 O O . SER B 1 2 ? 11.008 14.828 49.844 1 32.56 2 SER B O 1
ATOM 2659 N N . SER B 1 3 ? 12.039 16.531 49.125 1 35.5 3 SER B N 1
ATOM 2660 C CA . SER B 1 3 ? 11.109 16.812 48.031 1 35.5 3 SER B CA 1
ATOM 2661 C C . SER B 1 3 ? 11.062 15.648 47.031 1 35.5 3 SER B C 1
ATOM 2663 O O . SER B 1 3 ? 12.07 15.336 46.406 1 35.5 3 SER B O 1
ATOM 2665 N N . SER B 1 4 ? 10.359 14.594 47.344 1 38.53 4 SER B N 1
ATOM 2666 C CA . SER B 1 4 ? 10.031 13.555 46.375 1 38.53 4 SER B CA 1
ATOM 2667 C C . SER B 1 4 ? 9.703 14.148 45 1 38.53 4 SER B C 1
ATOM 2669 O O . SER B 1 4 ? 8.688 14.836 44.875 1 38.53 4 SER B O 1
ATOM 2671 N N . SER B 1 5 ? 10.688 14.664 44.344 1 40.69 5 SER B N 1
ATOM 2672 C CA . SER B 1 5 ? 10.5 15.086 42.969 1 40.69 5 SER B CA 1
ATOM 2673 C C . SER B 1 5 ? 9.578 14.125 42.219 1 40.69 5 SER B C 1
ATOM 2675 O O . SER B 1 5 ? 9.891 12.938 42.094 1 40.69 5 SER B O 1
ATOM 2677 N N . SER B 1 6 ? 8.336 14.031 42.438 1 44.88 6 SER B N 1
ATOM 2678 C CA . SER B 1 6 ? 7.336 13.266 41.688 1 44.88 6 SER B CA 1
ATOM 2679 C C . SER B 1 6 ? 7.746 13.094 40.25 1 44.88 6 SER B C 1
ATOM 2681 O O . SER B 1 6 ? 7.855 14.07 39.5 1 44.88 6 SER B O 1
ATOM 2683 N N . SER B 1 7 ? 8.727 12.211 39.938 1 54.44 7 SER B N 1
ATOM 2684 C CA . SER B 1 7 ? 9.297 11.875 38.656 1 54.44 7 SER B CA 1
ATOM 2685 C C . SER B 1 7 ? 8.203 11.648 37.594 1 54.44 7 SER B C 1
ATOM 2687 O O . SER B 1 7 ? 7.363 10.758 37.75 1 54.44 7 SER B O 1
ATOM 2689 N N . SER B 1 8 ? 7.594 12.633 36.875 1 71.12 8 SER B N 1
ATOM 2690 C CA . SER B 1 8 ? 6.562 12.602 35.844 1 71.12 8 SER B CA 1
ATOM 2691 C C . SER B 1 8 ? 6.883 11.578 34.781 1 71.12 8 SER B C 1
ATOM 2693 O O . SER B 1 8 ? 8.047 11.406 34.406 1 71.12 8 SER B O 1
ATOM 2695 N N . LYS B 1 9 ? 6.074 10.484 34.656 1 84.69 9 LYS B N 1
ATOM 2696 C CA . LYS B 1 9 ? 6.199 9.445 33.625 1 84.69 9 LYS B CA 1
ATOM 2697 C C . LYS B 1 9 ? 5.785 9.977 32.25 1 84.69 9 LYS B C 1
ATOM 2699 O O . LYS B 1 9 ? 4.82 10.734 32.156 1 84.69 9 LYS B O 1
ATOM 2704 N N . PRO B 1 10 ? 6.602 9.719 31.266 1 90.5 10 PRO B N 1
ATOM 2705 C CA . PRO B 1 10 ? 6.219 10.133 29.922 1 90.5 10 PRO B CA 1
ATOM 2706 C C . PRO B 1 10 ? 4.875 9.555 29.484 1 90.5 10 PRO B C 1
ATOM 2708 O O . PRO B 1 10 ? 4.445 8.516 30 1 90.5 10 PRO B O 1
ATOM 2711 N N . ARG B 1 11 ? 4.191 10.25 28.656 1 94.12 11 ARG B N 1
ATOM 2712 C CA . ARG B 1 11 ? 2.928 9.789 28.094 1 94.12 11 ARG B CA 1
ATOM 2713 C C . ARG B 1 11 ? 3.152 9.039 26.797 1 94.12 11 ARG B C 1
ATOM 2715 O O . ARG B 1 11 ? 4.082 9.344 26.047 1 94.12 11 ARG B O 1
ATOM 2722 N N . PHE B 1 12 ? 2.332 8.055 26.562 1 96.12 12 PHE B N 1
ATOM 2723 C CA . PHE B 1 12 ? 2.387 7.258 25.344 1 96.12 12 PHE B CA 1
ATOM 2724 C C . PHE B 1 12 ? 1.031 7.238 24.641 1 96.12 12 PHE B C 1
ATOM 2726 O O . PHE B 1 12 ? -0.008 7.359 25.297 1 96.12 12 PHE B O 1
ATOM 2733 N N . ALA B 1 13 ? 1.062 7.152 23.297 1 97.12 13 ALA B N 1
ATOM 2734 C CA . ALA B 1 13 ? -0.166 6.855 22.562 1 97.12 13 ALA B CA 1
ATOM 2735 C C . ALA B 1 13 ? -0.675 5.453 22.891 1 97.12 13 ALA B C 1
ATOM 2737 O O . ALA B 1 13 ? 0.06 4.633 23.453 1 97.12 13 ALA B O 1
ATOM 2738 N N . THR B 1 14 ? -1.896 5.207 22.562 1 96.31 14 THR B N 1
ATOM 2739 C CA . THR B 1 14 ? -2.541 3.967 22.969 1 96.31 14 THR B CA 1
ATOM 2740 C C . THR B 1 14 ? -2.807 3.064 21.766 1 96.31 14 THR B C 1
ATOM 2742 O O . THR B 1 14 ? -3.398 3.5 20.781 1 96.31 14 THR B O 1
ATOM 2745 N N . PRO B 1 15 ? -2.342 1.826 21.859 1 95.81 15 PRO B N 1
ATOM 2746 C CA . PRO B 1 15 ? -2.693 0.902 20.781 1 95.81 15 PRO B CA 1
ATOM 2747 C C . PRO B 1 15 ? -4.195 0.658 20.688 1 95.81 15 PRO B C 1
ATOM 2749 O O . PRO B 1 15 ? -4.879 0.542 21.703 1 95.81 15 PRO B O 1
ATOM 2752 N N . LEU B 1 16 ? -4.684 0.62 19.516 1 95.69 16 LEU B N 1
ATOM 2753 C CA . LEU B 1 16 ? -6.07 0.206 19.328 1 95.69 16 LEU B CA 1
ATOM 2754 C C . LEU B 1 16 ? -6.242 -1.276 19.641 1 95.69 16 LEU B C 1
ATOM 2756 O O . LEU B 1 16 ? -5.348 -2.08 19.375 1 95.69 16 LEU B O 1
ATOM 2760 N N . PRO B 1 17 ? -7.352 -1.617 20.219 1 93.94 17 PRO B N 1
ATOM 2761 C CA . PRO B 1 17 ? -7.609 -3.049 20.391 1 93.94 17 PRO B CA 1
ATOM 2762 C C . PRO B 1 17 ? -7.824 -3.775 19.078 1 93.94 17 PRO B C 1
ATOM 2764 O O . PRO B 1 17 ? -8.352 -3.193 18.125 1 93.94 17 PRO B O 1
ATOM 2767 N N . GLN B 1 18 ? -7.316 -5.043 19 1 92.69 18 GLN B N 1
ATOM 2768 C CA . GLN B 1 18 ? -7.574 -5.855 17.812 1 92.69 18 GLN B CA 1
ATOM 2769 C C . GLN B 1 18 ? -7.664 -7.336 18.172 1 92.69 18 GLN B C 1
ATOM 2771 O O . GLN B 1 18 ? -7.242 -7.746 19.25 1 92.69 18 GLN B O 1
ATOM 2776 N N . SER B 1 19 ? -8.25 -8.117 17.25 1 91.44 19 SER B N 1
ATOM 2777 C CA . SER B 1 19 ? -8.359 -9.562 17.422 1 91.44 19 SER B CA 1
ATOM 2778 C C . SER B 1 19 ? -6.984 -10.219 17.469 1 91.44 19 SER B C 1
ATOM 2780 O O . SER B 1 19 ? -6.082 -9.836 16.719 1 91.44 19 SER B O 1
ATOM 2782 N N . PRO B 1 20 ? -6.809 -11.219 18.312 1 93.62 20 PRO B N 1
ATOM 2783 C CA . PRO B 1 20 ? -5.547 -11.961 18.297 1 93.62 20 PRO B CA 1
ATOM 2784 C C . PRO B 1 20 ? -5.414 -12.875 17.078 1 93.62 20 PRO B C 1
ATOM 2786 O O . PRO B 1 20 ? -4.363 -13.492 16.891 1 93.62 20 PRO B O 1
ATOM 2789 N N . ARG B 1 21 ? -6.5 -12.945 16.344 1 93.69 21 ARG B N 1
ATOM 2790 C CA . ARG B 1 21 ? -6.508 -13.703 15.094 1 93.69 21 ARG B CA 1
ATOM 2791 C C . ARG B 1 21 ? -6.312 -12.789 13.898 1 93.69 21 ARG B C 1
ATOM 2793 O O . ARG B 1 21 ? -7.188 -11.977 13.578 1 93.69 21 ARG B O 1
ATOM 2800 N N . SER B 1 22 ? -5.273 -12.977 13.219 1 94.38 22 SER B N 1
ATOM 2801 C CA . SER B 1 22 ? -4.891 -12.086 12.133 1 94.38 22 SER B CA 1
ATOM 2802 C C . SER B 1 22 ? -5.789 -12.281 10.914 1 94.38 22 SER B C 1
ATOM 2804 O O . SER B 1 22 ? -6.328 -13.367 10.703 1 94.38 22 SER B O 1
ATOM 2806 N N . ASP B 1 23 ? -5.836 -11.234 10.109 1 92.88 23 ASP B N 1
ATOM 2807 C CA . ASP B 1 23 ? -6.477 -11.352 8.805 1 92.88 23 ASP B CA 1
ATOM 2808 C C . ASP B 1 23 ? -5.547 -12.023 7.797 1 92.88 23 ASP B C 1
ATOM 2810 O O . ASP B 1 23 ? -5.984 -12.43 6.719 1 92.88 23 ASP B O 1
ATOM 2814 N N . VAL B 1 24 ? -4.281 -12.078 8.07 1 96.5 24 VAL B N 1
ATOM 2815 C CA . VAL B 1 24 ? -3.35 -12.875 7.285 1 96.5 24 VAL B CA 1
ATOM 2816 C C . VAL B 1 24 ? -3.467 -14.344 7.684 1 96.5 24 VAL B C 1
ATOM 2818 O O . VAL B 1 24 ? -3.309 -14.695 8.852 1 96.5 24 VAL B O 1
ATOM 2821 N N . LEU B 1 25 ? -3.73 -15.164 6.723 1 97.94 25 LEU B N 1
ATOM 2822 C CA . LEU B 1 25 ? -3.951 -16.578 6.973 1 97.94 25 LEU B CA 1
ATOM 2823 C C . LEU B 1 25 ? -2.812 -17.422 6.398 1 97.94 25 LEU B C 1
ATOM 2825 O O . LEU B 1 25 ? -1.99 -16.922 5.633 1 97.94 25 LEU B O 1
ATOM 2829 N N . GLU B 1 26 ? -2.816 -18.656 6.82 1 98.06 26 GLU B N 1
ATOM 2830 C CA . GLU B 1 26 ? -1.799 -19.594 6.367 1 98.06 26 GLU B CA 1
ATOM 2831 C C . GLU B 1 26 ? -2.396 -20.969 6.125 1 98.06 26 GLU B C 1
ATOM 2833 O O .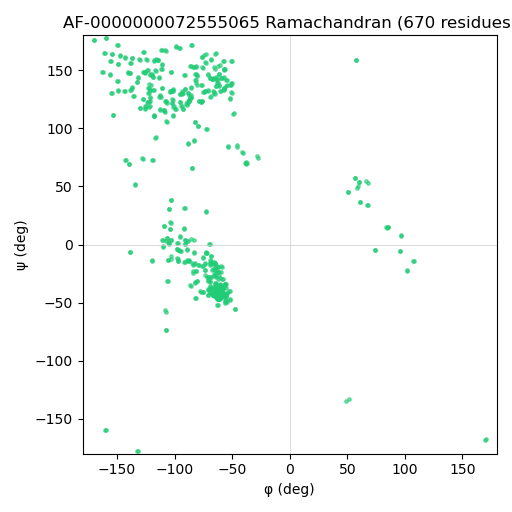 GLU B 1 26 ? -3.357 -21.359 6.789 1 98.06 26 GLU B O 1
ATOM 2838 N N . TRP B 1 27 ? -1.861 -21.656 5.207 1 98.31 27 TRP B N 1
ATOM 2839 C CA . TRP B 1 27 ? -2.244 -23.031 4.914 1 98.31 27 TRP B CA 1
ATOM 2840 C C . TRP B 1 27 ? -1.057 -23.812 4.375 1 98.31 27 TRP B C 1
ATOM 2842 O O . TRP B 1 27 ? -0.357 -23.359 3.467 1 98.31 27 TRP B O 1
ATOM 2852 N N . LYS B 1 28 ? -0.837 -24.984 4.914 1 98 28 LYS B N 1
ATOM 2853 C CA . LYS B 1 28 ? 0.246 -25.859 4.496 1 98 28 LYS B CA 1
ATOM 2854 C C . LYS B 1 28 ? -0.228 -26.844 3.432 1 98 28 LYS B C 1
ATOM 2856 O O . LYS B 1 28 ? -1.273 -27.484 3.586 1 98 28 LYS B O 1
ATOM 2861 N N . PHE B 1 29 ? 0.531 -26.953 2.375 1 97.81 29 PHE B N 1
ATOM 2862 C CA . PHE B 1 29 ? 0.189 -27.875 1.306 1 97.81 29 PHE B CA 1
ATOM 2863 C C . PHE B 1 29 ? 0.192 -29.312 1.815 1 97.81 29 PHE B C 1
ATOM 2865 O O . PHE B 1 29 ? 0.869 -29.625 2.797 1 97.81 29 PHE B O 1
ATOM 2872 N N . PRO B 1 30 ? -0.59 -30.141 1.166 1 95.25 30 PRO B N 1
ATOM 2873 C CA . PRO B 1 30 ? -0.569 -31.547 1.551 1 95.25 30 PRO B CA 1
ATOM 2874 C C . PRO B 1 30 ? 0.708 -32.25 1.112 1 95.25 30 PRO B C 1
ATOM 2876 O O . PRO B 1 30 ? 1.469 -31.734 0.3 1 95.25 30 PRO B O 1
ATOM 2879 N N . LYS B 1 31 ? 0.927 -33.406 1.713 1 93.94 31 LYS B N 1
ATOM 2880 C CA . LYS B 1 31 ? 2.02 -34.25 1.249 1 93.94 31 LYS B CA 1
ATOM 2881 C C . LYS B 1 31 ? 1.863 -34.594 -0.232 1 93.94 31 LYS B C 1
ATOM 2883 O O . LYS B 1 31 ? 0.748 -34.812 -0.712 1 93.94 31 LYS B O 1
ATOM 2888 N N . PRO B 1 32 ? 2.945 -34.656 -0.891 1 93.5 32 PRO B N 1
ATOM 2889 C CA . PRO B 1 32 ? 4.359 -34.562 -0.512 1 93.5 32 PRO B CA 1
ATOM 2890 C C . PRO B 1 32 ? 4.914 -33.156 -0.583 1 93.5 32 PRO B C 1
ATOM 2892 O O . PRO B 1 32 ? 6.133 -32.969 -0.568 1 93.5 32 PRO B O 1
ATOM 2895 N N . HIS B 1 33 ? 4.047 -32.125 -0.69 1 94.94 33 HIS B N 1
ATOM 2896 C CA . HIS B 1 33 ? 4.48 -30.75 -0.846 1 94.94 33 HIS B CA 1
ATOM 2897 C C . HIS B 1 33 ? 4.312 -29.969 0.453 1 94.94 33 HIS B C 1
ATOM 2899 O O . HIS B 1 33 ? 4.074 -28.766 0.429 1 94.94 33 HIS B O 1
ATOM 2905 N N . SER B 1 34 ? 4.426 -30.594 1.589 1 94.88 34 SER B N 1
ATOM 2906 C CA . SER B 1 34 ? 4.148 -29.984 2.891 1 94.88 34 SER B CA 1
ATOM 2907 C C . SER B 1 34 ? 5.188 -28.922 3.24 1 94.88 34 SER B C 1
ATOM 2909 O O . SER B 1 34 ? 5 -28.156 4.184 1 94.88 34 SER B O 1
ATOM 2911 N N . HIS B 1 35 ? 6.27 -28.906 2.518 1 94.38 35 HIS B N 1
ATOM 2912 C CA . HIS B 1 35 ? 7.27 -27.859 2.732 1 94.38 35 HIS B CA 1
ATOM 2913 C C . HIS B 1 35 ? 6.793 -26.516 2.18 1 94.38 35 HIS B C 1
ATOM 2915 O O . HIS B 1 35 ? 7.375 -25.484 2.48 1 94.38 35 HIS B O 1
ATOM 2921 N N . LEU B 1 36 ? 5.777 -26.547 1.339 1 97.25 36 LEU B N 1
ATOM 2922 C CA . LEU B 1 36 ? 5.176 -25.328 0.812 1 97.25 36 LEU B CA 1
ATOM 2923 C C . LEU B 1 36 ? 4.09 -24.797 1.751 1 97.25 36 LEU B C 1
ATOM 2925 O O . LEU B 1 36 ? 3.184 -25.547 2.129 1 97.25 36 LEU B O 1
ATOM 2929 N N . VAL B 1 37 ? 4.207 -23.562 2.127 1 98.06 37 VAL B N 1
ATOM 2930 C CA . VAL B 1 37 ? 3.229 -22.875 2.975 1 98.06 37 VAL B CA 1
ATOM 2931 C C . VAL B 1 37 ? 2.732 -21.609 2.285 1 98.06 37 VAL B C 1
ATOM 2933 O O . VAL B 1 37 ? 3.533 -20.766 1.879 1 98.06 37 VAL B O 1
ATOM 2936 N N . LEU B 1 38 ? 1.473 -21.547 2.113 1 98.5 38 LEU B N 1
ATOM 2937 C CA . LEU B 1 38 ? 0.834 -20.359 1.576 1 98.5 38 LEU B CA 1
ATOM 2938 C C . LEU B 1 38 ? 0.457 -19.391 2.695 1 98.5 38 LEU B C 1
ATOM 2940 O O . LEU B 1 38 ? -0.281 -19.766 3.613 1 98.5 38 LEU B O 1
ATOM 2944 N N . THR B 1 39 ? 0.985 -18.188 2.658 1 98.62 39 THR B N 1
ATOM 2945 C CA . THR B 1 39 ? 0.692 -17.156 3.652 1 98.62 39 THR B CA 1
ATOM 2946 C C . THR B 1 39 ? 0.24 -15.867 2.979 1 98.62 39 THR B C 1
ATOM 2948 O O . THR B 1 39 ? 0.924 -15.344 2.094 1 98.62 39 THR B O 1
ATOM 2951 N N . GLY B 1 40 ? -0.892 -15.391 3.355 1 98.38 40 GLY B N 1
ATOM 2952 C CA . GLY B 1 40 ? -1.316 -14.148 2.725 1 98.38 40 GLY B CA 1
ATOM 2953 C C . GLY B 1 40 ? -2.754 -13.781 3.039 1 98.38 40 GLY B C 1
ATOM 2954 O O . GLY B 1 40 ? -3.322 -14.258 4.023 1 98.38 40 GLY B O 1
ATOM 2955 N N . ARG B 1 41 ? -3.25 -12.875 2.348 1 97.69 41 ARG B N 1
ATOM 2956 C CA . ARG B 1 41 ? -4.617 -12.367 2.439 1 97.69 41 ARG B CA 1
ATOM 2957 C C . ARG B 1 41 ? -5.203 -12.117 1.055 1 97.69 41 ARG B C 1
ATOM 2959 O O . ARG B 1 41 ? -4.473 -11.781 0.117 1 97.69 41 ARG B O 1
ATOM 2966 N N . SER B 1 42 ? -6.477 -12.32 0.989 1 98.06 42 SER B N 1
ATOM 2967 C CA . SER B 1 42 ? -7.145 -12.109 -0.29 1 98.06 42 SER B CA 1
ATOM 2968 C C . SER B 1 42 ? -8.617 -11.758 -0.091 1 98.06 42 SER B C 1
ATOM 2970 O O . SER B 1 42 ? -9.398 -12.594 0.369 1 98.06 42 SER B O 1
ATOM 2972 N N . ARG B 1 43 ? -8.938 -10.547 -0.396 1 96.44 43 ARG B N 1
ATOM 2973 C CA . ARG B 1 43 ? -10.312 -10.047 -0.416 1 96.44 43 ARG B CA 1
ATOM 2974 C C . ARG B 1 43 ? -10.547 -9.156 -1.63 1 96.44 43 ARG B C 1
ATOM 2976 O O . ARG B 1 43 ? -9.742 -8.266 -1.923 1 96.44 43 ARG B O 1
ATOM 2983 N N . ALA B 1 44 ? -11.656 -9.445 -2.266 1 95.94 44 ALA B N 1
ATOM 2984 C CA . ALA B 1 44 ? -11.969 -8.711 -3.488 1 95.94 44 ALA B CA 1
ATOM 2985 C C . ALA B 1 44 ? -12.016 -7.211 -3.225 1 95.94 44 ALA B C 1
ATOM 2987 O O . ALA B 1 44 ? -12.57 -6.766 -2.219 1 95.94 44 ALA B O 1
ATOM 2988 N N . ALA B 1 45 ? -11.391 -6.41 -4.09 1 90.5 45 ALA B N 1
ATOM 2989 C CA . ALA B 1 45 ? -11.375 -4.949 -4.09 1 90.5 45 ALA B CA 1
ATOM 2990 C C . ALA B 1 45 ? -10.484 -4.406 -2.977 1 90.5 45 ALA B C 1
ATOM 2992 O O . ALA B 1 45 ? -10.242 -3.197 -2.902 1 90.5 45 ALA B O 1
ATOM 2993 N N . TRP B 1 46 ? -9.938 -5.223 -2.123 1 91.25 46 TRP B N 1
ATOM 2994 C CA . TRP B 1 46 ? -9.055 -4.758 -1.056 1 91.25 46 TRP B CA 1
ATOM 2995 C C . TRP B 1 46 ? -7.605 -5.129 -1.346 1 91.25 46 TRP B C 1
ATOM 2997 O O . TRP B 1 46 ? -6.84 -4.309 -1.863 1 91.25 46 TRP B O 1
ATOM 3007 N N . HIS B 1 47 ? -7.27 -6.406 -1.198 1 95.62 47 HIS B N 1
ATOM 3008 C CA . HIS B 1 47 ? -5.922 -6.812 -1.574 1 95.62 47 HIS B CA 1
ATOM 3009 C C . HIS B 1 47 ? -5.832 -8.328 -1.751 1 95.62 47 HIS B C 1
ATOM 3011 O O . HIS B 1 47 ? -6.59 -9.07 -1.129 1 95.62 47 HIS B O 1
ATOM 3017 N N . THR B 1 48 ? -5.012 -8.773 -2.605 1 98.44 48 THR B N 1
ATOM 3018 C CA . THR B 1 48 ? -4.578 -10.156 -2.779 1 98.44 48 THR B CA 1
ATOM 3019 C C . THR B 1 48 ? -3.057 -10.242 -2.836 1 98.44 48 THR B C 1
ATOM 3021 O O . THR B 1 48 ? -2.426 -9.602 -3.684 1 98.44 48 THR B O 1
ATOM 3024 N N . SER B 1 49 ? -2.521 -10.898 -1.928 1 98.69 49 SER B N 1
ATOM 3025 C CA . SER B 1 49 ? -1.083 -11.133 -1.861 1 98.69 49 SER B CA 1
ATOM 3026 C C . SER B 1 49 ? -0.763 -12.398 -1.069 1 98.69 49 SER B C 1
ATOM 3028 O O . SER B 1 49 ? -1.269 -12.586 0.039 1 98.69 49 SER B O 1
ATOM 3030 N N . PHE B 1 50 ? 0.078 -13.289 -1.646 1 98.81 50 PHE B N 1
ATOM 3031 C CA . PHE B 1 50 ? 0.52 -14.508 -0.974 1 98.81 50 PHE B CA 1
ATOM 3032 C C . PHE B 1 50 ? 2.029 -14.672 -1.096 1 98.81 50 PHE B C 1
ATOM 3034 O O . PHE B 1 50 ? 2.605 -14.406 -2.154 1 98.81 50 PHE B O 1
ATOM 3041 N N . VAL B 1 51 ? 2.615 -15.102 -0.046 1 98.62 51 VAL B N 1
ATOM 3042 C CA . VAL B 1 51 ? 4.023 -15.477 -0.063 1 98.62 51 VAL B CA 1
ATOM 3043 C C . VAL B 1 51 ? 4.16 -16.984 0.095 1 98.62 51 VAL B C 1
ATOM 3045 O O . VAL B 1 51 ? 3.418 -17.609 0.863 1 98.62 51 VAL B O 1
ATOM 3048 N N . VAL B 1 52 ? 4.969 -17.562 -0.683 1 98.5 52 VAL B N 1
ATOM 3049 C CA . VAL B 1 52 ? 5.457 -18.922 -0.506 1 98.5 52 VAL B CA 1
ATOM 3050 C C . VAL B 1 52 ? 6.965 -18.906 -0.275 1 98.5 52 VAL B C 1
ATOM 3052 O O . VAL B 1 52 ? 7.746 -19 -1.225 1 98.5 52 VAL B O 1
ATOM 3055 N N . PRO B 1 53 ? 7.387 -18.859 0.924 1 97.25 53 PRO B N 1
ATOM 3056 C CA . PRO B 1 53 ? 8.781 -18.562 1.268 1 97.25 53 PRO B CA 1
ATOM 3057 C C . PRO B 1 53 ? 9.766 -19.547 0.648 1 97.25 53 PRO B C 1
ATOM 3059 O O . PRO B 1 53 ? 10.789 -19.141 0.093 1 97.25 53 PRO B O 1
ATOM 3062 N N . SER B 1 54 ? 9.477 -20.828 0.652 1 96.56 54 SER B N 1
ATOM 3063 C CA . SER B 1 54 ? 10.414 -21.844 0.182 1 96.56 54 SER B CA 1
ATOM 3064 C C . SER B 1 54 ? 10.68 -21.703 -1.312 1 96.56 54 SER B C 1
ATOM 3066 O O . SER B 1 54 ? 11.672 -22.234 -1.825 1 96.56 54 SER B O 1
ATOM 3068 N N . LEU B 1 55 ? 9.828 -20.984 -1.955 1 97.88 55 LEU B N 1
ATOM 3069 C CA . LEU B 1 55 ? 10 -20.766 -3.387 1 97.88 55 LEU B CA 1
ATOM 3070 C C . LEU B 1 55 ? 10.453 -19.328 -3.666 1 97.88 55 LEU B C 1
ATOM 3072 O O . LEU B 1 55 ? 10.562 -18.922 -4.824 1 97.88 55 LEU B O 1
ATOM 3076 N N . ASN B 1 56 ? 10.688 -18.5 -2.557 1 98.19 56 ASN B N 1
ATOM 3077 C CA . ASN B 1 56 ? 11.016 -17.078 -2.736 1 98.19 56 ASN B CA 1
ATOM 3078 C C . ASN B 1 56 ? 10.023 -16.391 -3.666 1 98.19 56 ASN B C 1
ATOM 3080 O O . ASN B 1 56 ? 10.422 -15.68 -4.586 1 98.19 56 ASN B O 1
ATOM 3084 N N . LEU B 1 57 ? 8.734 -16.688 -3.398 1 98.69 57 LEU B N 1
ATOM 3085 C CA . LEU B 1 57 ? 7.676 -16.406 -4.363 1 98.69 57 LEU B CA 1
ATOM 3086 C C . LEU B 1 57 ? 6.621 -15.484 -3.764 1 98.69 57 LEU B C 1
ATOM 3088 O O . LEU B 1 57 ? 6.152 -15.711 -2.648 1 98.69 57 LEU B O 1
ATOM 3092 N N . LEU B 1 58 ? 6.367 -14.406 -4.449 1 98.88 58 LEU B N 1
ATOM 3093 C CA . LEU B 1 58 ? 5.215 -13.547 -4.188 1 98.88 58 LEU B CA 1
ATOM 3094 C C . LEU B 1 58 ? 4.168 -13.695 -5.289 1 98.88 58 LEU B C 1
ATOM 3096 O O . LEU B 1 58 ? 4.484 -13.594 -6.473 1 98.88 58 LEU B O 1
ATOM 3100 N N . LEU B 1 59 ? 2.975 -14.047 -4.906 1 98.94 59 LEU B N 1
ATOM 3101 C CA . LEU B 1 59 ? 1.829 -14.086 -5.809 1 98.94 59 LEU B CA 1
ATOM 3102 C C . LEU B 1 59 ? 0.94 -12.859 -5.617 1 98.94 59 LEU B C 1
ATOM 3104 O O . LEU B 1 59 ? 0.305 -12.711 -4.57 1 98.94 59 LEU B O 1
ATOM 3108 N N . ASP B 1 60 ? 0.911 -11.969 -6.629 1 98.88 60 ASP B N 1
ATOM 3109 C CA . ASP B 1 60 ? 0.263 -10.656 -6.598 1 98.88 60 ASP B CA 1
ATOM 3110 C C . ASP B 1 60 ? 0.813 -9.805 -5.457 1 98.88 60 ASP B C 1
ATOM 3112 O O . ASP B 1 60 ? 1.413 -10.32 -4.516 1 98.88 60 ASP B O 1
ATOM 3116 N N . ALA B 1 61 ? 0.645 -8.492 -5.598 1 98.62 61 ALA B N 1
ATOM 3117 C CA . ALA B 1 61 ? 1.29 -7.531 -4.707 1 98.62 61 ALA B CA 1
ATOM 3118 C C . ALA B 1 61 ? 0.304 -6.461 -4.25 1 98.62 61 ALA B C 1
ATOM 3120 O O . ALA B 1 61 ? 0.598 -5.266 -4.324 1 98.62 61 ALA B O 1
ATOM 3121 N N . GLY B 1 62 ? -0.831 -6.914 -3.746 1 98 62 GLY B N 1
ATOM 3122 C CA . GLY B 1 62 ? -1.828 -5.98 -3.25 1 98 62 GLY B CA 1
ATOM 3123 C C . GLY B 1 62 ? -1.615 -5.594 -1.799 1 98 62 GLY B C 1
ATOM 3124 O O . GLY B 1 62 ? -2.199 -4.617 -1.318 1 98 62 GLY B O 1
ATOM 3125 N N . LEU B 1 63 ? -0.773 -6.344 -1.136 1 96.62 63 LEU B N 1
ATOM 3126 C CA . LEU B 1 63 ? -0.507 -6.172 0.288 1 96.62 63 LEU B CA 1
ATOM 3127 C C . LEU B 1 63 ? 0.925 -6.574 0.625 1 96.62 63 LEU B C 1
ATOM 3129 O O . LEU B 1 63 ? 1.477 -7.492 0.015 1 96.62 63 LEU B O 1
ATOM 3133 N N . ILE B 1 64 ? 1.535 -5.832 1.492 1 95.69 64 ILE B N 1
ATOM 3134 C CA . ILE B 1 64 ? 2.758 -6.32 2.121 1 95.69 64 ILE B CA 1
ATOM 3135 C C . ILE B 1 64 ? 2.404 -7.234 3.291 1 95.69 64 ILE B C 1
ATOM 3137 O O . ILE B 1 64 ? 2.029 -6.762 4.367 1 95.69 64 ILE B O 1
ATOM 3141 N N . VAL B 1 65 ? 2.553 -8.477 3.135 1 94.81 65 VAL B N 1
ATOM 3142 C CA . VAL B 1 65 ? 2.086 -9.492 4.07 1 94.81 65 VAL B CA 1
ATOM 3143 C C . VAL B 1 65 ? 3 -9.531 5.293 1 94.81 65 VAL B C 1
ATOM 3145 O O . VAL B 1 65 ? 2.531 -9.703 6.422 1 94.81 65 VAL B O 1
ATOM 3148 N N . ASN B 1 66 ? 4.219 -9.43 5.094 1 93.31 66 ASN B N 1
ATOM 3149 C CA . ASN B 1 66 ? 5.246 -9.492 6.129 1 93.31 66 ASN B CA 1
ATOM 3150 C C . ASN B 1 66 ? 6.555 -8.859 5.656 1 93.31 66 ASN B C 1
ATOM 3152 O O . ASN B 1 66 ? 6.562 -8.086 4.703 1 93.31 66 ASN B O 1
ATOM 3156 N N . ASN B 1 67 ? 7.633 -9.203 6.301 1 91.44 67 ASN B N 1
ATOM 3157 C CA . ASN B 1 67 ? 8.883 -8.508 6.023 1 91.44 67 ASN B CA 1
ATOM 3158 C C . ASN B 1 67 ? 9.68 -9.195 4.918 1 91.44 67 ASN B C 1
ATOM 3160 O O . ASN B 1 67 ? 10.75 -8.734 4.535 1 91.44 67 ASN B O 1
ATOM 3164 N N . GLN B 1 68 ? 9.125 -10.273 4.391 1 94.19 68 GLN B N 1
ATOM 3165 C CA . GLN B 1 68 ? 9.82 -10.969 3.311 1 94.19 68 GLN B CA 1
ATOM 3166 C C . GLN B 1 68 ? 9.781 -10.156 2.021 1 94.19 68 GLN B C 1
ATOM 3168 O O . GLN B 1 68 ? 8.805 -9.453 1.754 1 94.19 68 GLN B O 1
ATOM 3173 N N . ARG B 1 69 ? 10.82 -10.258 1.257 1 96.25 69 ARG B N 1
ATOM 3174 C CA . ARG B 1 69 ? 10.953 -9.602 -0.041 1 96.25 69 ARG B CA 1
ATOM 3175 C C . ARG B 1 69 ? 11.344 -10.609 -1.12 1 96.25 69 ARG B C 1
ATOM 3177 O O . ARG B 1 69 ? 12.484 -10.609 -1.594 1 96.25 69 ARG B O 1
ATOM 3184 N N . PRO B 1 70 ? 10.352 -11.383 -1.473 1 97.94 70 PRO B N 1
ATOM 3185 C CA . PRO B 1 70 ? 10.625 -12.461 -2.43 1 97.94 70 PRO B CA 1
ATOM 3186 C C . PRO B 1 70 ? 11.211 -11.945 -3.742 1 97.94 70 PRO B C 1
ATOM 3188 O O . PRO B 1 70 ? 10.977 -10.797 -4.121 1 97.94 70 PRO B O 1
ATOM 3191 N N . LYS B 1 71 ? 11.883 -12.867 -4.426 1 98.06 71 LYS B N 1
ATOM 3192 C CA . LYS B 1 71 ? 12.625 -12.477 -5.617 1 98.06 71 LYS B CA 1
ATOM 3193 C C . LYS B 1 71 ? 11.914 -12.93 -6.887 1 98.06 71 LYS B C 1
ATOM 3195 O O . LYS B 1 71 ? 12.273 -12.516 -7.988 1 98.06 71 LYS B O 1
ATOM 3200 N N . HIS B 1 72 ? 10.953 -13.797 -6.758 1 98.69 72 HIS B N 1
ATOM 3201 C CA . HIS B 1 72 ? 10.039 -14.141 -7.84 1 98.69 72 HIS B CA 1
ATOM 3202 C C . HIS B 1 72 ? 8.656 -13.555 -7.598 1 98.69 72 HIS B C 1
ATOM 3204 O O . HIS B 1 72 ? 7.898 -14.055 -6.762 1 98.69 72 HIS B O 1
ATOM 3210 N N . ILE B 1 73 ? 8.336 -12.547 -8.32 1 98.88 73 ILE B N 1
ATOM 3211 C CA . ILE B 1 73 ? 7.039 -11.891 -8.164 1 98.88 73 ILE B CA 1
ATOM 3212 C C . ILE B 1 73 ? 6.164 -12.18 -9.383 1 98.88 73 ILE B C 1
ATOM 3214 O O . ILE B 1 73 ? 6.52 -11.828 -10.508 1 98.88 73 ILE B O 1
ATOM 3218 N N . PHE B 1 74 ? 5.098 -12.867 -9.18 1 98.94 74 PHE B N 1
ATOM 3219 C CA . PHE B 1 74 ? 4.156 -13.164 -10.258 1 98.94 74 PHE B CA 1
ATOM 3220 C C . PHE B 1 74 ? 2.867 -12.375 -10.078 1 98.94 74 PHE B C 1
ATOM 3222 O O . PHE B 1 74 ? 2.127 -12.578 -9.117 1 98.94 74 PHE B O 1
ATOM 3229 N N . LEU B 1 75 ? 2.592 -11.484 -10.992 1 98.94 75 LEU B N 1
ATOM 3230 C CA . LEU B 1 75 ? 1.379 -10.672 -10.992 1 98.94 75 LEU B CA 1
ATOM 3231 C C . LEU B 1 75 ? 0.372 -11.211 -12.008 1 98.94 75 LEU B C 1
ATOM 3233 O O . LEU B 1 75 ? 0.723 -11.469 -13.156 1 98.94 75 LEU B O 1
ATOM 3237 N N . THR B 1 76 ? -0.851 -11.344 -11.562 1 98.88 76 THR B N 1
ATOM 3238 C CA . THR B 1 76 ? -1.863 -11.938 -12.43 1 98.88 76 THR B CA 1
ATOM 3239 C C . THR B 1 76 ? -2.424 -10.906 -13.398 1 98.88 76 THR B C 1
ATOM 3241 O O . THR B 1 76 ? -2.65 -11.203 -14.578 1 98.88 76 THR B O 1
ATOM 3244 N N . HIS B 1 77 ? -2.75 -9.727 -12.906 1 98.81 77 HIS B N 1
ATOM 3245 C CA . HIS B 1 77 ? -3.303 -8.648 -13.719 1 98.81 77 HIS B CA 1
ATOM 3246 C C . HIS B 1 77 ? -3.127 -7.297 -13.039 1 98.81 77 HIS B C 1
ATOM 3248 O O . HIS B 1 77 ? -2.602 -7.223 -11.93 1 98.81 77 HIS B O 1
ATOM 3254 N N . GLY B 1 78 ? -3.539 -6.273 -13.695 1 98.69 78 GLY B N 1
ATOM 3255 C CA . GLY B 1 78 ? -3.094 -4.938 -13.344 1 98.69 78 GLY B CA 1
ATOM 3256 C C . GLY B 1 78 ? -3.977 -4.27 -12.305 1 98.69 78 GLY B C 1
ATOM 3257 O O . GLY B 1 78 ? -3.648 -3.191 -11.805 1 98.69 78 GLY B O 1
ATOM 3258 N N . HIS B 1 79 ? -5.098 -4.848 -11.852 1 98.62 79 HIS B N 1
ATOM 3259 C CA . HIS B 1 79 ? -5.977 -4.211 -10.883 1 98.62 79 HIS B CA 1
ATOM 3260 C C . HIS B 1 79 ? -5.227 -3.859 -9.602 1 98.62 79 HIS B C 1
ATOM 3262 O O . HIS B 1 79 ? -4.309 -4.574 -9.195 1 98.62 79 HIS B O 1
ATOM 3268 N N . SER B 1 80 ? -5.668 -2.861 -8.969 1 97.69 80 SER B N 1
ATOM 3269 C CA . SER B 1 80 ? -4.988 -2.287 -7.812 1 97.69 80 SER B CA 1
ATOM 3270 C C . SER B 1 80 ? -4.891 -3.293 -6.672 1 97.69 80 SER B C 1
ATOM 3272 O O . SER B 1 80 ? -3.861 -3.383 -6 1 97.69 80 SER B O 1
ATOM 3274 N N . ASP B 1 81 ? -5.949 -4.02 -6.434 1 97.56 81 ASP B N 1
ATOM 3275 C CA . ASP B 1 81 ? -5.938 -4.945 -5.305 1 97.56 81 ASP B CA 1
ATOM 3276 C C . ASP B 1 81 ? -4.984 -6.109 -5.559 1 97.56 81 ASP B C 1
ATOM 3278 O O . ASP B 1 81 ? -4.77 -6.949 -4.68 1 97.56 81 ASP B O 1
ATOM 3282 N N . HIS B 1 82 ? -4.316 -6.148 -6.688 1 98.69 82 HIS B N 1
ATOM 3283 C CA . HIS B 1 82 ? -3.344 -7.188 -7.008 1 98.69 82 HIS B CA 1
ATOM 3284 C C . HIS B 1 82 ? -1.961 -6.594 -7.25 1 98.69 82 HIS B C 1
ATOM 3286 O O . HIS B 1 82 ? -0.965 -7.324 -7.277 1 98.69 82 HIS B O 1
ATOM 3292 N N . THR B 1 83 ? -1.854 -5.219 -7.426 1 98.62 83 THR B N 1
ATOM 3293 C CA . THR B 1 83 ? -0.573 -4.699 -7.887 1 98.62 83 THR B CA 1
ATOM 3294 C C . THR B 1 83 ? -0.21 -3.416 -7.145 1 98.62 83 THR B C 1
ATOM 3296 O O . THR B 1 83 ? 0.891 -2.887 -7.309 1 98.62 83 THR B O 1
ATOM 3299 N N . LEU B 1 84 ? -1.075 -2.871 -6.332 1 98.25 84 LEU B N 1
ATOM 3300 C CA . LEU B 1 84 ? -0.924 -1.529 -5.781 1 98.25 84 LEU B CA 1
ATOM 3301 C C . LEU B 1 84 ? 0.405 -1.388 -5.047 1 98.25 84 LEU B C 1
ATOM 3303 O O . LEU B 1 84 ? 1.024 -0.322 -5.074 1 98.25 84 LEU B O 1
ATOM 3307 N N . LEU B 1 85 ? 0.892 -2.441 -4.406 1 98.19 85 LEU B N 1
ATOM 3308 C CA . LEU B 1 85 ? 2.092 -2.332 -3.582 1 98.19 85 LEU B CA 1
ATOM 3309 C C . LEU B 1 85 ? 3.297 -2.938 -4.293 1 98.19 85 LEU B C 1
ATOM 3311 O O . LEU B 1 85 ? 4.355 -3.117 -3.688 1 98.19 85 LEU B O 1
ATOM 3315 N N . ALA B 1 86 ? 3.189 -3.205 -5.582 1 98.44 86 ALA B N 1
ATOM 3316 C CA . ALA B 1 86 ? 4.289 -3.754 -6.375 1 98.44 86 ALA B CA 1
ATOM 3317 C C . ALA B 1 86 ? 5.555 -2.918 -6.215 1 98.44 86 ALA B C 1
ATOM 3319 O O . ALA B 1 86 ? 6.645 -3.461 -6.031 1 98.44 86 ALA B O 1
ATOM 3320 N N . PRO B 1 87 ? 5.484 -1.541 -6.164 1 97.94 87 PRO B N 1
ATOM 3321 C CA . PRO B 1 87 ? 6.711 -0.744 -6.047 1 97.94 87 PRO B CA 1
ATOM 3322 C C . PRO B 1 87 ? 7.445 -0.984 -4.73 1 97.94 87 PRO B C 1
ATOM 3324 O O . PRO B 1 87 ? 8.633 -0.657 -4.609 1 97.94 87 PRO B O 1
ATOM 3327 N N . ALA B 1 88 ? 6.785 -1.497 -3.75 1 97.12 88 ALA B N 1
ATOM 3328 C CA . ALA B 1 88 ? 7.402 -1.718 -2.445 1 97.12 88 ALA B CA 1
ATOM 3329 C C . ALA B 1 88 ? 8.336 -2.922 -2.479 1 97.12 88 ALA B C 1
ATOM 3331 O O . ALA B 1 88 ? 9.125 -3.131 -1.552 1 97.12 88 ALA B O 1
ATOM 3332 N N . PHE B 1 89 ? 8.297 -3.727 -3.551 1 97.94 89 PHE B N 1
ATOM 3333 C CA . PHE B 1 89 ? 9.031 -4.984 -3.57 1 97.94 89 PHE B CA 1
ATOM 3334 C C . PHE B 1 89 ? 10.25 -4.883 -4.48 1 97.94 89 PHE B C 1
ATOM 3336 O O . PHE B 1 89 ? 10.93 -5.879 -4.723 1 97.94 89 PHE B O 1
ATOM 3343 N N . VAL B 1 90 ? 10.547 -3.697 -5.023 1 97.44 90 VAL B N 1
ATOM 3344 C CA . VAL B 1 90 ? 11.688 -3.562 -5.926 1 97.44 90 VAL B CA 1
ATOM 3345 C C . VAL B 1 90 ? 12.852 -2.906 -5.191 1 97.44 90 VAL B C 1
ATOM 3347 O O . VAL B 1 90 ? 12.648 -2.096 -4.285 1 97.44 90 VAL B O 1
ATOM 3350 N N . LYS B 1 91 ? 14.047 -3.279 -5.586 1 95.38 91 LYS B N 1
ATOM 3351 C CA . LYS B 1 91 ? 15.258 -2.758 -4.973 1 95.38 91 LYS B CA 1
ATOM 3352 C C . LYS B 1 91 ? 16.453 -2.861 -5.926 1 95.38 91 LYS B C 1
ATOM 3354 O O . LYS B 1 91 ? 16.578 -3.844 -6.66 1 95.38 91 LYS B O 1
ATOM 3359 N N . ARG B 1 92 ? 17.344 -1.942 -5.879 1 93.31 92 ARG B N 1
ATOM 3360 C CA . ARG B 1 92 ? 18.438 -1.833 -6.84 1 93.31 92 ARG B CA 1
ATOM 3361 C C . ARG B 1 92 ? 19.531 -2.85 -6.543 1 93.31 92 ARG B C 1
ATOM 3363 O O . ARG B 1 92 ? 20.125 -3.426 -7.461 1 93.31 92 ARG B O 1
ATOM 3370 N N . ASP B 1 93 ? 19.844 -3.051 -5.27 1 93.56 93 ASP B N 1
ATOM 3371 C CA . ASP B 1 93 ? 21.016 -3.854 -4.906 1 93.56 93 ASP B CA 1
ATOM 3372 C C . ASP B 1 93 ? 20.766 -5.332 -5.203 1 93.56 93 ASP B C 1
ATOM 3374 O O . ASP B 1 93 ? 21.719 -6.086 -5.43 1 93.56 93 ASP B O 1
ATOM 3378 N N . ASP B 1 94 ? 19.531 -5.832 -5.125 1 95.94 94 ASP B N 1
ATOM 3379 C CA . ASP B 1 94 ? 19.125 -7.207 -5.418 1 95.94 94 ASP B CA 1
ATOM 3380 C C . ASP B 1 94 ? 17.766 -7.246 -6.098 1 95.94 94 ASP B C 1
ATOM 3382 O O . ASP B 1 94 ? 16.781 -7.66 -5.488 1 95.94 94 ASP B O 1
ATOM 3386 N N . PRO B 1 95 ? 17.781 -6.828 -7.371 1 97.5 95 PRO B N 1
ATOM 3387 C CA . PRO B 1 95 ? 16.5 -6.645 -8.078 1 97.5 95 PRO B CA 1
ATOM 3388 C C . PRO B 1 95 ? 15.75 -7.957 -8.281 1 97.5 95 PRO B C 1
ATOM 3390 O O . PRO B 1 95 ? 16.328 -8.945 -8.742 1 97.5 95 PRO B O 1
ATOM 3393 N N . PRO B 1 96 ? 14.469 -8.047 -7.941 1 98.44 96 PRO B N 1
ATOM 3394 C CA . PRO B 1 96 ? 13.664 -9.234 -8.219 1 98.44 96 PRO B CA 1
ATOM 3395 C C . PRO B 1 96 ? 13.25 -9.344 -9.688 1 98.44 96 PRO B C 1
ATOM 3397 O O . PRO B 1 96 ? 13.336 -8.359 -10.422 1 98.44 96 PRO B O 1
ATOM 3400 N N . ASP B 1 97 ? 12.867 -10.586 -10.055 1 98.25 97 ASP B N 1
ATOM 3401 C CA . ASP B 1 97 ? 12.141 -10.805 -11.305 1 98.25 97 ASP B CA 1
ATOM 3402 C C . ASP B 1 97 ? 10.641 -10.609 -11.109 1 98.25 97 ASP B C 1
ATOM 3404 O O . ASP B 1 97 ? 10.039 -11.211 -10.219 1 98.25 97 ASP B O 1
ATOM 3408 N N . VAL B 1 98 ? 10.07 -9.781 -11.922 1 98.75 98 VAL B N 1
ATOM 3409 C CA . VAL B 1 98 ? 8.633 -9.555 -11.891 1 98.75 98 VAL B CA 1
ATOM 3410 C C . VAL B 1 98 ? 8 -10.086 -13.18 1 98.75 98 VAL B C 1
ATOM 3412 O O . VAL B 1 98 ? 8.328 -9.617 -14.273 1 98.75 98 VAL B O 1
ATOM 3415 N N . PHE B 1 99 ? 7.172 -11.062 -13.039 1 98.88 99 PHE B N 1
ATOM 3416 C CA . PHE B 1 99 ? 6.461 -11.664 -14.164 1 98.88 99 PHE B CA 1
ATOM 3417 C C . PHE B 1 99 ? 5.02 -11.18 -14.211 1 98.88 99 PHE B C 1
ATOM 3419 O O . PHE B 1 99 ? 4.332 -11.156 -13.188 1 98.88 99 PHE B O 1
ATOM 3426 N N . CYS B 1 100 ? 4.559 -10.758 -15.375 1 98.88 100 CYS B N 1
ATOM 3427 C CA . CYS B 1 100 ? 3.209 -10.227 -15.539 1 98.88 100 CYS B CA 1
ATOM 3428 C C . CYS B 1 100 ? 2.721 -10.406 -16.969 1 98.88 100 CYS B C 1
ATOM 3430 O O . CYS B 1 100 ? 3.494 -10.781 -17.859 1 98.88 100 CYS B O 1
ATOM 3432 N N . PRO B 1 101 ? 1.388 -10.266 -17.188 1 98.81 101 PRO B N 1
ATOM 3433 C CA . PRO B 1 101 ? 0.938 -10.273 -18.578 1 98.81 101 PRO B CA 1
ATOM 3434 C C . PRO B 1 101 ? 1.697 -9.273 -19.453 1 98.81 101 PRO B C 1
ATOM 3436 O O . PRO B 1 101 ? 1.968 -8.148 -19.016 1 98.81 101 PRO B O 1
ATOM 3439 N N . ALA B 1 102 ? 2.035 -9.727 -20.641 1 98.5 102 ALA B N 1
ATOM 3440 C CA . ALA B 1 102 ? 2.828 -8.898 -21.562 1 98.5 102 ALA B CA 1
ATOM 3441 C C . ALA B 1 102 ? 2.15 -7.559 -21.812 1 98.5 102 ALA B C 1
ATOM 3443 O O . ALA B 1 102 ? 2.824 -6.531 -21.938 1 98.5 102 ALA B O 1
ATOM 3444 N N . GLN B 1 103 ? 0.836 -7.527 -21.828 1 98.06 103 GLN B N 1
ATOM 3445 C CA . GLN B 1 103 ? 0.052 -6.344 -22.172 1 98.06 103 GLN B CA 1
ATOM 3446 C C . GLN B 1 103 ? 0.216 -5.254 -21.125 1 98.06 103 GLN B C 1
ATOM 3448 O O . GLN B 1 103 ? 0.016 -4.07 -21.406 1 98.06 103 GLN B O 1
ATOM 3453 N N . MET B 1 104 ? 0.636 -5.613 -19.844 1 98.19 104 MET B N 1
ATOM 3454 C CA . MET B 1 104 ? 0.684 -4.602 -18.797 1 98.19 104 MET B CA 1
ATOM 3455 C C . MET B 1 104 ? 2.125 -4.281 -18.422 1 98.19 104 MET B C 1
ATOM 3457 O O . MET B 1 104 ? 2.369 -3.5 -17.5 1 98.19 104 MET B O 1
ATOM 3461 N N . ARG B 1 105 ? 3.066 -4.855 -19.094 1 97.69 105 ARG B N 1
ATOM 3462 C CA . ARG B 1 105 ? 4.473 -4.727 -18.734 1 97.69 105 ARG B CA 1
ATOM 3463 C C . ARG B 1 105 ? 4.895 -3.262 -18.688 1 97.69 105 ARG B C 1
ATOM 3465 O O . ARG B 1 105 ? 5.461 -2.803 -17.703 1 97.69 105 ARG B O 1
ATOM 3472 N N . ASP B 1 106 ? 4.57 -2.496 -19.75 1 96.81 106 ASP B N 1
ATOM 3473 C CA . ASP B 1 106 ? 4.977 -1.097 -19.844 1 96.81 106 ASP B CA 1
ATOM 3474 C C . ASP B 1 106 ? 4.293 -0.257 -18.766 1 96.81 106 ASP B C 1
ATOM 3476 O O . ASP B 1 106 ? 4.922 0.599 -18.141 1 96.81 106 ASP B O 1
ATOM 3480 N N . ALA B 1 107 ? 3.006 -0.502 -18.578 1 97.88 107 ALA B N 1
ATOM 3481 C CA . ALA B 1 107 ? 2.262 0.241 -17.562 1 97.88 107 ALA B CA 1
ATOM 3482 C C . ALA B 1 107 ? 2.818 -0.025 -16.172 1 97.88 107 ALA B C 1
ATOM 3484 O O . ALA B 1 107 ? 2.875 0.88 -15.336 1 97.88 107 ALA B O 1
ATOM 3485 N N . LEU B 1 108 ? 3.207 -1.278 -15.891 1 98.62 108 LEU B N 1
ATOM 3486 C CA . LEU B 1 108 ? 3.809 -1.624 -14.609 1 98.62 108 LEU B CA 1
ATOM 3487 C C . LEU B 1 108 ? 5.117 -0.87 -14.398 1 98.62 108 LEU B C 1
ATOM 3489 O O . LEU B 1 108 ? 5.344 -0.296 -13.328 1 98.62 108 LEU B O 1
ATOM 3493 N N . ASP B 1 109 ? 5.984 -0.847 -15.414 1 98.25 109 ASP B N 1
ATOM 3494 C CA . ASP B 1 109 ? 7.25 -0.127 -15.328 1 98.25 109 ASP B CA 1
ATOM 3495 C C . ASP B 1 109 ? 7.02 1.372 -15.148 1 98.25 109 ASP B C 1
ATOM 3497 O O . ASP B 1 109 ? 7.754 2.035 -14.414 1 98.25 109 ASP B O 1
ATOM 3501 N N . ASP B 1 110 ? 6.016 1.912 -15.883 1 98 110 ASP B N 1
ATOM 3502 C CA . ASP B 1 110 ? 5.672 3.32 -15.711 1 98 110 ASP B CA 1
ATOM 3503 C C . ASP B 1 110 ? 5.262 3.615 -14.273 1 98 110 ASP B C 1
ATOM 3505 O O . ASP B 1 110 ? 5.617 4.656 -13.719 1 98 110 ASP B O 1
ATOM 3509 N N . PHE B 1 111 ? 4.5 2.729 -13.688 1 98.69 111 PHE B N 1
ATOM 3510 C CA . PHE B 1 111 ? 4.047 2.867 -12.312 1 98.69 111 PHE B CA 1
ATOM 3511 C C . PHE B 1 111 ? 5.23 2.895 -11.352 1 98.69 111 PHE B C 1
ATOM 3513 O O . PHE B 1 111 ? 5.34 3.797 -10.523 1 98.69 111 PHE B O 1
ATOM 3520 N N . VAL B 1 112 ? 6.168 1.983 -11.516 1 98.56 112 VAL B N 1
ATOM 3521 C CA . VAL B 1 112 ? 7.355 1.91 -10.672 1 98.56 112 VAL B CA 1
ATOM 3522 C C . VAL B 1 112 ? 8.227 3.143 -10.898 1 98.56 112 VAL B C 1
ATOM 3524 O O . VAL B 1 112 ? 8.75 3.727 -9.945 1 98.56 112 VAL B O 1
ATOM 3527 N N . LEU B 1 113 ? 8.391 3.547 -12.148 1 98.19 113 LEU B N 1
ATOM 3528 C CA . LEU B 1 113 ? 9.211 4.711 -12.477 1 98.19 113 LEU B CA 1
ATOM 3529 C C . LEU B 1 113 ? 8.641 5.969 -11.828 1 98.19 113 LEU B C 1
ATOM 3531 O O . LEU B 1 113 ? 9.383 6.75 -11.227 1 98.19 113 LEU B O 1
ATOM 3535 N N . ALA B 1 114 ? 7.305 6.164 -11.961 1 98.38 114 ALA B N 1
ATOM 3536 C CA . ALA B 1 114 ? 6.668 7.344 -11.383 1 98.38 114 ALA B CA 1
ATOM 3537 C C . ALA B 1 114 ? 6.852 7.375 -9.867 1 98.38 114 ALA B C 1
ATOM 3539 O O . ALA B 1 114 ? 7.141 8.43 -9.297 1 98.38 114 ALA B O 1
ATOM 3540 N N . LYS B 1 115 ? 6.656 6.234 -9.266 1 98.38 115 LYS B N 1
ATOM 3541 C CA . LYS B 1 115 ? 6.891 6.133 -7.828 1 98.38 115 LYS B CA 1
ATOM 3542 C C . LYS B 1 115 ? 8.328 6.508 -7.477 1 98.38 115 LYS B C 1
ATOM 3544 O O . LYS B 1 115 ? 8.57 7.227 -6.508 1 98.38 115 LYS B O 1
ATOM 3549 N N . THR B 1 116 ? 9.281 6.027 -8.242 1 97.62 116 THR B N 1
ATOM 3550 C CA . THR B 1 116 ? 10.703 6.281 -8.008 1 97.62 116 THR B CA 1
ATOM 3551 C C . THR B 1 116 ? 11.008 7.773 -8.078 1 97.62 116 THR B C 1
ATOM 3553 O O . THR B 1 116 ? 11.688 8.312 -7.211 1 97.62 116 THR B O 1
ATOM 3556 N N . LEU B 1 117 ? 10.484 8.445 -9.062 1 97.88 117 LEU B N 1
ATOM 3557 C CA . LEU B 1 117 ? 10.742 9.875 -9.25 1 97.88 117 LEU B CA 1
ATOM 3558 C C . LEU B 1 117 ? 10.078 10.695 -8.156 1 97.88 117 LEU B C 1
ATOM 3560 O O . LEU B 1 117 ? 10.633 11.695 -7.695 1 97.88 117 LEU B O 1
ATOM 3564 N N . LEU B 1 118 ? 8.891 10.242 -7.734 1 98.56 118 LEU B N 1
ATOM 3565 C CA . LEU B 1 118 ? 8.227 10.883 -6.605 1 98.56 118 LEU B CA 1
ATOM 3566 C C . LEU B 1 118 ? 9.062 10.742 -5.336 1 98.56 118 LEU B C 1
ATOM 3568 O O . LEU B 1 118 ? 9.234 11.711 -4.59 1 98.56 118 LEU B O 1
ATOM 3572 N N . ASN B 1 119 ? 9.625 9.57 -5.148 1 97.88 119 ASN B N 1
ATOM 3573 C CA . ASN B 1 119 ? 10.445 9.281 -3.982 1 97.88 119 ASN B CA 1
ATOM 3574 C C . ASN B 1 119 ? 11.68 10.18 -3.938 1 97.88 119 ASN B C 1
ATOM 3576 O O . ASN B 1 119 ? 12.219 10.453 -2.861 1 97.88 119 ASN B O 1
ATOM 3580 N N . LEU B 1 120 ? 12.086 10.672 -5.07 1 96.88 120 LEU B N 1
ATOM 3581 C CA . LEU B 1 120 ? 13.266 11.539 -5.172 1 96.88 120 LEU B CA 1
ATOM 3582 C C . LEU B 1 120 ? 12.875 13 -5.023 1 96.88 120 LEU B C 1
ATOM 3584 O O . LEU B 1 120 ? 13.695 13.891 -5.254 1 96.88 120 LEU B O 1
ATOM 3588 N N . GLY B 1 121 ? 11.609 13.289 -4.75 1 96.19 121 GLY B N 1
ATOM 3589 C CA . GLY B 1 121 ? 11.195 14.641 -4.422 1 96.19 121 GLY B CA 1
ATOM 3590 C C . GLY B 1 121 ? 10.406 15.312 -5.531 1 96.19 121 GLY B C 1
ATOM 3591 O O . GLY B 1 121 ? 9.867 16.406 -5.348 1 96.19 121 GLY B O 1
ATOM 3592 N N . GLY B 1 122 ? 10.445 14.719 -6.75 1 94.75 122 GLY B N 1
ATOM 3593 C CA . GLY B 1 122 ? 9.578 15.18 -7.82 1 94.75 122 GLY B CA 1
ATOM 3594 C C . GLY B 1 122 ? 10.266 16.172 -8.758 1 94.75 122 GLY B C 1
ATOM 3595 O O . GLY B 1 122 ? 9.695 16.562 -9.773 1 94.75 122 GLY B O 1
ATOM 3596 N N . GLU B 1 123 ? 11.469 16.562 -8.422 1 94.62 123 GLU B N 1
ATOM 3597 C CA . GLU B 1 123 ? 12.164 17.531 -9.281 1 94.62 123 GLU B CA 1
ATOM 3598 C C . GLU B 1 123 ? 13.117 16.812 -10.234 1 94.62 123 GLU B C 1
ATOM 3600 O O . GLU B 1 123 ? 13.602 17.422 -11.195 1 94.62 123 GLU B O 1
ATOM 3605 N N . ILE B 1 124 ? 13.352 15.609 -9.953 1 93.75 124 ILE B N 1
ATOM 3606 C CA . ILE B 1 124 ? 14.18 14.781 -10.82 1 93.75 124 ILE B CA 1
ATOM 3607 C C . ILE B 1 124 ? 13.312 14.164 -11.922 1 93.75 124 ILE B C 1
ATOM 3609 O O . ILE B 1 124 ? 12.203 13.703 -11.664 1 93.75 124 ILE B O 1
ATOM 3613 N N . ARG B 1 125 ? 13.914 14.258 -13.195 1 94.25 125 ARG B N 1
ATOM 3614 C CA . ARG B 1 125 ? 13.188 13.719 -14.336 1 94.25 125 ARG B CA 1
ATOM 3615 C C . ARG B 1 125 ? 13.82 12.43 -14.844 1 94.25 125 ARG B C 1
ATOM 3617 O O . ARG B 1 125 ? 14.945 12.094 -14.461 1 94.25 125 ARG B O 1
ATOM 3624 N N . ALA B 1 126 ? 13.062 11.727 -15.695 1 93.88 126 ALA B N 1
ATOM 3625 C CA . ALA B 1 126 ? 13.5 10.438 -16.234 1 93.88 126 ALA B CA 1
ATOM 3626 C C . ALA B 1 126 ? 14.82 10.578 -16.984 1 93.88 126 ALA B C 1
ATOM 3628 O O . ALA B 1 126 ? 15.555 9.594 -17.141 1 93.88 126 ALA B O 1
ATOM 3629 N N . ASP B 1 127 ? 15.156 11.805 -17.391 1 94.69 127 ASP B N 1
ATOM 3630 C CA . ASP B 1 127 ? 16.375 12.016 -18.172 1 94.69 127 ASP B CA 1
ATOM 3631 C C . ASP B 1 127 ? 17.547 12.414 -17.266 1 94.69 127 ASP B C 1
ATOM 3633 O O . ASP B 1 127 ? 18.656 12.617 -17.75 1 94.69 127 ASP B O 1
ATOM 3637 N N . ASP B 1 128 ? 17.344 12.367 -15.969 1 96.5 128 ASP B N 1
ATOM 3638 C CA . ASP B 1 128 ? 18.359 12.898 -15.062 1 96.5 128 ASP B CA 1
ATOM 3639 C C . ASP B 1 128 ? 19.156 11.773 -14.398 1 96.5 128 ASP B C 1
ATOM 3641 O O . ASP B 1 128 ? 19.797 11.984 -13.375 1 96.5 128 ASP B O 1
ATOM 3645 N N . ALA B 1 129 ? 19.141 10.609 -14.938 1 96.12 129 ALA B N 1
ATOM 3646 C CA . ALA B 1 129 ? 19.75 9.445 -14.297 1 96.12 129 ALA B CA 1
ATOM 3647 C C . ALA B 1 129 ? 21.266 9.648 -14.125 1 96.12 129 ALA B C 1
ATOM 3649 O O . ALA B 1 129 ? 21.828 9.289 -13.094 1 96.12 129 ALA B O 1
ATOM 3650 N N . GLU B 1 130 ? 21.906 10.266 -15.078 1 94.62 130 GLU B N 1
ATOM 3651 C CA . GLU B 1 130 ? 23.344 10.484 -15.008 1 94.62 130 GLU B CA 1
ATOM 3652 C C . GLU B 1 130 ? 23.703 11.422 -13.867 1 94.62 130 GLU B C 1
ATOM 3654 O O . GLU B 1 130 ? 24.688 11.188 -13.148 1 94.62 130 GLU B O 1
ATOM 3659 N N . ALA B 1 131 ? 22.953 12.43 -13.773 1 93.5 131 ALA B N 1
ATOM 3660 C CA . ALA B 1 131 ? 23.188 13.398 -12.711 1 93.5 131 ALA B CA 1
ATOM 3661 C C . ALA B 1 131 ? 23.016 12.758 -11.336 1 93.5 131 ALA B C 1
ATOM 3663 O O . ALA B 1 131 ? 23.562 13.25 -10.344 1 93.5 131 ALA B O 1
ATOM 3664 N N . ARG B 1 132 ? 22.328 11.633 -11.297 1 93.75 132 ARG B N 1
ATOM 3665 C CA . ARG B 1 132 ? 22.094 10.922 -10.047 1 93.75 132 ARG B CA 1
ATOM 3666 C C . ARG B 1 132 ? 23.094 9.805 -9.844 1 93.75 132 ARG B C 1
ATOM 3668 O O . ARG B 1 132 ? 22.969 9.008 -8.906 1 93.75 132 ARG B O 1
ATOM 3675 N N . GLY B 1 133 ? 24 9.695 -10.797 1 94.25 133 GLY B N 1
ATOM 3676 C CA . GLY B 1 133 ? 25.047 8.711 -10.656 1 94.25 133 GLY B CA 1
ATOM 3677 C C . GLY B 1 133 ? 24.641 7.324 -11.117 1 94.25 133 GLY B C 1
ATOM 3678 O O . GLY B 1 133 ? 25.297 6.332 -10.766 1 94.25 133 GLY B O 1
ATOM 3679 N N . LEU B 1 134 ? 23.578 7.25 -11.82 1 95.31 134 LEU B N 1
ATOM 3680 C CA . LEU B 1 134 ? 23.141 5.957 -12.32 1 95.31 134 LEU B CA 1
ATOM 3681 C C . LEU B 1 134 ? 23.859 5.594 -13.609 1 95.31 134 LEU B C 1
ATOM 3683 O O . LEU B 1 134 ? 24.25 6.48 -14.375 1 95.31 134 LEU B O 1
ATOM 3687 N N . ALA B 1 135 ? 24.016 4.32 -13.883 1 92.12 135 ALA B N 1
ATOM 3688 C CA . ALA B 1 135 ? 24.781 3.805 -15.008 1 92.12 135 ALA B CA 1
ATOM 3689 C C . ALA B 1 135 ? 23.953 3.799 -16.281 1 92.12 135 ALA B C 1
ATOM 3691 O O . ALA B 1 135 ? 23.469 2.748 -16.719 1 92.12 135 ALA B O 1
ATOM 3692 N N . VAL B 1 136 ? 24 4.859 -17 1 95.06 136 VAL B N 1
ATOM 3693 C CA . VAL B 1 136 ? 23.188 5.004 -18.188 1 95.06 136 VAL B CA 1
ATOM 3694 C C . VAL B 1 136 ? 23.875 4.359 -19.375 1 95.06 136 VAL B C 1
ATOM 3696 O O . VAL B 1 136 ? 23.234 3.992 -20.359 1 95.06 136 VAL B O 1
ATOM 3699 N N . ASP B 1 137 ? 25.234 4.105 -19.234 1 94.5 137 ASP B N 1
ATOM 3700 C CA . ASP B 1 137 ? 26.016 3.604 -20.359 1 94.5 137 ASP B CA 1
ATOM 3701 C C . ASP B 1 137 ? 26.328 2.117 -20.203 1 94.5 137 ASP B C 1
ATOM 3703 O O . ASP B 1 137 ? 26.969 1.512 -21.062 1 94.5 137 ASP B O 1
ATOM 3707 N N . ASP B 1 138 ? 25.844 1.61 -19.172 1 94.69 138 ASP B N 1
ATOM 3708 C CA . ASP B 1 138 ? 26.016 0.177 -18.953 1 94.69 138 ASP B CA 1
ATOM 3709 C C . ASP B 1 138 ? 25.359 -0.629 -20.078 1 94.69 138 ASP B C 1
ATOM 3711 O O . ASP B 1 138 ? 24.266 -0.308 -20.516 1 94.69 138 ASP B O 1
ATOM 3715 N N . GLU B 1 139 ? 26.047 -1.629 -20.531 1 95.62 139 GLU B N 1
ATOM 3716 C CA . GLU B 1 139 ? 25.578 -2.439 -21.641 1 95.62 139 GLU B CA 1
ATOM 3717 C C . GLU B 1 139 ? 24.219 -3.072 -21.344 1 95.62 139 GLU B C 1
ATOM 3719 O O . GLU B 1 139 ? 23.359 -3.156 -22.219 1 95.62 139 GLU B O 1
ATOM 3724 N N . ALA B 1 140 ? 24.078 -3.533 -20.188 1 92.56 140 ALA B N 1
ATOM 3725 C CA . ALA B 1 140 ? 22.812 -4.152 -19.797 1 92.56 140 ALA B CA 1
ATOM 3726 C C . ALA B 1 140 ? 21.672 -3.145 -19.844 1 92.56 140 ALA B C 1
ATOM 3728 O O . ALA B 1 140 ? 20.562 -3.473 -20.281 1 92.56 140 ALA B O 1
ATOM 3729 N N . VAL B 1 141 ? 21.922 -1.954 -19.391 1 95.19 141 VAL B N 1
ATOM 3730 C CA . VAL B 1 141 ? 20.922 -0.891 -19.391 1 95.19 141 VAL B CA 1
ATOM 3731 C C . VAL B 1 141 ? 20.578 -0.517 -20.844 1 95.19 141 VAL B C 1
ATOM 3733 O O . VAL B 1 141 ? 19.406 -0.365 -21.188 1 95.19 141 VAL B O 1
ATOM 3736 N N . LEU B 1 142 ? 21.594 -0.418 -21.656 1 96 142 LEU B N 1
ATOM 3737 C CA . LEU B 1 142 ? 21.391 -0.065 -23.047 1 96 142 LEU B CA 1
ATOM 3738 C C . LEU B 1 142 ? 20.578 -1.134 -23.781 1 96 142 LEU B C 1
ATOM 3740 O O . LEU B 1 142 ? 19.672 -0.814 -24.547 1 96 142 LEU B O 1
ATOM 3744 N N . ALA B 1 143 ? 20.938 -2.322 -23.547 1 95.12 143 ALA B N 1
ATOM 3745 C CA . ALA B 1 143 ? 20.203 -3.422 -24.156 1 95.12 143 ALA B CA 1
ATOM 3746 C C . ALA B 1 143 ? 18.734 -3.414 -23.734 1 95.12 143 ALA B C 1
ATOM 3748 O O . ALA B 1 143 ? 17.844 -3.561 -24.578 1 95.12 143 ALA B O 1
ATOM 3749 N N . ARG B 1 144 ? 18.516 -3.213 -22.531 1 93.5 144 ARG B N 1
ATOM 3750 C CA . ARG B 1 144 ? 17.156 -3.18 -22 1 93.5 144 ARG B CA 1
ATOM 3751 C C . ARG B 1 144 ? 16.391 -1.968 -22.531 1 93.5 144 ARG B C 1
ATOM 3753 O O . ARG B 1 144 ? 15.195 -2.055 -22.812 1 93.5 144 ARG B O 1
ATOM 3760 N N . SER B 1 145 ? 17.109 -0.884 -22.547 1 95.06 145 SER B N 1
ATOM 3761 C CA . SER B 1 145 ? 16.5 0.327 -23.094 1 95.06 145 SER B CA 1
ATOM 3762 C C . SER B 1 145 ? 15.961 0.093 -24.5 1 95.06 145 SER B C 1
ATOM 3764 O O . SER B 1 145 ? 14.859 0.521 -24.828 1 95.06 145 SER B O 1
ATOM 3766 N N . ARG B 1 146 ? 16.703 -0.599 -25.281 1 94.75 146 ARG B N 1
ATOM 3767 C CA . ARG B 1 146 ? 16.281 -0.922 -26.641 1 94.75 146 ARG B CA 1
ATOM 3768 C C . ARG B 1 146 ? 15.078 -1.855 -26.641 1 94.75 146 ARG B C 1
ATOM 3770 O O . ARG B 1 146 ? 14.125 -1.659 -27.391 1 94.75 146 ARG B O 1
ATOM 3777 N N . GLN B 1 147 ? 15.102 -2.76 -25.734 1 90.06 147 GLN B N 1
ATOM 3778 C CA . GLN B 1 147 ? 14.023 -3.738 -25.625 1 90.06 147 GLN B CA 1
ATOM 3779 C C . GLN B 1 147 ? 12.727 -3.072 -25.203 1 90.06 147 GLN B C 1
ATOM 3781 O O . GLN B 1 147 ? 11.648 -3.4 -25.719 1 90.06 147 GLN B O 1
ATOM 3786 N N . LEU B 1 148 ? 12.812 -2.084 -24.328 1 89.5 148 LEU B N 1
ATOM 3787 C CA . LEU B 1 148 ? 11.641 -1.465 -23.719 1 89.5 148 LEU B CA 1
ATOM 3788 C C . LEU B 1 148 ? 11.172 -0.268 -24.531 1 89.5 148 LEU B C 1
ATOM 3790 O O . LEU B 1 148 ? 10.055 0.222 -24.344 1 89.5 148 LEU B O 1
ATOM 3794 N N . GLY B 1 149 ? 12.055 0.173 -25.422 1 92.31 149 GLY B N 1
ATOM 3795 C CA . GLY B 1 149 ? 11.75 1.409 -26.125 1 92.31 149 GLY B CA 1
ATOM 3796 C C . GLY B 1 149 ? 11.766 2.627 -25.219 1 92.31 149 GLY B C 1
ATOM 3797 O O . GLY B 1 149 ? 10.898 3.498 -25.328 1 92.31 149 GLY B O 1
ATOM 3798 N N . ARG B 1 150 ? 12.648 2.596 -24.234 1 94.19 150 ARG B N 1
ATOM 3799 C CA . ARG B 1 150 ? 12.828 3.689 -23.281 1 94.19 150 ARG B CA 1
ATOM 3800 C C . ARG B 1 150 ? 14.234 4.277 -23.375 1 94.19 150 ARG B C 1
ATOM 3802 O O . ARG B 1 150 ? 15.141 3.641 -23.906 1 94.19 150 ARG B O 1
ATOM 3809 N N . THR B 1 151 ? 14.383 5.5 -22.922 1 96.38 151 THR B N 1
ATOM 3810 C CA . THR B 1 151 ? 15.727 6.074 -22.891 1 96.38 151 THR B CA 1
ATOM 3811 C C . THR B 1 151 ? 16.609 5.32 -21.906 1 96.38 151 THR B C 1
ATOM 3813 O O . THR B 1 151 ? 16.125 4.746 -20.922 1 96.38 151 THR B O 1
ATOM 3816 N N . PRO B 1 152 ? 17.906 5.324 -22.156 1 96.69 152 PRO B N 1
ATOM 3817 C CA . PRO B 1 152 ? 18.812 4.711 -21.188 1 96.69 152 PRO B CA 1
ATOM 3818 C C . PRO B 1 152 ? 18.672 5.301 -19.781 1 96.69 152 PRO B C 1
ATOM 3820 O O . PRO B 1 152 ? 18.766 4.574 -18.797 1 96.69 152 PRO B O 1
ATOM 3823 N N . SER B 1 153 ? 18.438 6.516 -19.75 1 97.06 153 SER B N 1
ATOM 3824 C CA . SER B 1 153 ? 18.281 7.188 -18.469 1 97.06 153 SER B CA 1
ATOM 3825 C C . SER B 1 153 ? 17.062 6.641 -17.703 1 97.06 153 SER B C 1
ATOM 3827 O O . SER B 1 153 ? 17.188 6.211 -16.562 1 97.06 153 SER B O 1
ATOM 3829 N N . ALA B 1 154 ? 15.883 6.598 -18.344 1 96.69 154 ALA B N 1
ATOM 3830 C CA . ALA B 1 154 ? 14.68 6.043 -17.703 1 96.69 154 ALA B CA 1
ATOM 3831 C C . ALA B 1 154 ? 14.906 4.586 -17.297 1 96.69 154 ALA B C 1
ATOM 3833 O O . ALA B 1 154 ? 14.477 4.168 -16.219 1 96.69 154 ALA B O 1
ATOM 3834 N N . THR B 1 155 ? 15.586 3.877 -18.188 1 96.75 155 THR B N 1
ATOM 3835 C CA . THR B 1 155 ? 15.875 2.471 -17.938 1 96.75 155 THR B CA 1
ATOM 3836 C C . THR B 1 155 ? 16.781 2.318 -16.719 1 96.75 155 THR B C 1
ATOM 3838 O O . THR B 1 155 ? 16.609 1.388 -15.922 1 96.75 155 THR B O 1
ATOM 3841 N N . ALA B 1 156 ? 17.688 3.252 -16.562 1 97.44 156 ALA B N 1
ATOM 3842 C CA . ALA B 1 156 ? 18.594 3.211 -15.422 1 97.44 156 ALA B CA 1
ATOM 3843 C C . ALA B 1 156 ? 17.828 3.344 -14.109 1 97.44 156 ALA B C 1
ATOM 3845 O O . ALA B 1 156 ? 18.141 2.664 -13.125 1 97.44 156 ALA B O 1
ATOM 3846 N N . PHE B 1 157 ? 16.812 4.18 -14.07 1 97.25 157 PHE B N 1
ATOM 3847 C CA . PHE B 1 157 ? 15.984 4.32 -12.875 1 97.25 157 PHE B CA 1
ATOM 3848 C C . PHE B 1 157 ? 15.227 3.033 -12.586 1 97.25 157 PHE B C 1
ATOM 3850 O O . PHE B 1 157 ? 14.938 2.725 -11.422 1 97.25 157 PHE B O 1
ATOM 3857 N N . LEU B 1 158 ? 14.938 2.215 -13.578 1 96.88 158 LEU B N 1
ATOM 3858 C CA . LEU B 1 158 ? 14.141 1.001 -13.469 1 96.88 158 LEU B CA 1
ATOM 3859 C C . LEU B 1 158 ? 15.016 -0.196 -13.117 1 96.88 158 LEU B C 1
ATOM 3861 O O . LEU B 1 158 ? 14.516 -1.316 -12.977 1 96.88 158 LEU B O 1
ATOM 3865 N N . SER B 1 159 ? 16.344 -0 -12.898 1 96.25 159 SER B N 1
ATOM 3866 C CA . SER B 1 159 ? 17.234 -1.106 -12.578 1 96.25 159 SER B CA 1
ATOM 3867 C C . SER B 1 159 ? 17 -1.613 -11.156 1 96.25 159 SER B C 1
ATOM 3869 O O . SER B 1 159 ? 17.922 -2.107 -10.508 1 96.25 159 SER B O 1
ATOM 3871 N N . THR B 1 160 ? 15.828 -1.46 -10.68 1 97.25 160 THR B N 1
ATOM 3872 C CA . THR B 1 160 ? 15.398 -1.923 -9.359 1 97.25 160 THR B CA 1
ATOM 3873 C C . THR B 1 160 ? 14.688 -3.27 -9.461 1 97.25 160 THR B C 1
ATOM 3875 O O . THR B 1 160 ? 14.453 -3.932 -8.453 1 97.25 160 THR B O 1
ATOM 3878 N N . HIS B 1 161 ? 14.32 -3.73 -10.625 1 97.94 161 HIS B N 1
ATOM 3879 C CA . HIS B 1 161 ? 13.656 -4.988 -10.953 1 97.94 161 HIS B CA 1
ATOM 3880 C C . HIS B 1 161 ? 13.836 -5.344 -12.422 1 97.94 161 HIS B C 1
ATOM 3882 O O . HIS B 1 161 ? 14.297 -4.516 -13.211 1 97.94 161 HIS B O 1
ATOM 3888 N N . ILE B 1 162 ? 13.539 -6.582 -12.719 1 96.75 162 ILE B N 1
ATOM 3889 C CA . ILE B 1 162 ? 13.484 -7.023 -14.109 1 96.75 162 ILE B CA 1
ATOM 3890 C C . ILE B 1 162 ? 12.07 -7.5 -14.438 1 96.75 162 ILE B C 1
ATOM 3892 O O . ILE B 1 162 ? 11.625 -8.531 -13.93 1 96.75 162 ILE B O 1
ATOM 3896 N N . THR B 1 163 ? 11.391 -6.766 -15.258 1 97.44 163 THR B N 1
ATOM 3897 C CA . THR B 1 163 ? 10.023 -7.113 -15.633 1 97.44 163 THR B CA 1
ATOM 3898 C C . THR B 1 163 ? 10.016 -8.039 -16.844 1 97.44 163 THR B C 1
ATOM 3900 O O . THR B 1 163 ? 10.664 -7.75 -17.859 1 97.44 163 THR B O 1
ATOM 3903 N N . HIS B 1 164 ? 9.289 -9.117 -16.75 1 97.62 164 HIS B N 1
ATOM 3904 C CA . HIS B 1 164 ? 9.094 -10.086 -17.828 1 97.62 164 HIS B CA 1
ATOM 3905 C C . HIS B 1 164 ? 7.629 -10.172 -18.234 1 97.62 164 HIS B C 1
ATOM 3907 O O . HIS B 1 164 ? 6.797 -10.648 -17.453 1 97.62 164 HIS B O 1
ATOM 3913 N N . GLY B 1 165 ? 7.328 -9.688 -19.422 1 98.19 165 GLY B N 1
ATOM 3914 C CA . GLY B 1 165 ? 5.996 -9.883 -19.969 1 98.19 165 GLY B CA 1
ATOM 3915 C C . GLY B 1 165 ? 5.766 -11.289 -20.5 1 98.19 165 GLY B C 1
ATOM 3916 O O . GLY B 1 165 ? 6.512 -11.758 -21.359 1 98.19 165 GLY B O 1
ATOM 3917 N N . LEU B 1 166 ? 4.754 -11.914 -19.969 1 98.81 166 LEU B N 1
ATOM 3918 C CA . LEU B 1 166 ? 4.473 -13.289 -20.375 1 98.81 166 LEU B CA 1
ATOM 3919 C C . LEU B 1 166 ? 3.176 -13.367 -21.172 1 98.81 166 LEU B C 1
ATOM 3921 O O . LEU B 1 166 ? 2.301 -12.508 -21.031 1 98.81 166 LEU B O 1
ATOM 3925 N N . ARG B 1 167 ? 3.111 -14.312 -22.031 1 98.62 167 ARG B N 1
ATOM 3926 C CA . ARG B 1 167 ? 1.892 -14.742 -22.719 1 98.62 167 ARG B CA 1
ATOM 3927 C C . ARG B 1 167 ? 1.506 -16.156 -22.312 1 98.62 167 ARG B C 1
ATOM 3929 O O . ARG B 1 167 ? 2.332 -16.906 -21.766 1 98.62 167 ARG B O 1
ATOM 3936 N N . ALA B 1 168 ? 0.221 -16.469 -22.516 1 98.5 168 ALA B N 1
ATOM 3937 C CA . ALA B 1 168 ? -0.208 -17.828 -22.219 1 98.5 168 ALA B CA 1
ATOM 3938 C C . ALA B 1 168 ? 0.703 -18.844 -22.906 1 98.5 168 ALA B C 1
ATOM 3940 O O . ALA B 1 168 ? 1.039 -18.688 -24.078 1 98.5 168 ALA B O 1
ATOM 3941 N N . GLY B 1 169 ? 1.155 -19.797 -22.172 1 98.38 169 GLY B N 1
ATOM 3942 C CA . GLY B 1 169 ? 2.018 -20.828 -22.719 1 98.38 169 GLY B CA 1
ATOM 3943 C C . GLY B 1 169 ? 3.484 -20.625 -22.391 1 98.38 169 GLY B C 1
ATOM 3944 O O . GLY B 1 169 ? 4.285 -21.547 -22.469 1 98.38 169 GLY B O 1
ATOM 3945 N N . ASP B 1 170 ? 3.889 -19.328 -22.078 1 98.75 170 ASP B N 1
ATOM 3946 C CA . ASP B 1 170 ? 5.277 -19.047 -21.719 1 98.75 170 ASP B CA 1
ATOM 3947 C C . ASP B 1 170 ? 5.66 -19.75 -20.422 1 98.75 170 ASP B C 1
ATOM 3949 O O . ASP B 1 170 ? 4.871 -19.797 -19.469 1 98.75 170 ASP B O 1
ATOM 3953 N N . THR B 1 171 ? 6.836 -20.359 -20.375 1 98.62 171 THR B N 1
ATOM 3954 C CA . THR B 1 171 ? 7.367 -21.016 -19.188 1 98.62 171 THR B CA 1
ATOM 3955 C C . THR B 1 171 ? 8.664 -20.344 -18.719 1 98.62 171 THR B C 1
ATOM 3957 O O . THR B 1 171 ? 9.523 -20.031 -19.547 1 98.62 171 THR B O 1
ATOM 3960 N N . VAL B 1 172 ? 8.758 -20.078 -17.391 1 98.56 172 VAL B N 1
ATOM 3961 C CA . VAL B 1 172 ? 9.953 -19.438 -16.844 1 98.56 172 VAL B CA 1
ATOM 3962 C C . VAL B 1 172 ? 10.422 -20.203 -15.609 1 98.56 172 VAL B C 1
ATOM 3964 O O . VAL B 1 172 ? 9.609 -20.703 -14.828 1 98.56 172 VAL B O 1
ATOM 3967 N N . PRO B 1 173 ? 11.719 -20.312 -15.414 1 97.62 173 PRO B N 1
ATOM 3968 C CA . PRO B 1 173 ? 12.234 -20.984 -14.219 1 97.62 173 PRO B CA 1
ATOM 3969 C C . PRO B 1 173 ? 12.242 -20.094 -12.984 1 97.62 173 PRO B C 1
ATOM 3971 O O . PRO B 1 173 ? 12.367 -18.859 -13.109 1 97.62 173 PRO B O 1
ATOM 3974 N N . LEU B 1 174 ? 12.031 -20.609 -11.852 1 97.94 174 LEU B N 1
ATOM 3975 C CA . LEU B 1 174 ? 12.297 -19.938 -10.586 1 97.94 174 LEU B CA 1
ATOM 3976 C C . LEU B 1 174 ? 13.727 -20.188 -10.125 1 97.94 174 LEU B C 1
ATOM 3978 O O . LEU B 1 174 ? 13.969 -21.047 -9.273 1 97.94 174 LEU B O 1
ATOM 3982 N N . ARG B 1 175 ? 14.617 -19.391 -10.562 1 94.44 175 ARG B N 1
ATOM 3983 C CA . ARG B 1 175 ? 16.047 -19.641 -10.438 1 94.44 175 ARG B CA 1
ATOM 3984 C C . ARG B 1 175 ? 16.516 -19.438 -9 1 94.44 175 ARG B C 1
ATOM 3986 O O . ARG B 1 175 ? 17.562 -19.969 -8.609 1 94.44 175 ARG B O 1
ATOM 3993 N N . ARG B 1 176 ? 15.773 -18.688 -8.258 1 94.06 176 ARG B N 1
ATOM 3994 C CA . ARG B 1 176 ? 16.234 -18.328 -6.922 1 94.06 176 ARG B CA 1
ATOM 3995 C C . ARG B 1 176 ? 15.414 -19.031 -5.848 1 94.06 176 ARG B C 1
ATOM 3997 O O . ARG B 1 176 ? 15.406 -18.625 -4.688 1 94.06 176 ARG B O 1
ATOM 4004 N N . ALA B 1 177 ? 14.688 -20.062 -6.254 1 93.88 177 ALA B N 1
ATOM 4005 C CA . ALA B 1 177 ? 13.969 -20.906 -5.297 1 93.88 177 ALA B CA 1
ATOM 4006 C C . ALA B 1 177 ? 14.922 -21.844 -4.57 1 93.88 177 ALA B C 1
ATOM 4008 O O . ALA B 1 177 ? 15.992 -22.188 -5.086 1 93.88 177 ALA B O 1
ATOM 4009 N N . GLN B 1 178 ? 14.578 -22.234 -3.354 1 88.81 178 GLN B N 1
ATOM 4010 C CA . GLN B 1 178 ? 15.383 -23.172 -2.59 1 88.81 178 GLN B CA 1
ATOM 4011 C C . GLN B 1 178 ? 15.445 -24.531 -3.289 1 88.81 178 GLN B C 1
ATOM 4013 O O . GLN B 1 178 ? 16.516 -25.125 -3.395 1 88.81 178 GLN B O 1
ATOM 4018 N N . ALA B 1 179 ? 14.25 -24.953 -3.744 1 87 179 ALA B N 1
ATOM 4019 C CA . ALA B 1 179 ? 14.195 -26.203 -4.477 1 87 179 ALA B CA 1
ATOM 4020 C C . ALA B 1 179 ? 14.586 -26.016 -5.941 1 87 179 ALA B C 1
ATOM 4022 O O . ALA B 1 179 ? 14.203 -25.016 -6.559 1 87 179 ALA B O 1
ATOM 4023 N N . GLN B 1 180 ? 15.266 -26.922 -6.438 1 89.25 180 GLN B N 1
ATOM 4024 C CA . GLN B 1 180 ? 15.672 -26.875 -7.84 1 89.25 180 GLN B CA 1
ATOM 4025 C C . GLN B 1 180 ? 14.586 -27.469 -8.742 1 89.25 180 GLN B C 1
ATOM 4027 O O . GLN B 1 180 ? 13.75 -28.234 -8.289 1 89.25 180 GLN B O 1
ATOM 4032 N N . GLY B 1 181 ? 14.555 -27.031 -9.945 1 94.25 181 GLY B N 1
ATOM 4033 C CA . GLY B 1 181 ? 13.719 -27.641 -10.961 1 94.25 181 GLY B CA 1
ATOM 4034 C C . GLY B 1 181 ? 12.297 -27.109 -10.961 1 94.25 181 GLY B C 1
ATOM 4035 O O . GLY B 1 181 ? 11.391 -27.734 -11.508 1 94.25 181 GLY B O 1
ATOM 4036 N N . ILE B 1 182 ? 12.133 -25.953 -10.266 1 97.12 182 ILE B N 1
ATOM 4037 C CA . ILE B 1 182 ? 10.797 -25.359 -10.25 1 97.12 182 ILE B CA 1
ATOM 4038 C C . ILE B 1 182 ? 10.656 -24.375 -11.398 1 97.12 182 ILE B C 1
ATOM 4040 O O . ILE B 1 182 ? 11.57 -23.578 -11.656 1 97.12 182 ILE B O 1
ATOM 4044 N N . ALA B 1 183 ? 9.555 -24.469 -12.109 1 98.44 183 ALA B N 1
ATOM 4045 C CA . ALA B 1 183 ? 9.219 -23.531 -13.172 1 98.44 183 ALA B CA 1
ATOM 4046 C C . ALA B 1 183 ? 7.746 -23.141 -13.117 1 98.44 183 ALA B C 1
ATOM 4048 O O . ALA B 1 183 ? 6.953 -23.781 -12.422 1 98.44 183 ALA B O 1
ATOM 4049 N N . ALA B 1 184 ? 7.414 -22.047 -13.734 1 98.81 184 ALA B N 1
ATOM 4050 C CA . ALA B 1 184 ? 6.031 -21.578 -13.836 1 98.81 184 ALA B CA 1
ATOM 4051 C C . ALA B 1 184 ? 5.609 -21.438 -15.297 1 98.81 184 ALA B C 1
ATOM 4053 O O . ALA B 1 184 ? 6.367 -20.922 -16.125 1 98.81 184 ALA B O 1
ATOM 4054 N N . THR B 1 185 ? 4.492 -21.922 -15.617 1 98.81 185 THR B N 1
ATOM 4055 C CA . THR B 1 185 ? 3.896 -21.734 -16.938 1 98.81 185 THR B CA 1
ATOM 4056 C C . THR B 1 185 ? 2.639 -20.875 -16.844 1 98.81 185 THR B C 1
ATOM 4058 O O . THR B 1 185 ? 1.747 -21.156 -16.031 1 98.81 185 THR B O 1
ATOM 4061 N N . ALA B 1 186 ? 2.615 -19.844 -17.672 1 98.81 186 ALA B N 1
ATOM 4062 C CA . ALA B 1 186 ? 1.469 -18.938 -17.672 1 98.81 186 ALA B CA 1
ATOM 4063 C C . ALA B 1 186 ? 0.314 -19.531 -18.484 1 98.81 186 ALA B C 1
ATOM 4065 O O . ALA B 1 186 ? 0.535 -20.234 -19.484 1 98.81 186 ALA B O 1
ATOM 4066 N N . PHE B 1 187 ? -0.901 -19.281 -18.078 1 98.62 187 PHE B N 1
ATOM 4067 C CA . PHE B 1 187 ? -2.09 -19.625 -18.844 1 98.62 187 PHE B CA 1
ATOM 4068 C C . PHE B 1 187 ? -3.119 -18.5 -18.781 1 98.62 187 PHE B C 1
ATOM 4070 O O . PHE B 1 187 ? -3.109 -17.688 -17.844 1 98.62 187 PHE B O 1
ATOM 4077 N N . ALA B 1 188 ? -4 -18.422 -19.75 1 98.19 188 ALA B N 1
ATOM 4078 C CA . ALA B 1 188 ? -4.969 -17.328 -19.859 1 98.19 188 ALA B CA 1
ATOM 4079 C C . ALA B 1 188 ? -6.109 -17.5 -18.859 1 98.19 188 ALA B C 1
ATOM 4081 O O . ALA B 1 188 ? -6.59 -18.625 -18.656 1 98.19 188 ALA B O 1
ATOM 4082 N N . CYS B 1 189 ? -6.496 -16.422 -18.234 1 98.25 189 CYS B N 1
ATOM 4083 C CA . CYS B 1 189 ? -7.684 -16.375 -17.391 1 98.25 189 CYS B CA 1
ATOM 4084 C C . CYS B 1 189 ? -8.75 -15.469 -17.984 1 98.25 189 CYS B C 1
ATOM 4086 O O . CYS B 1 189 ? -8.43 -14.445 -18.609 1 98.25 189 CYS B O 1
ATOM 4088 N N . ASP B 1 190 ? -9.977 -15.828 -17.844 1 97.88 190 ASP B N 1
ATOM 4089 C CA . ASP B 1 190 ? -11.117 -15.07 -18.344 1 97.88 190 ASP B CA 1
ATOM 4090 C C . ASP B 1 190 ? -11.445 -13.906 -17.406 1 97.88 190 ASP B C 1
ATOM 4092 O O . ASP B 1 190 ? -12.086 -14.094 -16.375 1 97.88 190 ASP B O 1
ATOM 4096 N N . HIS B 1 191 ? -11.078 -12.688 -17.719 1 98.19 191 HIS B N 1
ATOM 4097 C CA . HIS B 1 191 ? -11.266 -11.5 -16.891 1 98.19 191 HIS B CA 1
ATOM 4098 C C . HIS B 1 191 ? -11.438 -10.25 -17.75 1 98.19 191 HIS B C 1
ATOM 4100 O O . HIS B 1 191 ? -11.359 -10.328 -18.984 1 98.19 191 HIS B O 1
ATOM 4106 N N . THR B 1 192 ? -11.781 -9.125 -17.172 1 97.38 192 THR B N 1
ATOM 4107 C CA . THR B 1 192 ? -12.148 -7.91 -17.891 1 97.38 192 THR B CA 1
ATOM 4108 C C . THR B 1 192 ? -10.906 -7.223 -18.453 1 97.38 192 THR B C 1
ATOM 4110 O O . THR B 1 192 ? -11.008 -6.41 -19.375 1 97.38 192 THR B O 1
ATOM 4113 N N . VAL B 1 193 ? -9.727 -7.508 -17.969 1 98.06 193 VAL B N 1
ATOM 4114 C CA . VAL B 1 193 ? -8.43 -7.023 -18.438 1 98.06 193 VAL B CA 1
ATOM 4115 C C . VAL B 1 193 ? -7.5 -8.211 -18.703 1 98.06 193 VAL B C 1
ATOM 4117 O O . VAL B 1 193 ? -7.789 -9.336 -18.281 1 98.06 193 VAL B O 1
ATOM 4120 N N . PRO B 1 194 ? -6.375 -7.984 -19.422 1 98.31 194 PRO B N 1
ATOM 4121 C CA . PRO B 1 194 ? -5.434 -9.094 -19.578 1 98.31 194 PRO B CA 1
ATOM 4122 C C . PRO B 1 194 ? -5.047 -9.727 -18.25 1 98.31 194 PRO B C 1
ATOM 4124 O O . PRO B 1 194 ? -4.637 -9.023 -17.312 1 98.31 194 PRO B O 1
ATOM 4127 N N . CYS B 1 195 ? -5.223 -10.992 -18.156 1 98.75 195 CYS B N 1
ATOM 4128 C CA . CYS B 1 195 ? -5.047 -11.711 -16.891 1 98.75 195 CYS B CA 1
ATOM 4129 C C . CYS B 1 195 ? -4.441 -13.086 -17.141 1 98.75 195 CYS B C 1
ATOM 4131 O O . CYS B 1 195 ? -4.859 -13.805 -18.047 1 98.75 195 CYS B O 1
ATOM 4133 N N . LEU B 1 196 ? -3.438 -13.391 -16.375 1 98.81 196 LEU B N 1
ATOM 4134 C CA . LEU B 1 196 ? -2.791 -14.695 -16.438 1 98.81 196 LEU B CA 1
ATOM 4135 C C . LEU B 1 196 ? -2.898 -15.422 -15.102 1 98.81 196 LEU B C 1
ATOM 4137 O O . LEU B 1 196 ? -2.889 -14.781 -14.047 1 98.81 196 LEU B O 1
ATOM 4141 N N . GLY B 1 197 ? -3.057 -16.75 -15.141 1 98.81 197 GLY B N 1
ATOM 4142 C CA . GLY B 1 197 ? -2.705 -17.641 -14.055 1 98.81 197 GLY B CA 1
ATOM 4143 C C . GLY B 1 197 ? -1.357 -18.312 -14.242 1 98.81 197 GLY B C 1
ATOM 4144 O O . GLY B 1 197 ? -0.748 -18.203 -15.312 1 98.81 197 GLY B O 1
ATOM 4145 N N . TYR B 1 198 ? -0.896 -18.953 -13.25 1 98.94 198 TYR B N 1
ATOM 4146 C CA . TYR B 1 198 ? 0.418 -19.578 -13.297 1 98.94 198 TYR B CA 1
ATOM 4147 C C . TYR B 1 198 ? 0.366 -20.984 -12.711 1 98.94 198 TYR B C 1
ATOM 4149 O O . TYR B 1 198 ? -0.167 -21.188 -11.617 1 98.94 198 TYR B O 1
ATOM 4157 N N . VAL B 1 199 ? 0.857 -21.938 -13.453 1 98.75 199 VAL B N 1
ATOM 4158 C CA . VAL B 1 199 ? 1.034 -23.297 -12.953 1 98.75 199 VAL B CA 1
ATOM 4159 C C . VAL B 1 199 ? 2.504 -23.531 -12.617 1 98.75 199 VAL B C 1
ATOM 4161 O O . VAL B 1 199 ? 3.381 -23.344 -13.461 1 98.75 199 VAL B O 1
ATOM 4164 N N . PHE B 1 200 ? 2.727 -23.859 -11.398 1 98.62 200 PHE B N 1
ATOM 4165 C CA . PHE B 1 200 ? 4.078 -24.172 -10.945 1 98.62 200 PHE B CA 1
ATOM 4166 C C . PHE B 1 200 ? 4.328 -25.672 -10.992 1 98.62 200 PHE B C 1
ATOM 4168 O O . PHE B 1 200 ? 3.5 -26.453 -10.531 1 98.62 200 PHE B O 1
ATOM 4175 N N . HIS B 1 201 ? 5.41 -26.094 -11.594 1 97.25 201 HIS B N 1
ATOM 4176 C CA . HIS B 1 201 ? 5.746 -27.5 -11.75 1 97.25 201 HIS B CA 1
ATOM 4177 C C . HIS B 1 201 ? 7.18 -27.781 -11.305 1 97.25 201 HIS B C 1
ATOM 4179 O O . HIS B 1 201 ? 7.996 -26.859 -11.219 1 97.25 201 HIS B O 1
ATOM 4185 N N . LYS B 1 202 ? 7.422 -28.938 -11.023 1 96.38 202 LYS B N 1
ATOM 4186 C CA . LYS B 1 202 ? 8.742 -29.406 -10.609 1 96.38 202 LYS B CA 1
ATOM 4187 C C . LYS B 1 202 ? 9.258 -30.5 -11.531 1 96.38 202 LYS B C 1
ATOM 4189 O O . LYS B 1 202 ? 8.539 -31.453 -11.844 1 96.38 202 LYS B O 1
ATOM 4194 N N . THR B 1 203 ? 10.445 -30.328 -11.969 1 95.88 203 THR B N 1
ATOM 4195 C CA . THR B 1 203 ? 11.125 -31.344 -12.766 1 95.88 203 THR B CA 1
ATOM 4196 C C . THR B 1 203 ? 12.125 -32.125 -11.922 1 95.88 203 THR B C 1
ATOM 4198 O O . THR B 1 203 ? 12.977 -31.516 -11.258 1 95.88 203 THR B O 1
ATOM 4201 N N . THR B 1 204 ? 11.938 -33.375 -11.93 1 93.19 204 THR B N 1
ATOM 4202 C CA . THR B 1 204 ? 12.852 -34.281 -11.234 1 93.19 204 THR B CA 1
ATOM 4203 C C . THR B 1 204 ? 13.406 -35.344 -12.188 1 93.19 204 THR B C 1
ATOM 4205 O O . THR B 1 204 ? 12.898 -35.5 -13.297 1 93.19 204 THR B O 1
ATOM 4208 N N . GLN B 1 205 ? 14.531 -35.906 -11.805 1 91.62 205 GLN B N 1
ATOM 4209 C CA . GLN B 1 205 ? 15.094 -37.031 -12.555 1 91.62 205 GLN B CA 1
ATOM 4210 C C . GLN B 1 205 ? 14.539 -38.375 -12.055 1 91.62 205 GLN B C 1
ATOM 4212 O O . GLN B 1 205 ? 14.641 -38.688 -10.867 1 91.62 205 GLN B O 1
ATOM 4217 N N . ARG B 1 206 ? 13.969 -39.031 -12.969 1 91.44 206 ARG B N 1
ATOM 4218 C CA . ARG B 1 206 ? 13.406 -40.312 -12.602 1 91.44 206 ARG B CA 1
ATOM 4219 C C . ARG B 1 206 ? 14.023 -41.438 -13.43 1 91.44 206 ARG B C 1
ATOM 4221 O O . ARG B 1 206 ? 14.406 -41.25 -14.586 1 91.44 206 ARG B O 1
ATOM 4228 N N . LEU B 1 207 ? 14.133 -42.562 -12.742 1 91.56 207 LEU B N 1
ATOM 4229 C CA . LEU B 1 207 ? 14.656 -43.75 -13.438 1 91.56 207 LEU B CA 1
ATOM 4230 C C . LEU B 1 207 ? 13.805 -44.062 -14.664 1 91.56 207 LEU B C 1
ATOM 4232 O O . LEU B 1 207 ? 12.578 -44.094 -14.586 1 91.56 207 LEU B O 1
ATOM 4236 N N . ARG B 1 208 ? 14.555 -44.281 -15.641 1 92.56 208 ARG B N 1
ATOM 4237 C CA . ARG B 1 208 ? 13.852 -44.688 -16.859 1 92.56 208 ARG B CA 1
ATOM 4238 C C . ARG B 1 208 ? 13.148 -46.031 -16.672 1 92.56 208 ARG B C 1
ATOM 4240 O O . ARG B 1 208 ? 13.68 -46.938 -16.031 1 92.56 208 ARG B O 1
ATOM 4247 N N . PRO B 1 209 ? 11.977 -46.094 -17.312 1 89.75 209 PRO B N 1
ATOM 4248 C CA . PRO B 1 209 ? 11.195 -47.312 -17.141 1 89.75 209 PRO B CA 1
ATOM 4249 C C . PRO B 1 209 ? 11.938 -48.562 -17.594 1 89.75 209 PRO B C 1
ATOM 4251 O O . PRO B 1 209 ? 11.773 -49.625 -17 1 89.75 209 PRO B O 1
ATOM 4254 N N . GLU B 1 210 ? 12.82 -48.438 -18.562 1 90.38 210 GLU B N 1
ATOM 4255 C CA . GLU B 1 210 ? 13.523 -49.594 -19.125 1 90.38 210 GLU B CA 1
ATOM 4256 C C . GLU B 1 210 ? 14.5 -50.188 -18.109 1 90.38 210 GLU B C 1
ATOM 4258 O O . GLU B 1 210 ? 14.898 -51.344 -18.234 1 90.38 210 GLU B O 1
ATOM 4263 N N . PHE B 1 211 ? 14.742 -49.344 -17.141 1 91.38 211 PHE B N 1
ATOM 4264 C CA . PHE B 1 211 ? 15.719 -49.812 -16.172 1 91.38 211 PHE B CA 1
ATOM 4265 C C . PHE B 1 211 ? 15.047 -50.125 -14.836 1 91.38 211 PHE B C 1
ATOM 4267 O O . PHE B 1 211 ? 15.719 -50.5 -13.867 1 91.38 211 PHE B O 1
ATOM 4274 N N . ALA B 1 212 ? 13.719 -49.906 -14.695 1 87.56 212 ALA B N 1
ATOM 4275 C CA . ALA B 1 212 ? 12.984 -49.969 -13.438 1 87.56 212 ALA B CA 1
ATOM 4276 C C . ALA B 1 212 ? 13.078 -51.344 -12.789 1 87.56 212 ALA B C 1
ATOM 4278 O O . ALA B 1 212 ? 13.023 -51.469 -11.562 1 87.56 212 ALA B O 1
ATOM 4279 N N . SER B 1 213 ? 13.344 -52.344 -13.633 1 90.06 213 SER B N 1
ATOM 4280 C CA . SER B 1 213 ? 13.336 -53.719 -13.125 1 90.06 213 SER B CA 1
ATOM 4281 C C . SER B 1 213 ? 14.75 -54.188 -12.773 1 90.06 213 SER B C 1
ATOM 4283 O O . SER B 1 213 ? 14.922 -55.25 -12.172 1 90.06 213 SER B O 1
ATOM 4285 N N . LEU B 1 214 ? 15.641 -53.344 -13.07 1 90.06 214 LEU B N 1
ATOM 4286 C CA . LEU B 1 214 ? 17.016 -53.781 -12.867 1 90.06 214 LEU B CA 1
ATOM 4287 C C . LEU B 1 214 ? 17.422 -53.625 -11.406 1 90.06 214 LEU B C 1
ATOM 4289 O O . LEU B 1 214 ? 17.047 -52.656 -10.758 1 90.06 214 LEU B O 1
ATOM 4293 N N . PRO B 1 215 ? 18.156 -54.656 -10.906 1 90.69 215 PRO B N 1
ATOM 4294 C CA . PRO B 1 215 ? 18.625 -54.562 -9.523 1 90.69 215 PRO B CA 1
ATOM 4295 C C . PRO B 1 215 ? 19.688 -53.469 -9.352 1 90.69 215 PRO B C 1
ATOM 4297 O O . PRO B 1 215 ? 20.312 -53.031 -10.328 1 90.69 215 PRO B O 1
ATOM 4300 N N . GLY B 1 216 ? 19.938 -52.969 -8.188 1 88.81 216 GLY B N 1
ATOM 4301 C CA . GLY B 1 216 ? 20.828 -51.906 -7.785 1 88.81 216 GLY B CA 1
ATOM 4302 C C . GLY B 1 216 ? 22.219 -52.031 -8.375 1 88.81 216 GLY B C 1
ATOM 4303 O O . GLY B 1 216 ? 22.703 -51.125 -9.055 1 88.81 216 GLY B O 1
ATOM 4304 N N . PRO B 1 217 ? 22.812 -53.156 -8.125 1 90.75 217 PRO B N 1
ATOM 4305 C CA . PRO B 1 217 ? 24.188 -53.344 -8.633 1 90.75 217 PRO B CA 1
ATOM 4306 C C . PRO B 1 217 ? 24.266 -53.188 -10.156 1 90.75 217 PRO B C 1
ATOM 4308 O O . PRO B 1 217 ? 25.25 -52.656 -10.672 1 90.75 217 PRO B O 1
ATOM 4311 N N . GLU B 1 218 ? 23.234 -53.656 -10.805 1 91.75 218 GLU B N 1
ATOM 4312 C CA . GLU B 1 218 ? 23.203 -53.531 -12.258 1 91.75 218 GLU B CA 1
ATOM 4313 C C . GLU B 1 218 ? 23.031 -52.062 -12.68 1 91.75 218 GLU B C 1
ATOM 4315 O O . GLU B 1 218 ? 23.641 -51.625 -13.656 1 91.75 218 GLU B O 1
ATOM 4320 N N . LEU B 1 219 ? 22.156 -51.406 -11.961 1 91.5 219 LEU B N 1
ATOM 4321 C CA . LEU B 1 219 ? 21.953 -50 -12.234 1 91.5 219 LEU B CA 1
ATOM 4322 C C . LEU B 1 219 ? 23.25 -49.219 -12.047 1 91.5 219 LEU B C 1
ATOM 4324 O O . LEU B 1 219 ? 23.562 -48.312 -12.844 1 91.5 219 LEU B O 1
ATOM 4328 N N . GLN B 1 220 ? 24 -49.562 -11.07 1 91.5 220 GLN B N 1
ATOM 4329 C CA . GLN B 1 220 ? 25.281 -48.938 -10.797 1 91.5 220 GLN B CA 1
ATOM 4330 C C . GLN B 1 220 ? 26.281 -49.188 -11.922 1 91.5 220 GLN B C 1
ATOM 4332 O O . GLN B 1 220 ? 27.031 -48.281 -12.297 1 91.5 220 GLN B O 1
ATOM 4337 N N . ALA B 1 221 ? 26.266 -50.375 -12.352 1 90.69 221 ALA B N 1
ATOM 4338 C CA . ALA B 1 221 ? 27.141 -50.719 -13.453 1 90.69 221 ALA B CA 1
ATOM 4339 C C . ALA B 1 221 ? 26.828 -49.938 -14.703 1 90.69 221 ALA B C 1
ATOM 4341 O O . ALA B 1 221 ? 27.719 -49.469 -15.398 1 90.69 221 ALA B O 1
ATOM 4342 N N . LEU B 1 222 ? 25.578 -49.844 -14.93 1 91.56 222 LEU B N 1
ATOM 4343 C CA . LEU B 1 222 ? 25.141 -49.094 -16.094 1 91.56 222 LEU B CA 1
ATOM 4344 C C . LEU B 1 222 ? 25.516 -47.625 -15.977 1 91.56 222 LEU B C 1
ATOM 4346 O O . LEU B 1 222 ? 25.938 -47 -16.953 1 91.56 222 LEU B O 1
ATOM 4350 N N . ARG B 1 223 ? 25.297 -47.062 -14.75 1 90.19 223 ARG B N 1
ATOM 4351 C CA . ARG B 1 223 ? 25.672 -45.688 -14.484 1 90.19 223 ARG B CA 1
ATOM 4352 C C . ARG B 1 223 ? 27.172 -45.469 -14.719 1 90.19 223 ARG B C 1
ATOM 4354 O O . ARG B 1 223 ? 27.562 -44.469 -15.32 1 90.19 223 ARG B O 1
ATOM 4361 N N . ARG B 1 224 ? 28 -46.406 -14.383 1 91.19 224 ARG B N 1
ATOM 4362 C CA . ARG B 1 224 ? 29.438 -46.312 -14.555 1 91.19 224 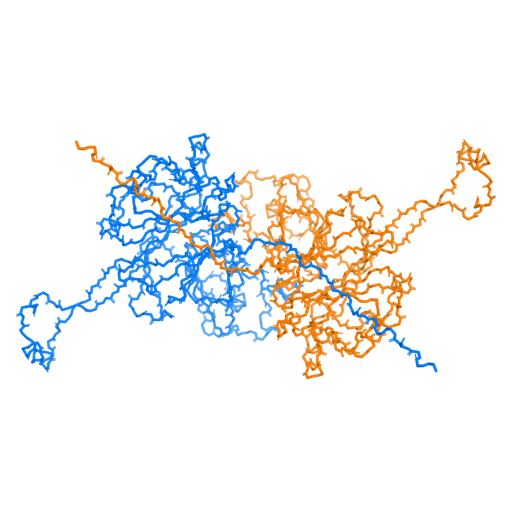ARG B CA 1
ATOM 4363 C C . ARG B 1 224 ? 29.828 -46.375 -16.031 1 91.19 224 ARG B C 1
ATOM 4365 O O . ARG B 1 224 ? 30.828 -45.812 -16.438 1 91.19 224 ARG B O 1
ATOM 4372 N N . ALA B 1 225 ? 28.984 -47.031 -16.734 1 92.38 225 ALA B N 1
ATOM 4373 C CA . ALA B 1 225 ? 29.25 -47.188 -18.156 1 92.38 225 ALA B CA 1
ATOM 4374 C C . ALA B 1 225 ? 28.797 -45.969 -18.938 1 92.38 225 ALA B C 1
ATOM 4376 O O . ALA B 1 225 ? 28.969 -45.875 -20.156 1 92.38 225 ALA B O 1
ATOM 4377 N N . GLY B 1 226 ? 28.125 -45.031 -18.234 1 90.38 226 GLY B N 1
ATOM 4378 C CA . GLY B 1 226 ? 27.766 -43.75 -18.875 1 90.38 226 GLY B CA 1
ATOM 4379 C C . GLY B 1 226 ? 26.359 -43.75 -19.406 1 90.38 226 GLY B C 1
ATOM 4380 O O . GLY B 1 226 ? 25.969 -42.844 -20.156 1 90.38 226 GLY B O 1
ATOM 4381 N N . THR B 1 227 ? 25.625 -44.844 -19.062 1 89.88 227 THR B N 1
ATOM 4382 C CA . THR B 1 227 ? 24.25 -44.906 -19.531 1 89.88 227 THR B CA 1
ATOM 4383 C C . THR B 1 227 ? 23.359 -43.938 -18.75 1 89.88 227 THR B C 1
ATOM 4385 O O . THR B 1 227 ? 23.438 -43.875 -17.531 1 89.88 227 THR B O 1
ATOM 4388 N N . ALA B 1 228 ? 22.562 -43.156 -19.5 1 89.75 228 ALA B N 1
ATOM 4389 C CA . ALA B 1 228 ? 21.594 -42.25 -18.859 1 89.75 228 ALA B CA 1
ATOM 4390 C C . ALA B 1 228 ? 20.438 -43.031 -18.25 1 89.75 228 ALA B C 1
ATOM 4392 O O . ALA B 1 228 ? 19.484 -43.375 -18.953 1 89.75 228 ALA B O 1
ATOM 4393 N N . LEU B 1 229 ? 20.516 -43.25 -16.922 1 91 229 LEU B N 1
ATOM 4394 C CA . LEU B 1 229 ? 19.531 -44.094 -16.234 1 91 229 LEU B CA 1
ATOM 4395 C C . LEU B 1 229 ? 18.266 -43.312 -15.93 1 91 229 LEU B C 1
ATOM 4397 O O . LEU B 1 229 ? 17.188 -43.906 -15.773 1 91 229 LEU B O 1
ATOM 4401 N N . THR B 1 230 ? 18.422 -42 -15.875 1 91.56 230 THR B N 1
ATOM 4402 C CA . THR B 1 230 ? 17.281 -41.219 -15.461 1 91.56 230 THR B CA 1
ATOM 4403 C C . THR B 1 230 ? 16.828 -40.281 -16.594 1 91.56 230 THR B C 1
ATOM 4405 O O . THR B 1 230 ? 17.578 -40.031 -17.547 1 91.56 230 THR B O 1
ATOM 4408 N N . ALA B 1 231 ? 15.539 -40 -16.609 1 92.69 231 ALA B N 1
ATOM 4409 C CA . ALA B 1 231 ? 14.945 -39 -17.516 1 92.69 231 ALA B CA 1
ATOM 4410 C C . ALA B 1 231 ? 14.188 -37.938 -16.734 1 92.69 231 ALA B C 1
ATOM 4412 O O . ALA B 1 231 ? 13.68 -38.219 -15.641 1 92.69 231 ALA B O 1
ATOM 4413 N N . PRO B 1 232 ? 14.156 -36.75 -17.297 1 93.06 232 PRO B N 1
ATOM 4414 C CA . PRO B 1 232 ? 13.398 -35.688 -16.625 1 93.06 232 PRO B CA 1
ATOM 4415 C C . PRO B 1 232 ? 11.898 -35.969 -16.594 1 93.06 232 PRO B C 1
ATOM 4417 O O . PRO B 1 232 ? 11.336 -36.438 -17.578 1 93.06 232 PRO B O 1
ATOM 4420 N N . PHE B 1 233 ? 11.359 -35.812 -15.398 1 93.81 233 PHE B N 1
ATOM 4421 C CA . PHE B 1 233 ? 9.914 -35.906 -15.211 1 93.81 233 PHE B CA 1
ATOM 4422 C C . PHE B 1 233 ? 9.367 -34.625 -14.609 1 93.81 233 PHE B C 1
ATOM 4424 O O . PHE B 1 233 ? 9.797 -34.188 -13.539 1 93.81 233 PHE B O 1
ATOM 4431 N N . THR B 1 234 ? 8.406 -34 -15.336 1 95.25 234 THR B N 1
ATOM 4432 C CA . THR B 1 234 ? 7.812 -32.75 -14.875 1 95.25 234 THR B CA 1
ATOM 4433 C C . THR B 1 234 ? 6.391 -32.969 -14.375 1 95.25 234 THR B C 1
ATOM 4435 O O . THR B 1 234 ? 5.551 -33.531 -15.094 1 95.25 234 THR B O 1
ATOM 4438 N N . ALA B 1 235 ? 6.113 -32.656 -13.18 1 95.25 235 ALA B N 1
ATOM 4439 C CA . ALA B 1 235 ? 4.789 -32.781 -12.578 1 95.25 235 ALA B CA 1
ATOM 4440 C C . ALA B 1 235 ? 4.273 -31.438 -12.086 1 95.25 235 ALA B C 1
ATOM 4442 O O . ALA B 1 235 ? 5.031 -30.641 -11.531 1 95.25 235 ALA B O 1
ATOM 4443 N N . PRO B 1 236 ? 3.01 -31.188 -12.336 1 97 236 PRO B N 1
ATOM 4444 C CA . PRO B 1 236 ? 2.451 -29.953 -11.758 1 97 236 PRO B CA 1
ATOM 4445 C C . PRO B 1 236 ? 2.367 -30 -10.234 1 97 236 PRO B C 1
ATOM 4447 O O . PRO B 1 236 ? 2.094 -31.062 -9.664 1 97 236 PRO B O 1
ATOM 4450 N N . VAL B 1 237 ? 2.633 -28.891 -9.578 1 97.44 237 VAL B N 1
ATOM 4451 C CA . VAL B 1 237 ? 2.621 -28.812 -8.125 1 97.44 237 VAL B CA 1
ATOM 4452 C C . VAL B 1 237 ? 1.403 -28.016 -7.66 1 97.44 237 VAL B C 1
ATOM 4454 O O . VAL B 1 237 ? 0.588 -28.516 -6.883 1 97.44 237 VAL B O 1
ATOM 4457 N N . PHE B 1 238 ? 1.244 -26.766 -8.125 1 98.62 238 PHE B N 1
ATOM 4458 C CA . PHE B 1 238 ? 0.057 -25.984 -7.812 1 98.62 238 PHE B CA 1
ATOM 4459 C C . PHE B 1 238 ? -0.175 -24.906 -8.867 1 98.62 238 PHE B C 1
ATOM 4461 O O . PHE B 1 238 ? 0.737 -24.562 -9.625 1 98.62 238 PHE B O 1
ATOM 4468 N N . ALA B 1 239 ? -1.387 -24.453 -8.961 1 98.88 239 ALA B N 1
ATOM 4469 C CA . ALA B 1 239 ? -1.78 -23.375 -9.859 1 98.88 239 ALA B CA 1
ATOM 4470 C C . ALA B 1 239 ? -2.359 -22.188 -9.078 1 98.88 239 ALA B C 1
ATOM 4472 O O . ALA B 1 239 ? -3.012 -22.391 -8.047 1 98.88 239 ALA B O 1
ATOM 4473 N N . PHE B 1 240 ? -2.105 -21.016 -9.586 1 98.88 240 PHE B N 1
ATOM 4474 C CA . PHE B 1 240 ? -2.65 -19.781 -9.039 1 98.88 240 PHE B CA 1
ATOM 4475 C C . PHE B 1 240 ? -3.377 -18.984 -10.125 1 98.88 240 PHE B C 1
ATOM 4477 O O . PHE B 1 240 ? -2.771 -18.578 -11.117 1 98.88 240 PHE B O 1
ATOM 4484 N N . LEU B 1 241 ? -4.652 -18.703 -10.109 1 97.44 241 LEU B N 1
ATOM 4485 C CA . LEU B 1 241 ? -5.438 -18.062 -11.164 1 97.44 241 LEU B CA 1
ATOM 4486 C C . LEU B 1 241 ? -5.719 -16.609 -10.828 1 97.44 241 LEU B C 1
ATOM 4488 O O . LEU B 1 241 ? -5.941 -15.789 -11.727 1 97.44 241 LEU B O 1
ATOM 4492 N N . GLY B 1 242 ? -5.582 -16.031 -9.805 1 90.81 242 GLY B N 1
ATOM 4493 C CA . GLY B 1 242 ? -6.074 -14.695 -9.508 1 90.81 242 GLY B CA 1
ATOM 4494 C C . GLY B 1 242 ? -7.551 -14.523 -9.82 1 90.81 242 GLY B C 1
ATOM 4495 O O . GLY B 1 242 ? -8.367 -15.398 -9.492 1 90.81 242 GLY B O 1
ATOM 4496 N N . ASP B 1 243 ? -7.957 -13.336 -10.555 1 98 243 ASP B N 1
ATOM 4497 C CA . ASP B 1 243 ? -9.352 -13.047 -10.883 1 98 243 ASP B CA 1
ATOM 4498 C C . ASP B 1 243 ? -9.75 -13.711 -12.203 1 98 243 ASP B C 1
ATOM 4500 O O . ASP B 1 243 ? -9.062 -13.562 -13.211 1 98 243 ASP B O 1
ATOM 4504 N N . THR B 1 244 ? -10.82 -14.422 -12.203 1 98.5 244 THR B N 1
ATOM 4505 C CA . THR B 1 244 ? -11.305 -15.109 -13.391 1 98.5 244 THR B CA 1
ATOM 4506 C C . THR B 1 244 ? -12.703 -15.664 -13.164 1 98.5 244 THR B C 1
ATOM 4508 O O . THR B 1 244 ? -13.266 -15.531 -12.078 1 98.5 244 THR B O 1
ATOM 4511 N N . THR B 1 245 ? -13.281 -16.234 -14.203 1 98.12 245 THR B N 1
ATOM 4512 C CA . THR B 1 245 ? -14.531 -16.969 -14.078 1 98.12 245 THR B CA 1
ATOM 4513 C C . THR B 1 245 ? -14.266 -18.469 -13.922 1 98.12 245 THR B C 1
ATOM 4515 O O . THR B 1 245 ? -13.133 -18.922 -14.102 1 98.12 245 THR B O 1
ATOM 4518 N N . ALA B 1 246 ? -15.305 -19.203 -13.57 1 97.56 246 ALA B N 1
ATOM 4519 C CA . ALA B 1 246 ? -15.18 -20.656 -13.422 1 97.56 246 ALA B CA 1
ATOM 4520 C C . ALA B 1 246 ? -14.875 -21.312 -14.758 1 97.56 246 ALA B C 1
ATOM 4522 O O . ALA B 1 246 ? -14.453 -22.469 -14.805 1 97.56 246 ALA B O 1
ATOM 4523 N N . ARG B 1 247 ? -15.086 -20.562 -15.836 1 97.19 247 ARG B N 1
ATOM 4524 C CA . ARG B 1 247 ? -14.875 -21.109 -17.172 1 97.19 247 ARG B CA 1
ATOM 4525 C C . ARG B 1 247 ? -13.43 -21.547 -17.359 1 97.19 247 ARG B C 1
ATOM 4527 O O . ARG B 1 247 ? -13.156 -22.531 -18.062 1 97.19 247 ARG B O 1
ATOM 4534 N N . THR B 1 248 ? -12.523 -20.844 -16.781 1 98.06 248 THR B N 1
ATOM 4535 C CA . THR B 1 248 ? -11.102 -21.156 -16.922 1 98.06 248 THR B CA 1
ATOM 4536 C C . THR B 1 248 ? -10.82 -22.578 -16.422 1 98.06 248 THR B C 1
ATOM 4538 O O . THR B 1 248 ? -10.148 -23.344 -17.109 1 98.06 248 THR B O 1
ATOM 4541 N N . LEU B 1 249 ? -11.383 -22.953 -15.32 1 98.44 249 LEU B N 1
ATOM 4542 C CA . LEU B 1 249 ? -11.18 -24.281 -14.766 1 98.44 249 LEU B CA 1
ATOM 4543 C C . LEU B 1 249 ? -12.102 -25.297 -15.438 1 98.44 249 LEU B C 1
ATOM 4545 O O . LEU B 1 249 ? -11.734 -26.469 -15.617 1 98.44 249 LEU B O 1
ATOM 4549 N N . ALA B 1 250 ? -13.273 -24.844 -15.812 1 97.94 250 ALA B N 1
ATOM 4550 C CA . ALA B 1 250 ? -14.234 -25.719 -16.469 1 97.94 250 ALA B CA 1
ATOM 4551 C C . ALA B 1 250 ? -13.719 -26.203 -17.812 1 97.94 250 ALA B C 1
ATOM 4553 O O . ALA B 1 250 ? -14.148 -27.234 -18.328 1 97.94 250 ALA B O 1
ATOM 4554 N N . ALA B 1 251 ? -12.805 -25.422 -18.359 1 97.94 251 ALA B N 1
ATOM 4555 C CA . ALA B 1 251 ? -12.188 -25.812 -19.625 1 97.94 251 ALA B CA 1
ATOM 4556 C C . ALA B 1 251 ? -11.234 -26.984 -19.438 1 97.94 251 ALA B C 1
ATOM 4558 O O . ALA B 1 251 ? -10.719 -27.547 -20.406 1 97.94 251 ALA B O 1
ATOM 4559 N N . GLU B 1 252 ? -10.969 -27.391 -18.266 1 97.69 252 GLU B N 1
ATOM 4560 C CA . GLU B 1 252 ? -10.172 -28.562 -17.906 1 97.69 252 GLU B CA 1
ATOM 4561 C C . GLU B 1 252 ? -8.781 -28.5 -18.516 1 97.69 252 GLU B C 1
ATOM 4563 O O . GLU B 1 252 ? -8.375 -29.406 -19.266 1 97.69 252 GLU B O 1
ATOM 4568 N N . PRO B 1 253 ? -8.062 -27.438 -18.219 1 97.5 253 PRO B N 1
ATOM 4569 C CA . PRO B 1 253 ? -6.691 -27.359 -18.719 1 97.5 253 PRO B CA 1
ATOM 4570 C C . PRO B 1 253 ? -5.883 -28.625 -18.422 1 97.5 253 PRO B C 1
ATOM 4572 O O . PRO B 1 253 ? -6.215 -29.375 -17.516 1 97.5 253 PRO B O 1
ATOM 4575 N N . GLU B 1 254 ? -4.832 -28.891 -19.141 1 96.75 254 GLU B N 1
ATOM 4576 C CA . GLU B 1 254 ? -4.055 -30.125 -19.094 1 96.75 254 GLU B CA 1
ATOM 4577 C C . GLU B 1 254 ? -3.557 -30.391 -17.672 1 96.75 254 GLU B C 1
ATOM 4579 O O . GLU B 1 254 ? -3.604 -31.531 -17.203 1 96.75 254 GLU B O 1
ATOM 4584 N N . TRP B 1 255 ? -3.09 -29.359 -17.031 1 96.75 255 TRP B N 1
ATOM 4585 C CA . TRP B 1 255 ? -2.549 -29.547 -15.688 1 96.75 255 TRP B CA 1
ATOM 4586 C C . TRP B 1 255 ? -3.639 -30 -14.719 1 96.75 255 TRP B C 1
ATOM 4588 O O . TRP B 1 255 ? -3.361 -30.703 -13.75 1 96.75 255 TRP B O 1
ATOM 4598 N N . LEU B 1 256 ? -4.848 -29.547 -14.891 1 97.38 256 LEU B N 1
ATOM 4599 C CA . LEU B 1 256 ? -5.957 -30.016 -14.062 1 97.38 256 LEU B CA 1
ATOM 4600 C C . LEU B 1 256 ? -6.316 -31.453 -14.406 1 97.38 256 LEU B C 1
ATOM 4602 O O . LEU B 1 256 ? -6.57 -32.281 -13.516 1 97.38 256 LEU B O 1
ATOM 4606 N N . ARG B 1 257 ? -6.273 -31.828 -15.672 1 96.81 257 ARG B N 1
ATOM 4607 C CA . ARG B 1 257 ? -6.531 -33.188 -16.109 1 96.81 257 ARG B CA 1
ATOM 4608 C C . ARG B 1 257 ? -5.484 -34.156 -15.555 1 96.81 257 ARG B C 1
ATOM 4610 O O . ARG B 1 257 ? -5.777 -35.312 -15.312 1 96.81 257 ARG B O 1
ATOM 4617 N N . ARG B 1 258 ? -4.375 -33.594 -15.344 1 94.94 258 ARG B N 1
ATOM 4618 C CA . ARG B 1 258 ? -3.293 -34.406 -14.773 1 94.94 258 ARG B CA 1
ATOM 4619 C C . ARG B 1 258 ? -3.385 -34.438 -13.258 1 94.94 258 ARG B C 1
ATOM 4621 O O . ARG B 1 258 ? -2.459 -34.906 -12.586 1 94.94 258 ARG B O 1
ATOM 4628 N N . GLU B 1 259 ? -4.387 -33.875 -12.703 1 95 259 GLU B N 1
ATOM 4629 C CA . GLU B 1 259 ? -4.73 -33.938 -11.289 1 95 259 GLU B CA 1
ATOM 4630 C C . GLU B 1 259 ? -3.697 -33.188 -10.445 1 95 259 GLU B C 1
ATOM 4632 O O . GLU B 1 259 ? -3.17 -33.75 -9.477 1 95 259 GLU B O 1
ATOM 4637 N N . ILE B 1 260 ? -3.459 -32 -10.789 1 97.88 260 ILE B N 1
ATOM 4638 C CA . ILE B 1 260 ? -2.584 -31.141 -10.016 1 97.88 260 ILE B CA 1
ATOM 4639 C C . ILE B 1 260 ? -2.996 -31.172 -8.547 1 97.88 260 ILE B C 1
ATOM 4641 O O . ILE B 1 260 ? -4.188 -31.203 -8.227 1 97.88 260 ILE B O 1
ATOM 4645 N N . PRO B 1 261 ? -2.068 -31.219 -7.625 1 98.25 261 PRO B N 1
ATOM 4646 C CA . PRO B 1 261 ? -2.391 -31.375 -6.203 1 98.25 261 PRO B CA 1
ATOM 4647 C C . PRO B 1 261 ? -3.188 -30.203 -5.645 1 98.25 261 PRO B C 1
ATOM 4649 O O . PRO B 1 261 ? -4.121 -30.406 -4.867 1 98.25 261 PRO B O 1
ATOM 4652 N N . VAL B 1 262 ? -2.826 -28.938 -6.016 1 98.69 262 VAL B N 1
ATOM 4653 C CA . VAL B 1 262 ? -3.434 -27.781 -5.387 1 98.69 262 VAL B CA 1
ATOM 4654 C C . VAL B 1 262 ? -3.768 -26.734 -6.449 1 98.69 262 VAL B C 1
ATOM 4656 O O . VAL B 1 262 ? -2.969 -26.484 -7.355 1 98.69 262 VAL B O 1
ATOM 4659 N N . VAL B 1 263 ? -4.91 -26.188 -6.367 1 98.81 263 VAL B N 1
ATOM 4660 C CA . VAL B 1 263 ? -5.34 -25.047 -7.18 1 98.81 263 VAL B CA 1
ATOM 4661 C C . VAL B 1 263 ? -5.816 -23.922 -6.273 1 98.81 263 VAL B C 1
ATOM 4663 O O . VAL B 1 263 ? -6.734 -24.109 -5.473 1 98.81 263 VAL B O 1
ATOM 4666 N N . VAL B 1 264 ? -5.18 -22.75 -6.332 1 98.88 264 VAL B N 1
ATOM 4667 C CA . VAL B 1 264 ? -5.652 -21.547 -5.66 1 98.88 264 VAL B CA 1
ATOM 4668 C C . VAL B 1 264 ? -6.5 -20.703 -6.621 1 98.88 264 VAL B C 1
ATOM 4670 O O . VAL B 1 264 ? -6.012 -20.266 -7.664 1 98.88 264 VAL B O 1
ATOM 4673 N N . THR B 1 265 ? -7.723 -20.484 -6.297 1 98.69 265 THR B N 1
ATOM 4674 C CA . THR B 1 265 ? -8.625 -19.812 -7.215 1 98.69 265 THR B CA 1
ATOM 4675 C C . THR B 1 265 ? -9.57 -18.891 -6.449 1 98.69 265 THR B C 1
ATOM 4677 O O . THR B 1 265 ? -9.758 -19.031 -5.238 1 98.69 265 THR B O 1
ATOM 4680 N N . GLU B 1 266 ? -10.156 -17.953 -7.156 1 98.56 266 GLU B N 1
ATOM 4681 C CA . GLU B 1 266 ? -11.117 -17.047 -6.52 1 98.56 266 GLU B CA 1
ATOM 4682 C C . GLU B 1 266 ? -12.492 -17.703 -6.402 1 98.56 266 GLU B C 1
ATOM 4684 O O . GLU B 1 266 ? -12.797 -18.656 -7.129 1 98.56 266 GLU B O 1
ATOM 4689 N N . CYS B 1 267 ? -13.219 -17.297 -5.465 1 98.06 267 CYS B N 1
ATOM 4690 C CA . CYS B 1 267 ? -14.641 -17.547 -5.258 1 98.06 267 CYS B CA 1
ATOM 4691 C C . CYS B 1 267 ? -15.344 -16.281 -4.766 1 98.06 267 CYS B C 1
ATOM 4693 O O . CYS B 1 267 ? -15.844 -16.25 -3.641 1 98.06 267 CYS B O 1
ATOM 4695 N N . SER B 1 268 ? -15.469 -15.328 -5.582 1 98.38 268 SER B N 1
ATOM 4696 C CA . SER B 1 268 ? -15.828 -13.961 -5.215 1 98.38 268 SER B CA 1
ATOM 4697 C C . SER B 1 268 ? -17.281 -13.875 -4.742 1 98.38 268 SER B C 1
ATOM 4699 O O . SER B 1 268 ? -17.578 -13.188 -3.764 1 98.38 268 SER B O 1
ATOM 4701 N N . PHE B 1 269 ? -18.141 -14.672 -5.441 1 98.69 269 PHE B N 1
ATOM 4702 C CA . PHE B 1 269 ? -19.547 -14.508 -5.137 1 98.69 269 PHE B CA 1
ATOM 4703 C C . PHE B 1 269 ? -20.172 -15.828 -4.688 1 98.69 269 PHE B C 1
ATOM 4705 O O . PHE B 1 269 ? -19.969 -16.859 -5.332 1 98.69 269 PHE B O 1
ATOM 4712 N N . LEU B 1 270 ? -20.953 -15.789 -3.619 1 98.19 270 LEU B N 1
ATOM 4713 C CA . LEU B 1 270 ? -21.469 -17 -2.984 1 98.19 270 LEU B CA 1
ATOM 4714 C C . LEU B 1 270 ? -22.953 -17.188 -3.293 1 98.19 270 LEU B C 1
ATOM 4716 O O . LEU B 1 270 ? -23.422 -18.312 -3.475 1 98.19 270 LEU B O 1
ATOM 4720 N N . TYR B 1 271 ? -23.656 -16.094 -3.449 1 97.62 271 TYR B N 1
ATOM 4721 C CA . TYR B 1 271 ? -25.109 -16.188 -3.441 1 97.62 271 TYR B CA 1
ATOM 4722 C C . TYR B 1 271 ? -25.672 -15.914 -4.828 1 97.62 271 TYR B C 1
ATOM 4724 O O . TYR B 1 271 ? -25.125 -15.125 -5.598 1 97.62 271 TYR B O 1
ATOM 4732 N N . ALA B 1 272 ? -26.844 -16.453 -5.082 1 97.44 272 ALA B N 1
ATOM 4733 C CA . ALA B 1 272 ? -27.5 -16.391 -6.387 1 97.44 272 ALA B CA 1
ATOM 4734 C C . ALA B 1 272 ? -27.797 -14.938 -6.773 1 97.44 272 ALA B C 1
ATOM 4736 O O . ALA B 1 272 ? -27.734 -14.578 -7.953 1 97.44 272 ALA B O 1
ATOM 4737 N N . GLU B 1 273 ? -28.109 -14.109 -5.82 1 97.5 273 GLU B N 1
ATOM 4738 C CA . GLU B 1 273 ? -28.469 -12.719 -6.09 1 97.5 273 GLU B CA 1
ATOM 4739 C C . GLU B 1 273 ? -27.281 -11.953 -6.676 1 97.5 273 GLU B C 1
ATOM 4741 O O . GLU B 1 273 ? -27.469 -10.898 -7.289 1 97.5 273 GLU B O 1
ATOM 4746 N N . HIS B 1 274 ? -26.047 -12.508 -6.547 1 97.44 274 HIS B N 1
ATOM 4747 C CA . HIS B 1 274 ? -24.859 -11.797 -7.016 1 97.44 274 HIS B CA 1
ATOM 4748 C C . HIS B 1 274 ? -24.375 -12.367 -8.344 1 97.44 274 HIS B C 1
ATOM 4750 O O . HIS B 1 274 ? -23.328 -11.938 -8.859 1 97.44 274 HIS B O 1
ATOM 4756 N N . GLU B 1 275 ? -25.078 -13.305 -8.906 1 97.06 275 GLU B N 1
ATOM 4757 C CA . GLU B 1 275 ? -24.688 -13.953 -10.156 1 97.06 275 GLU B CA 1
ATOM 4758 C C . GLU B 1 275 ? -24.562 -12.938 -11.289 1 97.06 275 GLU B C 1
ATOM 4760 O O . GLU B 1 275 ? -23.578 -12.945 -12.031 1 97.06 275 GLU B O 1
ATOM 4765 N N . PRO B 1 276 ? -25.516 -11.961 -11.453 1 97.62 276 PRO B N 1
ATOM 4766 C CA . PRO B 1 276 ? -25.375 -10.984 -12.531 1 97.62 276 PRO B CA 1
ATOM 4767 C C . PRO B 1 276 ? -24.109 -10.141 -12.383 1 97.62 276 PRO B C 1
ATOM 4769 O O . PRO B 1 276 ? -23.438 -9.836 -13.383 1 97.62 276 PRO B O 1
ATOM 4772 N N . GLN B 1 277 ? -23.781 -9.805 -11.188 1 97.19 277 GLN B N 1
ATOM 4773 C CA . GLN B 1 277 ? -22.562 -9.031 -10.938 1 97.19 277 GLN B CA 1
ATOM 4774 C C . GLN B 1 277 ? -21.312 -9.859 -11.266 1 97.19 277 GLN B C 1
ATOM 4776 O O . GLN B 1 277 ? -20.344 -9.336 -11.82 1 97.19 277 GLN B O 1
ATOM 4781 N N . ALA B 1 278 ? -21.312 -11.094 -10.852 1 97.94 278 ALA B N 1
ATOM 4782 C CA . ALA B 1 278 ? -20.203 -12 -11.172 1 97.94 278 ALA B CA 1
ATOM 4783 C C . ALA B 1 278 ? -19.969 -12.07 -12.672 1 97.94 278 ALA B C 1
ATOM 4785 O O . ALA B 1 278 ? -18.828 -11.977 -13.133 1 97.94 278 ALA B O 1
ATOM 4786 N N . ALA B 1 279 ? -21.047 -12.188 -13.422 1 97.69 279 ALA B N 1
ATOM 4787 C CA . ALA B 1 279 ? -20.953 -12.281 -14.875 1 97.69 279 ALA B CA 1
ATOM 4788 C C . ALA B 1 279 ? -20.438 -10.977 -15.469 1 97.69 279 ALA B C 1
ATOM 4790 O O . ALA B 1 279 ? -19.547 -10.984 -16.328 1 97.69 279 ALA B O 1
ATOM 4791 N N . LYS B 1 280 ? -20.938 -9.883 -15 1 97.5 280 LYS B N 1
ATOM 4792 C CA . LYS B 1 280 ? -20.578 -8.562 -15.516 1 97.5 280 LYS B CA 1
ATOM 4793 C C . LYS B 1 280 ? -19.109 -8.258 -15.266 1 97.5 280 LYS B C 1
ATOM 4795 O O . LYS B 1 280 ? -18.422 -7.727 -16.141 1 97.5 280 LYS B O 1
ATOM 4800 N N . THR B 1 281 ? -18.609 -8.625 -14.109 1 97.38 281 THR B N 1
ATOM 4801 C CA . THR B 1 281 ? -17.266 -8.25 -13.711 1 97.38 281 THR B CA 1
ATOM 4802 C C . THR B 1 281 ? -16.281 -9.391 -13.977 1 97.38 281 THR B C 1
ATOM 4804 O O . THR B 1 281 ? -15.078 -9.25 -13.742 1 97.38 281 THR B O 1
ATOM 4807 N N . LYS B 1 282 ? -16.812 -10.547 -14.445 1 98.38 282 LYS B N 1
ATOM 4808 C CA . LYS B 1 282 ? -16.031 -11.734 -14.789 1 98.38 282 LYS B CA 1
ATOM 4809 C C . LYS B 1 282 ? -15.266 -12.258 -13.578 1 98.38 282 LYS B C 1
ATOM 4811 O O . LYS B 1 282 ? -14.055 -12.461 -13.648 1 98.38 282 LYS B O 1
ATOM 4816 N N . HIS B 1 283 ? -15.969 -12.484 -12.539 1 98.69 283 HIS B N 1
ATOM 4817 C CA . HIS B 1 283 ? -15.469 -13.141 -11.336 1 98.69 283 HIS B CA 1
ATOM 4818 C C . HIS B 1 283 ? -16.188 -14.469 -11.094 1 98.69 283 HIS B C 1
ATOM 4820 O O . HIS B 1 283 ? -17.266 -14.695 -11.641 1 98.69 283 HIS B O 1
ATOM 4826 N N . THR B 1 284 ? -15.625 -15.328 -10.344 1 98.62 284 THR B N 1
ATOM 4827 C CA . THR B 1 284 ? -16.141 -16.672 -10.109 1 98.62 284 THR B CA 1
ATOM 4828 C C . THR B 1 284 ? -17.328 -16.641 -9.164 1 98.62 284 THR B C 1
ATOM 4830 O O . THR B 1 284 ? -17.297 -15.953 -8.141 1 98.62 284 THR B O 1
ATOM 4833 N N . PHE B 1 285 ? -18.359 -17.328 -9.609 1 98.19 285 PHE B N 1
ATOM 4834 C CA . PHE B 1 285 ? -19.578 -17.578 -8.828 1 98.19 285 PHE B CA 1
ATOM 4835 C C . PHE B 1 285 ? -19.594 -19 -8.312 1 98.19 285 PHE B C 1
ATOM 4837 O O . PHE B 1 285 ? -19.375 -19.953 -9.07 1 98.19 285 PHE B O 1
ATOM 4844 N N . TRP B 1 286 ? -19.875 -19.188 -7.016 1 98.12 286 TRP B N 1
ATOM 4845 C CA . TRP B 1 286 ? -19.75 -20.469 -6.324 1 98.12 286 TRP B CA 1
ATOM 4846 C C . TRP B 1 286 ? -20.484 -21.562 -7.07 1 98.12 286 TRP B C 1
ATOM 4848 O O . TRP B 1 286 ? -19.953 -22.656 -7.285 1 98.12 286 TRP B O 1
ATOM 4858 N N . ARG B 1 287 ? -21.672 -21.359 -7.484 1 97.44 287 ARG B N 1
ATOM 4859 C CA . ARG B 1 287 ? -22.484 -22.406 -8.094 1 97.44 287 ARG B CA 1
ATOM 4860 C C . ARG B 1 287 ? -21.844 -22.938 -9.375 1 97.44 287 ARG B C 1
ATOM 4862 O O . ARG B 1 287 ? -22.078 -24.078 -9.773 1 97.44 287 ARG B O 1
ATOM 4869 N N . GLU B 1 288 ? -21.078 -22.078 -9.992 1 98.06 288 GLU B N 1
ATOM 4870 C CA . GLU B 1 288 ? -20.375 -22.5 -11.203 1 98.06 288 GLU B CA 1
ATOM 4871 C C . GLU B 1 288 ? -19.062 -23.203 -10.875 1 98.06 288 GLU B C 1
ATOM 4873 O O . GLU B 1 288 ? -18.562 -24 -11.672 1 98.06 288 GLU B O 1
ATOM 4878 N N . LEU B 1 289 ? -18.531 -22.953 -9.75 1 98.25 289 LEU B N 1
ATOM 4879 C CA . LEU B 1 289 ? -17.234 -23.5 -9.344 1 98.25 289 LEU B CA 1
ATOM 4880 C C . LEU B 1 289 ? -17.406 -24.875 -8.711 1 98.25 289 LEU B C 1
ATOM 4882 O O . LEU B 1 289 ? -16.562 -25.766 -8.898 1 98.25 289 LEU B O 1
ATOM 4886 N N . GLU B 1 290 ? -18.484 -25.078 -7.988 1 97.94 290 GLU B N 1
ATOM 4887 C CA . GLU B 1 290 ? -18.703 -26.297 -7.207 1 97.94 290 GLU B CA 1
ATOM 4888 C C . GLU B 1 290 ? -18.609 -27.547 -8.086 1 97.94 290 GLU B C 1
ATOM 4890 O O . GLU B 1 290 ? -17.906 -28.5 -7.738 1 97.94 290 GLU B O 1
ATOM 4895 N N . PRO B 1 291 ? -19.281 -27.531 -9.211 1 98 291 PRO B N 1
ATOM 4896 C CA . PRO B 1 291 ? -19.188 -28.719 -10.047 1 98 291 PRO B CA 1
ATOM 4897 C C . PRO B 1 291 ? -17.766 -29.031 -10.484 1 98 291 PRO B C 1
ATOM 4899 O O . PRO B 1 291 ? -17.391 -30.188 -10.648 1 98 291 PRO B O 1
ATOM 4902 N N . VAL B 1 292 ? -16.953 -28.016 -10.719 1 98.12 292 VAL B N 1
ATOM 4903 C CA . VAL B 1 292 ? -15.555 -28.188 -11.094 1 98.12 292 VAL B CA 1
ATOM 4904 C C . VAL B 1 292 ? -14.805 -28.875 -9.953 1 98.12 292 VAL B C 1
ATOM 4906 O O . VAL B 1 292 ? -14.078 -29.844 -10.172 1 98.12 292 VAL B O 1
ATOM 4909 N N . ILE B 1 293 ? -15 -28.422 -8.773 1 98.06 293 ILE B N 1
ATOM 4910 C CA . ILE B 1 293 ? -14.32 -28.953 -7.598 1 98.06 293 ILE B CA 1
ATOM 4911 C C . ILE B 1 293 ? -14.688 -30.422 -7.41 1 98.06 293 ILE B C 1
ATOM 4913 O O . ILE B 1 293 ? -13.82 -31.266 -7.188 1 98.06 293 ILE B O 1
ATOM 4917 N N . ARG B 1 294 ? -15.938 -30.781 -7.559 1 97.62 294 ARG B N 1
ATOM 4918 C CA . ARG B 1 294 ? -16.422 -32.125 -7.359 1 97.62 294 ARG B CA 1
ATOM 4919 C C . ARG B 1 294 ? -15.891 -33.062 -8.438 1 97.62 294 ARG B C 1
ATOM 4921 O O . ARG B 1 294 ? -15.688 -34.281 -8.188 1 97.62 294 ARG B O 1
ATOM 4928 N N . LYS B 1 295 ? -15.617 -32.531 -9.562 1 97.88 295 LYS B N 1
ATOM 4929 C CA . LYS B 1 295 ? -15.141 -33.344 -10.688 1 97.88 295 LYS B CA 1
ATOM 4930 C C . LYS B 1 295 ? -13.695 -33.781 -10.469 1 97.88 295 LYS B C 1
ATOM 4932 O O . LYS B 1 295 ? -13.266 -34.781 -11.031 1 97.88 295 LYS B O 1
ATOM 4937 N N . TRP B 1 296 ? -12.945 -33.031 -9.711 1 97.88 296 TRP B N 1
ATOM 4938 C CA . TRP B 1 296 ? -11.539 -33.344 -9.492 1 97.88 296 TRP B CA 1
ATOM 4939 C C . TRP B 1 296 ? -11.258 -33.594 -8.016 1 97.88 296 TRP B C 1
ATOM 4941 O O . TRP B 1 296 ? -10.555 -32.812 -7.371 1 97.88 296 TRP B O 1
ATOM 4951 N N . PRO B 1 297 ? -11.672 -34.688 -7.457 1 96.19 297 PRO B N 1
ATOM 4952 C CA . PRO B 1 297 ? -11.641 -34.938 -6.016 1 96.19 297 PRO B CA 1
ATOM 4953 C C . PRO B 1 297 ? -10.219 -35.094 -5.477 1 96.19 297 PRO B C 1
ATOM 4955 O O . PRO B 1 297 ? -9.992 -35 -4.266 1 96.19 297 PRO B O 1
ATOM 4958 N N . ARG B 1 298 ? -9.227 -35.344 -6.336 1 96.5 298 ARG B N 1
ATOM 4959 C CA . ARG B 1 298 ? -7.855 -35.531 -5.879 1 96.5 298 ARG B CA 1
ATOM 4960 C C . ARG B 1 298 ? -7.109 -34.188 -5.805 1 96.5 298 ARG B C 1
ATOM 4962 O O . ARG B 1 298 ? -6.004 -34.125 -5.266 1 96.5 298 ARG B O 1
ATOM 4969 N N . THR B 1 299 ? -7.645 -33.188 -6.395 1 98.12 299 THR B N 1
ATOM 4970 C CA . THR B 1 299 ? -7.086 -31.844 -6.355 1 98.12 299 THR B CA 1
ATOM 4971 C C . THR B 1 299 ? -7.688 -31.047 -5.203 1 98.12 299 THR B C 1
ATOM 4973 O O . THR B 1 299 ? -8.898 -31.047 -5 1 98.12 299 THR B O 1
ATOM 4976 N N . THR B 1 300 ? -6.867 -30.391 -4.371 1 98.38 300 THR B N 1
ATOM 4977 C CA . THR B 1 300 ? -7.352 -29.5 -3.334 1 98.38 300 THR B CA 1
ATOM 4978 C C . THR B 1 300 ? -7.531 -28.078 -3.887 1 98.38 300 THR B C 1
ATOM 4980 O O . THR B 1 300 ? -6.598 -27.5 -4.449 1 98.38 300 THR B O 1
ATOM 4983 N N . PHE B 1 301 ? -8.688 -27.547 -3.77 1 98.5 301 PHE B N 1
ATOM 4984 C CA . PHE B 1 301 ? -8.977 -26.188 -4.23 1 98.5 301 PHE B CA 1
ATOM 4985 C C . PHE B 1 301 ? -8.984 -25.203 -3.062 1 98.5 301 PHE B C 1
ATOM 4987 O O . PHE B 1 301 ? -9.773 -25.359 -2.125 1 98.5 301 PHE B O 1
ATOM 4994 N N . VAL B 1 302 ? -8.109 -24.219 -3.08 1 98.75 302 VAL B N 1
ATOM 4995 C CA . VAL B 1 302 ? -8.07 -23.141 -2.1 1 98.75 302 VAL B CA 1
ATOM 4996 C C . VAL B 1 302 ? -8.891 -21.953 -2.605 1 98.75 302 VAL B C 1
ATOM 4998 O O . VAL B 1 302 ? -8.539 -21.344 -3.617 1 98.75 302 VAL B O 1
ATOM 5001 N N . LEU B 1 303 ? -9.93 -21.625 -1.91 1 98.56 303 LEU B N 1
ATOM 5002 C CA . LEU B 1 303 ? -10.867 -20.594 -2.342 1 98.56 303 LEU B CA 1
ATOM 5003 C C . LEU B 1 303 ? -10.523 -19.25 -1.725 1 98.56 303 LEU B C 1
ATOM 5005 O O . LEU B 1 303 ? -10.531 -19.109 -0.5 1 98.56 303 LEU B O 1
ATOM 5009 N N . THR B 1 304 ? -10.297 -18.234 -2.57 1 98.38 304 THR B N 1
ATOM 5010 C CA . THR B 1 304 ? -9.836 -16.922 -2.119 1 98.38 304 THR B CA 1
ATOM 5011 C C . THR B 1 304 ? -10.664 -15.812 -2.752 1 98.38 304 THR B C 1
ATOM 5013 O O . THR B 1 304 ? -11.68 -16.078 -3.395 1 98.38 304 THR B O 1
ATOM 5016 N N . HIS B 1 305 ? -10.312 -14.547 -2.461 1 98.62 305 HIS B N 1
ATOM 5017 C CA . HIS B 1 305 ? -10.805 -13.344 -3.121 1 98.62 305 HIS B CA 1
ATOM 5018 C C . HIS B 1 305 ? -12.32 -13.203 -2.951 1 98.62 305 HIS B C 1
ATOM 5020 O O . HIS B 1 305 ? -13.031 -12.891 -3.908 1 98.62 305 HIS B O 1
ATOM 5026 N N . PHE B 1 306 ? -12.844 -13.578 -1.801 1 98.38 306 PHE B N 1
ATOM 5027 C CA . PHE B 1 306 ? -14.258 -13.398 -1.5 1 98.38 306 PHE B CA 1
ATOM 5028 C C . PHE B 1 306 ? -14.633 -11.914 -1.521 1 98.38 306 PHE B C 1
ATOM 5030 O O . PHE B 1 306 ? -13.859 -11.07 -1.065 1 98.38 306 PHE B O 1
ATOM 5037 N N . SER B 1 307 ? -15.82 -11.648 -1.932 1 97.44 307 SER B N 1
ATOM 5038 C CA . SER B 1 307 ? -16.328 -10.281 -2.01 1 97.44 307 SER B CA 1
ATOM 5039 C C . SER B 1 307 ? -16.312 -9.609 -0.643 1 97.44 307 SER B C 1
ATOM 5041 O O . SER B 1 307 ? -16.641 -10.227 0.368 1 97.44 307 SER B O 1
ATOM 5043 N N . MET B 1 308 ? -16.016 -8.336 -0.637 1 94 308 MET B N 1
ATOM 5044 C CA . MET B 1 308 ? -15.992 -7.555 0.594 1 94 308 MET B CA 1
ATOM 5045 C C . MET B 1 308 ? -17.406 -7.391 1.155 1 94 308 MET B C 1
ATOM 5047 O O . MET B 1 308 ? -17.578 -6.973 2.303 1 94 308 MET B O 1
ATOM 5051 N N . ARG B 1 309 ? -18.312 -7.766 0.386 1 94.31 309 ARG B N 1
ATOM 5052 C CA . ARG B 1 309 ? -19.703 -7.742 0.853 1 94.31 309 ARG B CA 1
ATOM 5053 C C . ARG B 1 309 ? -19.906 -8.734 1.991 1 94.31 309 ARG B C 1
ATOM 5055 O O . ARG B 1 309 ? -20.859 -8.594 2.771 1 94.31 309 ARG B O 1
ATOM 5062 N N . TYR B 1 310 ? -19.047 -9.789 2.002 1 95.69 310 TYR B N 1
ATOM 5063 C CA . TYR B 1 310 ? -19.141 -10.828 3.027 1 95.69 310 TYR B CA 1
ATOM 5064 C C . TYR B 1 310 ? -18.078 -10.625 4.102 1 95.69 310 TYR B C 1
ATOM 5066 O O . TYR B 1 310 ? -16.906 -10.367 3.791 1 95.69 310 TYR B O 1
ATOM 5074 N N . ASP B 1 311 ? -18.453 -10.703 5.309 1 92.44 311 ASP B N 1
ATOM 5075 C CA . ASP B 1 311 ? -17.422 -10.828 6.328 1 92.44 311 ASP B CA 1
ATOM 5076 C C . ASP B 1 311 ? -17.016 -12.289 6.523 1 92.44 311 ASP B C 1
ATOM 5078 O O . ASP B 1 311 ? -17.594 -13.188 5.91 1 92.44 311 ASP B O 1
ATOM 5082 N N . ASP B 1 312 ? -16.031 -12.516 7.242 1 93.25 312 ASP B N 1
ATOM 5083 C CA . ASP B 1 312 ? -15.5 -13.859 7.41 1 93.25 312 ASP B CA 1
ATOM 5084 C C . ASP B 1 312 ? -16.531 -14.797 8.031 1 93.25 312 ASP B C 1
ATOM 5086 O O . ASP B 1 312 ? -16.594 -15.977 7.691 1 93.25 312 ASP B O 1
ATOM 5090 N N . ALA B 1 313 ? -17.297 -14.297 8.945 1 93.75 313 ALA B N 1
ATOM 5091 C CA . ALA B 1 313 ? -18.328 -15.109 9.602 1 93.75 313 ALA B CA 1
ATOM 5092 C C . ALA B 1 313 ? -19.359 -15.594 8.594 1 93.75 313 ALA B C 1
ATOM 5094 O O . ALA B 1 313 ? -19.797 -16.75 8.633 1 93.75 313 ALA B O 1
ATOM 5095 N N . GLU B 1 314 ? -19.703 -14.719 7.742 1 95.81 314 GLU B N 1
ATOM 5096 C CA . GLU B 1 314 ? -20.672 -15.07 6.715 1 95.81 314 GLU B CA 1
ATOM 5097 C C . GLU B 1 314 ? -20.109 -16.109 5.75 1 95.81 314 GLU B C 1
ATOM 5099 O O . GLU B 1 314 ? -20.797 -17.062 5.375 1 95.81 314 GLU B O 1
ATOM 5104 N N . ILE B 1 315 ? -18.891 -15.953 5.328 1 97.06 315 ILE B N 1
ATOM 5105 C CA . ILE B 1 315 ? -18.234 -16.906 4.441 1 97.06 315 ILE B CA 1
ATOM 5106 C C . ILE B 1 315 ? -18.156 -18.281 5.113 1 97.06 315 ILE B C 1
ATOM 5108 O O . ILE B 1 315 ? -18.531 -19.297 4.508 1 97.06 315 ILE B O 1
ATOM 5112 N N . ALA B 1 316 ? -17.75 -18.25 6.367 1 94.5 316 ALA B N 1
ATOM 5113 C CA . ALA B 1 316 ? -17.656 -19.5 7.125 1 94.5 316 ALA B CA 1
ATOM 5114 C C . ALA B 1 316 ? -19.016 -20.188 7.246 1 94.5 316 ALA B C 1
ATOM 5116 O O . ALA B 1 316 ? -19.125 -21.391 7.043 1 94.5 316 ALA B O 1
ATOM 5117 N N . ARG B 1 317 ? -19.984 -19.422 7.551 1 95.12 317 ARG B N 1
ATOM 5118 C CA . ARG B 1 317 ? -21.328 -19.953 7.699 1 95.12 317 ARG B CA 1
ATOM 5119 C C . ARG B 1 317 ? -21.812 -20.578 6.395 1 95.12 317 ARG B C 1
ATOM 5121 O O . ARG B 1 317 ? -22.422 -21.656 6.402 1 95.12 317 ARG B O 1
ATOM 5128 N N . PHE B 1 318 ? -21.594 -19.922 5.32 1 96.62 318 PHE B N 1
ATOM 5129 C CA . PHE B 1 318 ? -22.031 -20.422 4.02 1 96.62 318 PHE B CA 1
ATOM 5130 C C . PHE B 1 318 ? -21.5 -21.828 3.773 1 96.62 318 PHE B C 1
ATOM 5132 O O . PHE B 1 318 ? -22.266 -22.734 3.438 1 96.62 318 PHE B O 1
ATOM 5139 N N . PHE B 1 319 ? -20.219 -22.031 3.982 1 96.38 319 PHE B N 1
ATOM 5140 C CA . PHE B 1 319 ? -19.594 -23.312 3.648 1 96.38 319 PHE B CA 1
ATOM 5141 C C . PHE B 1 319 ? -19.859 -24.344 4.738 1 96.38 319 PHE B C 1
ATOM 5143 O O . PHE B 1 319 ? -19.984 -25.531 4.453 1 96.38 319 PHE B O 1
ATOM 5150 N N . ASN B 1 320 ? -19.984 -23.938 6.004 1 92.56 320 ASN B N 1
ATOM 5151 C CA . ASN B 1 320 ? -20.25 -24.844 7.105 1 92.56 320 ASN B CA 1
ATOM 5152 C C . ASN B 1 320 ? -21.672 -25.406 7.023 1 92.56 320 ASN B C 1
ATOM 5154 O O . ASN B 1 320 ? -21.922 -26.547 7.453 1 92.56 320 ASN B O 1
ATOM 5158 N N . GLU B 1 321 ? -22.5 -24.656 6.52 1 92.56 321 GLU B N 1
ATOM 5159 C CA . GLU B 1 321 ? -23.906 -25.062 6.48 1 92.56 321 GLU B CA 1
ATOM 5160 C C . GLU B 1 321 ? -24.25 -25.719 5.145 1 92.56 321 GLU B C 1
ATOM 5162 O O . GLU B 1 321 ? -25.375 -26.188 4.953 1 92.56 321 GLU B O 1
ATOM 5167 N N . MET B 1 322 ? -23.328 -25.703 4.285 1 91.25 322 MET B N 1
ATOM 5168 C CA . MET B 1 322 ? -23.531 -26.328 2.984 1 91.25 322 MET B CA 1
ATOM 5169 C C . MET B 1 322 ? -23.812 -27.828 3.143 1 91.25 322 MET B C 1
ATOM 5171 O O . MET B 1 322 ? -23.094 -28.516 3.877 1 91.25 322 MET B O 1
ATOM 5175 N N . PRO B 1 323 ? -24.844 -28.297 2.473 1 90.5 323 PRO B N 1
ATOM 5176 C CA . PRO B 1 323 ? -25.062 -29.75 2.482 1 90.5 323 PRO B CA 1
ATOM 5177 C C . PRO B 1 323 ? -24 -30.5 1.697 1 90.5 323 PRO B C 1
ATOM 5179 O O . PRO B 1 323 ? -23.656 -30.125 0.577 1 90.5 323 PRO B O 1
ATOM 5182 N N . ASP B 1 324 ? -23.375 -31.438 2.252 1 91.69 324 ASP B N 1
ATOM 5183 C CA . ASP B 1 324 ? -22.406 -32.312 1.607 1 91.69 324 ASP B CA 1
ATOM 5184 C C . ASP B 1 324 ? -21.25 -31.531 1.028 1 91.69 324 ASP B C 1
ATOM 5186 O O . ASP B 1 324 ? -20.969 -31.594 -0.173 1 91.69 324 ASP B O 1
ATOM 5190 N N . PRO B 1 325 ? -20.672 -30.703 1.764 1 93.25 325 PRO B N 1
ATOM 5191 C CA . PRO B 1 325 ? -19.547 -29.906 1.247 1 93.25 325 PRO B CA 1
ATOM 5192 C C . PRO B 1 325 ? -18.422 -30.781 0.673 1 93.25 325 PRO B C 1
ATOM 5194 O O . PRO B 1 325 ? -18.109 -31.844 1.235 1 93.25 325 PRO B O 1
ATOM 5197 N N . PRO B 1 326 ? -17.891 -30.359 -0.505 1 95.06 326 PRO B N 1
ATOM 5198 C CA . PRO B 1 326 ? -16.734 -31.109 -1.02 1 95.06 326 PRO B CA 1
ATOM 5199 C C . PRO B 1 326 ? -15.594 -31.203 -0.009 1 95.06 326 PRO B C 1
ATOM 5201 O O . PRO B 1 326 ? -15.273 -30.203 0.657 1 95.06 326 PRO B O 1
ATOM 5204 N N . ALA B 1 327 ? -14.93 -32.312 0.056 1 94.62 327 ALA B N 1
ATOM 5205 C CA . ALA B 1 327 ? -13.883 -32.562 1.042 1 94.62 327 ALA B CA 1
ATOM 5206 C C . ALA B 1 327 ? -12.555 -31.969 0.575 1 94.62 327 ALA B C 1
ATOM 5208 O O . ALA B 1 327 ? -11.625 -31.797 1.369 1 94.62 327 ALA B O 1
ATOM 5209 N N . ASN B 1 328 ? -12.453 -31.656 -0.698 1 97.19 328 ASN B N 1
ATOM 5210 C CA . ASN B 1 328 ? -11.172 -31.25 -1.264 1 97.19 328 ASN B CA 1
ATOM 5211 C C . ASN B 1 328 ? -11.117 -29.734 -1.474 1 97.19 328 ASN B C 1
ATOM 5213 O O . ASN B 1 328 ? -10.602 -29.266 -2.488 1 97.19 328 ASN B O 1
ATOM 5217 N N . MET B 1 329 ? -11.656 -28.938 -0.593 1 97.06 329 MET B N 1
ATOM 5218 C CA . MET B 1 329 ? -11.555 -27.484 -0.681 1 97.06 329 MET B CA 1
ATOM 5219 C C . MET B 1 329 ? -11.023 -26.891 0.623 1 97.06 329 MET B C 1
ATOM 5221 O O . MET B 1 329 ? -11.195 -27.484 1.689 1 97.06 329 MET B O 1
ATOM 5225 N N . VAL B 1 330 ? -10.344 -25.875 0.574 1 98 330 VAL B N 1
ATOM 5226 C CA . VAL B 1 330 ? -9.883 -25.047 1.689 1 98 330 VAL B CA 1
ATOM 5227 C C . VAL B 1 330 ? -10.398 -23.625 1.53 1 98 330 VAL B C 1
ATOM 5229 O O . VAL B 1 330 ? -10.117 -22.953 0.528 1 98 330 VAL B O 1
ATOM 5232 N N . VAL B 1 331 ? -11.18 -23.172 2.48 1 97.94 331 VAL B N 1
ATOM 5233 C CA . VAL B 1 331 ? -11.766 -21.844 2.443 1 97.94 331 VAL B CA 1
ATOM 5234 C C . VAL B 1 331 ? -10.805 -20.828 3.076 1 97.94 331 VAL B C 1
ATOM 5236 O O . VAL B 1 331 ? -10.398 -21 4.23 1 97.94 331 VAL B O 1
ATOM 5239 N N . TRP B 1 332 ? -10.453 -19.812 2.346 1 97.75 332 TRP B N 1
ATOM 5240 C CA . TRP B 1 332 ? -9.516 -18.812 2.846 1 97.75 332 TRP B CA 1
ATOM 5241 C C . TRP B 1 332 ? -10.234 -17.75 3.668 1 97.75 332 TRP B C 1
ATOM 5243 O O . TRP B 1 332 ? -10.266 -16.578 3.285 1 97.75 332 TRP B O 1
ATOM 5253 N N . ALA B 1 333 ? -10.734 -18.109 4.699 1 95.81 333 ALA B N 1
ATOM 5254 C CA . ALA B 1 333 ? -11.43 -17.281 5.684 1 95.81 333 ALA B CA 1
ATOM 5255 C C . ALA B 1 333 ? -11.258 -17.844 7.094 1 95.81 333 ALA B C 1
ATOM 5257 O O . ALA B 1 333 ? -11.031 -19.031 7.262 1 95.81 333 ALA B O 1
ATOM 5258 N N . ASP B 1 334 ? -11.383 -16.938 8.039 1 92 334 ASP B N 1
ATOM 5259 C CA . ASP B 1 334 ? -11.297 -17.359 9.43 1 92 334 ASP B CA 1
ATOM 5260 C C . ASP B 1 334 ? -12.594 -18.031 9.875 1 92 334 ASP B C 1
ATOM 5262 O O . ASP B 1 334 ? -13.656 -17.406 9.883 1 92 334 ASP B O 1
ATOM 5266 N N . LEU B 1 335 ? -12.477 -19.281 10.336 1 82.56 335 LEU B N 1
ATOM 5267 C CA . LEU B 1 335 ? -13.641 -20.031 10.781 1 82.56 335 LEU B CA 1
ATOM 5268 C C . LEU B 1 335 ? -14.188 -19.469 12.094 1 82.56 335 LEU B C 1
ATOM 5270 O O . LEU B 1 335 ? -15.398 -19.484 12.32 1 82.56 335 LEU B O 1
ATOM 5274 N N . GLU B 1 336 ? -13.328 -19.141 13.047 1 73.12 336 GLU B N 1
ATOM 5275 C CA . GLU B 1 336 ? -13.727 -18.734 14.391 1 73.12 336 GLU B CA 1
ATOM 5276 C C . GLU B 1 336 ? -13.898 -17.219 14.492 1 73.12 336 GLU B C 1
ATOM 5278 O O . GLU B 1 336 ? -13.805 -16.656 15.578 1 73.12 336 GLU B O 1
ATOM 5283 N N . CYS B 1 337 ? -14.297 -16.625 13.391 1 66.19 337 CYS B N 1
ATOM 5284 C CA . CYS B 1 337 ? -14.453 -15.18 13.539 1 66.19 337 CYS B CA 1
ATOM 5285 C C . CYS B 1 337 ? -15.773 -14.844 14.211 1 66.19 337 CYS B C 1
ATOM 5287 O O . CYS B 1 337 ? -16.734 -15.609 14.117 1 66.19 337 CYS B O 1
#

Sequence (674 aa):
MSSSSSSSKPRFATPLPQSPRSDVLEWKFPKPHSHLVLTGRSRAAWHTSFVVPSLNLLLDAGLIVNNQRPKHIFLTHGHSDHTLLAPAFVKRDDPPDVFCPAQMRDALDDFVLAKTLLNLGGEIRADDAEARGLAVDDEAVLARSRQLGRTPSATAFLSTHITHGLRAGDTVPLRRAQAQGIAATAFACDHTVPCLGYVFHKTTQRLRPEFASLPGPELQALRRAGTALTAPFTAPVFAFLGDTTARTLAAEPEWLRREIPVVVTECSFLYAEHEPQAAKTKHTFWRELEPVIRKWPRTTFVLTHFSMRYDDAEIARFFNEMPDPPANMVVWADLECMSSSSSSSKPRFATPLPQSPRSDVLEWKFPKPHSHLVLTGRSRAAWHTSFVVPSLNLLLDAGLIVNNQRPKHIFLTHGHSDHTLLAPAFVKRDDPPDVFCPAQMRDALDDFVLAKTLLNLGGEIRADDAEARGLAVDDEAVLARSRQLGRTPSATAFLSTHITHGLRAGDTVPLRRAQAQGIAATAFACDHTVPCLGYVFHKTTQRLRPEFASLPGPELQALRRAGTALTAPFTAPVFAFLGDTTARTLAAEPEWLRREIPVVVTECSFLYAEHEPQAAKTKHTFWRELEPVIRKWPRTTFVLTHFSMRYDDAEIARFFNEMPDPPANMVVWADLEC

Radius of gyration: 29.36 Å; Cα contacts (8 Å, |Δi|>4): 1540; chains: 2; bounding box: 59×103×80 Å

InterPro domains:
  IPR001279 Metallo-beta-lactamase [PF00753] (66-171)
  IPR036866 Ribonuclease Z/Hydroxyacylglutathione hydrolase-like [G3DSA:3.60.15.10] (37-331)
  IPR036866 Ribonuclease Z/Hydroxyacylglutathione hydrolase-like [SSF56281] (53-324)

Foldseek 3Di:
DPPPPVPDDDDDDDDDDDDPDDQWDKDAFDPPRRLWMWIGHFAAPQADWIDGVLLLEIEFDLDDRDDRQRQHYEFFDDDNRRHVCVLVNFAQVRGHEYEYAQVCQLVSLVVNLVVLCVVVVVPDDLQCQVVVVFCLPDPVLVVVCVVNVHHSSNSSSSSRYHYDHDDQQDKAASPPRNDPQKIWGWHFAAFPGGGIKIWIKGKDWDFDPVCVPPDDVVLVVCVVVVHRRTDIDIATAEMEGEFAELVVLVVPPPNVVSQHAEYEFEAAAEDPVCVVVCVVGGGYHPVSNQVSCVVRLNHAYEYRHYHPVDALCRVLCSQVVDPPHRPRYHYSGDNVD/DPPPPVPDDDDDDDDDDDDPDDQWDKDAFDPPRRLWMWIGAFAAPQADWIDGVLLLEIEFDLDDRDDRQRQHYEFFDDDNRRHVCVLVNFAQVRGHEYEYALVCQLVSLVVNLVVLCVVVVVPDDLQCQVVVVFCLPDPVLVVVCVVNVHHSSNSSSSSRYHYDHDDQQDKDASPPRNDPQKIWGWHFAAFPGGGIKIWIKGKDWDFDPVCVPPDDVVVVVCVVVVHRRTDIDIATAEMEGEFAELVVLVVPPPNVVSLHAEYEFEAAAEDPVCVVVCVVGGGYHPVSNQVSCVVRLNHAYEYGHYHPVDALCRQLCSQVVDPPHRPRYHYSGDNVD

Secondary structure (DSSP, 8-state):
--------PPEE-EEEE--SEEEEEEEEPPTT-TT-EEEEEEETTTEEEEEEGGGTEEE--SS--SS---SEEE-----HHHHTTGGGG--SSSPPEEEEEGGGHHHHHHHHHHHHHHHTTS---TT-TGGGT--TT-HHHHHHHHHHT--HHHHHHTTT-EEEEE-TT-EEE-TTSSSTTEEEEEEE--SSS--EEEEEEEEEEEE-GGGTTS-HHHHHHHHHTT---EEEEEEEEEEE--S--THHHHT--HHHHTT-SEEEEE--B-SGGGHHHHHHHT--BHHHHHHHHHH-TTSEEEEE-B-TTS-HHHHHHHHHSSSS--TTEEE-S-TT-/--------PPEE-EEEE--SEEEEEEEEPPTT-TT-EEEEEEETTTEEEEEEGGGTEEE--SS--SS---SEEE-----HHHHTTGGGG--SSSPPEEEEEGGGHHHHHHHHHHHHHHHTTS---TT-TGGGT--TT-HHHHHHHHHHT--HHHHHHTTT-EEEEE-TT-EEE-TT-SSTTEEEEEEE--SSS--EEEEEEEEEEEE-GGGTTS-HHHHHHHHHTT---EEEEEEEEEEE--S--THHHHT--HHHHTT-SEEEEE--B-SGGGHHHHHHHT--BHHHHHHHHHH-TTSEEEEE-B-TTS-HHHHHHHHHSSSS--TTEEE-S-TT-

Solvent-accessible surface area (backbone atoms only — not comparable to full-atom values): 34114 Å² total; per-residue (Å²): 133,82,75,73,70,76,74,59,71,58,43,58,32,40,48,38,82,46,65,42,60,36,83,43,27,35,45,67,40,60,83,93,44,50,79,43,41,46,35,25,39,42,32,39,90,57,22,27,18,34,38,28,69,59,50,23,26,27,44,28,22,23,47,82,78,62,91,77,73,46,45,38,33,42,35,28,40,38,38,49,29,26,36,60,41,45,64,76,59,49,34,60,94,70,46,20,42,37,36,31,33,44,61,26,39,66,25,50,50,44,25,41,46,24,45,51,32,15,43,63,18,21,75,56,52,60,80,42,26,59,84,70,70,40,61,40,80,38,65,70,30,41,54,46,9,64,73,70,73,45,54,30,25,43,35,36,71,44,53,20,43,45,79,42,58,40,51,66,71,42,69,49,71,44,85,78,23,76,54,74,50,35,32,36,32,32,34,73,31,49,40,88,41,62,28,28,18,38,37,32,29,38,46,44,77,34,72,32,75,92,52,68,81,53,54,67,72,55,50,51,52,39,49,72,72,66,48,81,56,53,38,82,42,76,43,61,47,35,33,42,35,54,69,21,32,38,60,50,62,66,65,50,47,67,60,58,71,67,49,25,47,31,36,39,34,47,38,32,31,77,53,77,90,41,44,67,57,23,64,74,60,26,34,13,36,37,83,63,37,50,62,51,52,66,72,39,67,75,24,34,36,35,37,28,30,34,34,68,88,49,53,43,46,55,53,37,47,54,53,66,67,39,79,80,36,63,78,39,38,32,38,62,41,41,69,88,93,131,83,76,72,71,77,73,57,72,59,42,58,31,40,49,37,82,44,65,43,61,35,80,44,27,36,44,66,41,60,84,93,45,50,79,41,42,46,35,26,38,42,32,40,89,58,22,28,19,33,37,29,68,58,49,24,28,28,43,27,23,23,48,84,82,64,90,75,72,47,43,38,34,42,35,26,39,36,39,51,28,27,36,60,43,45,65,76,59,51,34,61,92,71,46,21,42,36,37,30,32,44,62,26,41,64,26,49,51,45,26,41,45,26,45,52,32,16,41,62,19,22,75,57,54,59,81,41,26,58,85,70,70,41,60,40,80,38,66,69,32,42,53,46,11,63,74,69,73,44,53,31,25,44,35,34,71,46,52,20,42,45,80,41,57,38,51,66,70,43,69,47,73,46,83,77,24,77,55,76,49,35,31,35,33,32,34,73,30,50,40,88,41,64,29,27,20,38,37,32,29,39,46,43,76,35,73,30,75,92,52,65,81,53,54,67,72,58,51,50,49,39,48,73,71,67,48,82,56,54,39,84,41,77,43,62,49,36,33,42,37,54,68,20,32,39,59,50,62,65,65,52,47,67,60,58,72,68,51,26,47,32,36,38,36,47,38,32,31,78,53,78,91,43,45,65,57,22,63,74,61,26,35,14,36,37,80,62,36,50,62,51,53,65,72,39,65,77,23,34,36,36,36,28,30,35,33,68,89,49,53,43,47,55,54,36,48,56,52,68,66,39,81,79,38,63,76,38,38,32,38,61,40,42,68,87,94

Organism: Hypocrea jecorina (strain QM6a) (NCBI:txid431241)

pLDDT: mean 94.67, std 8.93, range [29.16, 98.94]

Nearest PDB structures (foldseek):
  7xgt-assembly1_B  TM=8.189E-01  e=1.199E-21  Oryza sativa
  7xgt-assembly1_A  TM=8.254E-01  e=2.252E-20  Oryza sativa
  2e7y-assembly1_A  TM=6.951E-01  e=1.463E-17  Thermotoga maritima
  1y44-assembly1_A  TM=6.977E-01  e=2.367E-11  Bacillus subtilis
  2fk6-assembly1_A-2  TM=6.249E-01  e=1.854E-11  Bacillus subtilis